Protein 2QGY (pdb70)

CATH classification: 3.30.390.10 (+1 more: 3.20.20.120)

Foldseek 3Di:
DQQQFQFAWDKKKWFWFDFDQFAPSQATAHTWIKMWIAAPVGQIFIFTFDDDPPCNVVLVVLLVVLSVVRRNPGRDGLVVSVVVCCVVCVPPAFQSNLLSLARVSLRRLLSSLVVVFWESLVVQDDPFAQKAFAEAEQDHPDDDDLVSSLVVLLVRLVLQAQAYEYAQDDDALVSSQVSLVSSCVSNDLPHAYAYEPPADPDLVRLVVNLVSNVVSPHQAYECSHALQPLVVLQVVVVPHPHFYEEACRHADQPSLVVCLVSVRGQEYAHASSGRNHLVSVLVSQVVCVVSNHAYAYDHSHACASSVLSNGSSSRNGPRYDHYYDHVRRVVVSVQFWPHQWDDRNRIIGGHTGGYSPTDTNVVSSNVSGPDMDMDD/DQDFLFAWDKKKWFWFDWDQFPVRQATAHTWIKMWIARPVGQIFIFTFDDDPPCNVVLVVLLVVLCVVRRGPGRDALVVSVVVCCVVCVPPDFQSNLLSLARVSLRRLLSSLVVVFWESLCVQAVDFAQKAFAEEEQDHPDDDDLVSSLVVLLVRLVQQAQAYEYEQDDDALVSSQVSLVSSCVRNPLPRAYAYEPPADPDLVRLVSNLVRNVVSPHQAYECSHALQPQVVLLVVVVPHVGFYEEACRDADDVSLVVNLVSVRGQEYAHASSGRNHVVSVLVSQVVCVVRNHAYAYDHSHACASSVLSRRSSSRNGPRYDHYYDHVSRPVVSVQFWPHQWDDRNRIIRGHRGTYSNTDTNVVRSNVRGDDMDMDD

Structure (mmCIF, N/CA/C/O backbone):
data_2QGY
#
_entry.id   2QGY
#
_cell.length_a   88.636
_cell.length_b   139.168
_cell.length_c   121.153
_cell.angle_alpha   90.000
_cell.angle_beta   90.000
_cell.angle_gamma   90.000
#
_symmetry.space_group_name_H-M   'C 2 2 21'
#
loop_
_entity.id
_entity.type
_entity.pdbx_description
1 polymer 'Enolase from the environmental genome shotgun sequencing of the Sargasso Sea'
2 non-polymer 'MAGNESIUM ION'
3 water water
#
loop_
_atom_site.group_PDB
_atom_site.id
_atom_site.type_symbol
_atom_site.label_atom_id
_atom_site.label_alt_id
_atom_site.label_comp_id
_atom_site.label_asym_id
_atom_site.label_entity_id
_atom_site.label_seq_id
_atom_site.pdbx_PDB_ins_code
_atom_site.Cartn_x
_atom_site.Cartn_y
_atom_site.Cartn_z
_atom_site.occupancy
_atom_site.B_iso_or_equiv
_atom_site.auth_seq_id
_atom_site.auth_comp_id
_atom_site.auth_asym_id
_atom_site.auth_atom_id
_atom_site.pdbx_PDB_model_num
ATOM 1 N N . ASN A 1 5 ? 6.210 50.292 29.382 1.00 33.21 3 ASN A N 1
ATOM 2 C CA . ASN A 1 5 ? 5.640 50.393 27.998 1.00 32.74 3 ASN A CA 1
ATOM 3 C C . ASN A 1 5 ? 5.802 49.090 27.213 1.00 32.23 3 ASN A C 1
ATOM 4 O O . ASN A 1 5 ? 5.181 48.899 26.180 1.00 31.94 3 ASN A O 1
ATOM 9 N N . GLN A 1 6 ? 6.616 48.175 27.719 1.00 31.89 4 GLN A N 1
ATOM 10 C CA . GLN A 1 6 ? 6.721 46.876 27.070 1.00 32.74 4 GLN A CA 1
ATOM 11 C C . GLN A 1 6 ? 5.494 46.000 27.379 1.00 32.07 4 GLN A C 1
ATOM 12 O O . GLN A 1 6 ? 5.296 44.945 26.774 1.00 31.62 4 GLN A O 1
ATOM 18 N N . ASP A 1 7 ? 4.653 46.477 28.301 1.00 32.02 5 ASP A N 1
ATOM 19 C CA . ASP A 1 7 ? 3.400 45.820 28.658 1.00 31.68 5 ASP A CA 1
ATOM 20 C C . ASP A 1 7 ? 2.200 46.274 27.853 1.00 31.50 5 ASP A C 1
ATOM 21 O O . ASP A 1 7 ? 1.078 45.804 28.104 1.00 31.41 5 ASP A O 1
ATOM 26 N N . ILE A 1 8 ? 2.409 47.216 26.933 1.00 30.45 6 ILE A N 1
ATOM 27 C CA . ILE A 1 8 ? 1.316 47.723 26.095 1.00 29.64 6 ILE A CA 1
ATOM 28 C C . ILE A 1 8 ? 0.636 46.546 25.384 1.00 29.58 6 ILE A C 1
ATOM 29 O O . ILE A 1 8 ? 1.303 45.748 24.737 1.00 28.32 6 ILE A O 1
ATOM 34 N N . SER A 1 9 ? -0.685 46.422 25.521 1.00 29.72 7 SER A N 1
ATOM 35 C CA . SER A 1 9 ? -1.384 45.316 24.906 1.00 30.49 7 SER A CA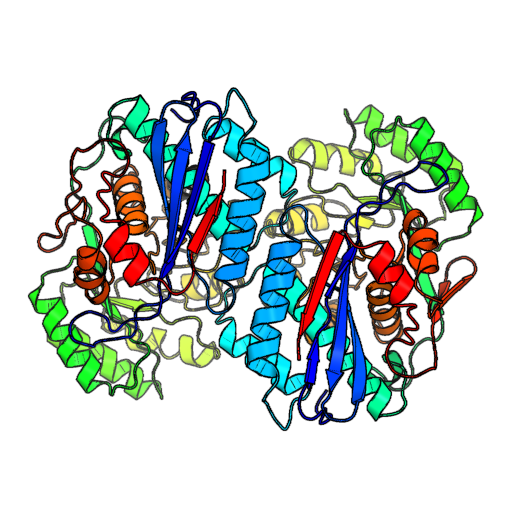 1
ATOM 36 C C . SER A 1 9 ? -1.546 45.556 23.406 1.00 30.49 7 SER A C 1
ATOM 37 O O . SER A 1 9 ? -2.082 46.586 22.988 1.00 30.35 7 SER A O 1
ATOM 40 N N . ILE A 1 10 ? -1.061 44.598 22.623 1.00 30.16 8 ILE A N 1
ATOM 41 C CA . ILE A 1 10 ? -1.091 44.662 21.170 1.00 30.51 8 ILE A CA 1
ATOM 42 C C . ILE A 1 10 ? -2.241 43.807 20.632 1.00 31.32 8 ILE A C 1
ATOM 43 O O . ILE A 1 10 ? -2.867 44.169 19.636 1.00 31.86 8 ILE A O 1
ATOM 48 N N . GLY A 1 11 ? -2.498 42.667 21.280 1.00 31.97 9 GLY A N 1
ATOM 49 C CA . GLY A 1 11 ? -3.554 41.755 20.847 1.00 32.36 9 GLY A CA 1
ATOM 50 C C . GLY A 1 11 ? -3.064 40.714 19.865 1.00 32.79 9 GLY A C 1
ATOM 51 O O . GLY A 1 11 ? -1.858 40.487 19.764 1.00 33.83 9 GLY A O 1
ATOM 52 N N . LYS A 1 12 ? -3.991 40.068 19.151 1.00 32.31 10 LYS A N 1
ATOM 53 C CA . LYS A 1 12 ? -3.646 39.061 18.151 1.00 31.64 10 LYS A CA 1
ATOM 54 C C . LYS A 1 12 ? -3.097 39.723 16.880 1.00 30.60 10 LYS A C 1
ATOM 55 O O . LYS A 1 12 ? -3.454 40.844 16.558 1.00 29.23 10 LYS A O 1
ATOM 61 N N . LEU A 1 13 ? -2.216 39.020 16.172 1.00 29.83 11 LEU A N 1
ATOM 62 C CA . LEU A 1 13 ? -1.678 39.520 14.915 1.00 28.71 11 LEU A CA 1
ATOM 63 C C . LEU A 1 13 ? -2.449 38.903 13.794 1.00 29.08 11 LEU A C 1
ATOM 64 O O . LEU A 1 13 ? -2.830 37.736 13.877 1.00 30.48 11 LEU A O 1
ATOM 69 N N . SER A 1 14 ? -2.695 39.664 12.737 1.00 28.10 12 SER A N 1
ATOM 70 C CA . SER A 1 14 ? -3.466 39.115 11.626 1.00 27.54 12 SER A CA 1
ATOM 71 C C . SER A 1 14 ? -2.674 38.874 10.347 1.00 26.48 12 SER A C 1
ATOM 72 O O . SER A 1 14 ? -2.968 37.922 9.608 1.00 26.26 12 SER A O 1
ATOM 75 N N . ARG A 1 15 ? -1.657 39.703 10.093 1.00 24.81 13 ARG A N 1
ATOM 76 C CA . ARG A 1 15 ? -0.998 39.639 8.806 1.00 23.95 13 ARG A CA 1
ATOM 77 C C . ARG A 1 15 ? 0.499 39.888 8.904 1.00 22.30 13 ARG A C 1
ATOM 78 O O . ARG A 1 15 ? 0.934 40.663 9.738 1.00 21.41 13 ARG A O 1
ATOM 86 N N . LEU A 1 16 ? 1.249 39.180 8.055 1.00 20.26 14 LEU A N 1
ATOM 87 C CA . LEU A 1 16 ? 2.686 39.419 7.883 1.00 19.53 14 LEU A CA 1
ATOM 88 C C . LEU A 1 16 ? 2.985 39.628 6.417 1.00 19.46 14 LEU A C 1
ATOM 89 O O . LEU A 1 16 ? 2.543 38.853 5.574 1.00 19.14 14 LEU A O 1
ATOM 94 N N . LYS A 1 17 ? 3.780 40.658 6.134 1.00 19.74 15 LYS A N 1
ATOM 95 C CA . LYS A 1 17 ? 4.425 40.802 4.841 1.00 19.45 15 LYS A CA 1
ATOM 96 C C . LYS A 1 17 ? 5.937 40.946 5.041 1.00 18.23 15 LYS A C 1
ATOM 97 O O . LYS A 1 17 ? 6.393 41.649 5.954 1.00 17.37 15 LYS A O 1
ATOM 103 N N . ILE A 1 18 ? 6.679 40.297 4.162 1.00 16.58 16 ILE A N 1
ATOM 104 C CA . ILE A 1 18 ? 8.147 40.390 4.159 1.00 16.38 16 ILE A CA 1
ATOM 105 C C . ILE A 1 18 ? 8.581 40.704 2.734 1.00 16.74 16 ILE A C 1
ATOM 106 O O . ILE A 1 18 ? 8.079 40.079 1.782 1.00 16.64 16 ILE A O 1
ATOM 111 N N . TRP A 1 19 ? 9.510 41.654 2.586 1.00 16.30 17 TRP A N 1
ATOM 112 C CA . TRP A 1 19 ? 10.182 41.882 1.308 1.00 16.63 17 TRP A CA 1
ATOM 113 C C . TRP A 1 19 ? 11.649 41.626 1.525 1.00 16.98 17 TRP A C 1
ATOM 114 O O . TRP A 1 19 ? 12.192 42.034 2.556 1.00 16.05 17 TRP A O 1
ATOM 125 N N . ILE A 1 20 ? 12.286 40.952 0.563 1.00 15.90 18 ILE A N 1
ATOM 126 C CA . ILE A 1 20 ? 13.748 40.945 0.501 1.00 16.78 18 ILE A CA 1
ATOM 127 C C . ILE A 1 20 ? 14.159 41.700 -0.754 1.00 16.68 18 ILE A C 1
ATOM 128 O O . ILE A 1 20 ? 13.831 41.281 -1.879 1.00 15.30 18 ILE A O 1
ATOM 133 N N . THR A 1 21 ? 14.834 42.833 -0.582 1.00 17.59 19 THR A N 1
ATOM 134 C CA . THR A 1 21 ? 15.183 43.643 -1.740 1.00 18.40 19 THR A CA 1
ATOM 135 C C . THR A 1 21 ? 16.294 42.965 -2.569 1.00 19.21 19 THR A C 1
ATOM 136 O O . THR A 1 21 ? 17.137 42.246 -2.034 1.00 19.34 19 THR A O 1
ATOM 140 N N . ASP A 1 22 ? 16.283 43.185 -3.881 1.00 19.44 20 ASP A N 1
ATOM 141 C CA . ASP A 1 22 ? 17.394 42.725 -4.708 1.00 20.52 20 ASP A CA 1
ATOM 142 C C . ASP A 1 22 ? 18.575 43.642 -4.448 1.00 19.87 20 ASP A C 1
ATOM 143 O O . ASP A 1 22 ? 18.419 44.721 -3.889 1.00 19.99 20 ASP A O 1
ATOM 148 N N . ASN A 1 23 ? 19.769 43.227 -4.862 1.00 19.84 21 ASN A N 1
ATOM 149 C CA . ASN A 1 23 ? 20.874 44.148 -4.892 1.00 20.19 21 ASN A CA 1
ATOM 150 C C . ASN A 1 23 ? 20.592 45.184 -5.968 1.00 20.27 21 ASN A C 1
ATOM 151 O O . ASN A 1 23 ? 20.077 44.856 -7.033 1.00 21.15 21 ASN A O 1
ATOM 156 N N . HIS A 1 24 ? 20.930 46.419 -5.671 1.00 20.23 22 HIS A N 1
ATOM 157 C CA . HIS A 1 24 ? 20.761 47.536 -6.593 1.00 22.05 22 HIS A CA 1
ATOM 158 C C . HIS A 1 24 ? 22.039 48.372 -6.554 1.00 21.66 22 HIS A C 1
ATOM 159 O O . HIS A 1 24 ? 22.883 48.150 -5.686 1.00 22.37 22 HIS A O 1
ATOM 166 N N . LEU A 1 25 ? 22.224 49.296 -7.485 1.00 20.20 23 LEU A N 1
ATOM 167 C CA . LEU A 1 25 ? 23.384 50.185 -7.388 1.00 20.58 23 LEU A CA 1
ATOM 168 C C . LEU A 1 25 ? 23.037 51.2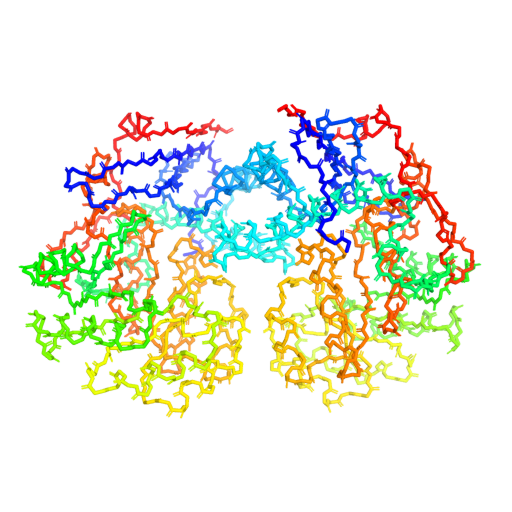46 -6.356 1.00 20.48 23 LEU A C 1
ATOM 169 O O . LEU A 1 25 ? 21.918 51.749 -6.338 1.00 19.95 23 LEU A O 1
ATOM 174 N N . SER A 1 26 ? 23.994 51.554 -5.477 1.00 19.93 24 SER A N 1
ATOM 175 C CA . SER A 1 26 ? 23.756 52.556 -4.445 1.00 19.60 24 SER A CA 1
ATOM 176 C C . SER A 1 26 ? 23.931 53.944 -5.051 1.00 19.84 24 SER A C 1
ATOM 177 O O . SER A 1 26 ? 24.176 54.081 -6.249 1.00 19.35 24 SER A O 1
ATOM 180 N N . ASP A 1 27 ? 23.776 54.989 -4.239 1.00 21.47 25 ASP A N 1
ATOM 181 C CA . ASP A 1 27 ? 23.873 56.372 -4.762 1.00 21.93 25 ASP A CA 1
ATOM 182 C C . ASP A 1 27 ? 25.214 56.615 -5.503 1.00 22.15 25 ASP A C 1
ATOM 183 O O . ASP A 1 27 ? 26.298 56.214 -5.027 1.00 22.77 25 ASP A O 1
ATOM 188 N N . ASP A 1 28 ? 25.155 57.281 -6.665 1.00 21.60 26 ASP A N 1
ATOM 189 C CA . ASP A 1 28 ? 26.371 57.566 -7.468 1.00 22.69 26 ASP A CA 1
ATOM 190 C C . ASP A 1 28 ? 27.122 56.296 -7.882 1.00 21.92 26 ASP A C 1
ATOM 191 O O . ASP A 1 28 ? 28.327 56.338 -8.198 1.00 22.37 26 ASP A O 1
ATOM 196 N N . GLN A 1 29 ? 26.403 55.164 -7.905 1.00 20.98 27 GLN A N 1
ATOM 197 C CA . GLN A 1 29 ? 26.971 53.887 -8.333 1.00 21.17 27 GLN A CA 1
ATOM 198 C C . GLN A 1 29 ? 28.215 53.541 -7.492 1.00 20.67 27 GLN A C 1
ATOM 199 O O . GLN A 1 29 ? 29.170 52.920 -7.970 1.00 21.61 27 GLN A O 1
ATOM 205 N N . TRP A 1 30 ? 28.189 53.957 -6.224 1.00 20.82 28 TRP A N 1
ATOM 206 C CA . TRP A 1 30 ? 29.354 53.790 -5.340 1.00 21.14 28 TRP A CA 1
ATOM 207 C C . TRP A 1 30 ? 29.574 52.313 -4.959 1.00 21.20 28 TRP A C 1
ATOM 208 O O . TRP A 1 30 ? 30.721 51.836 -4.909 1.00 21.53 28 TRP A O 1
ATOM 219 N N . SER A 1 31 ? 28.469 51.610 -4.724 1.00 21.18 29 SER A N 1
ATOM 220 C CA . SER A 1 31 ? 28.468 50.199 -4.303 1.00 21.19 29 SER A CA 1
ATOM 221 C C . SER A 1 31 ? 27.211 49.465 -4.802 1.00 21.40 29 SER A C 1
ATOM 222 O O . SER A 1 31 ? 26.324 50.075 -5.386 1.00 22.03 29 SER A O 1
ATOM 225 N N . ASN A 1 32 ? 27.135 48.151 -4.593 1.00 21.05 30 ASN A N 1
ATOM 226 C CA . ASN A 1 32 ? 25.839 47.463 -4.666 1.00 21.23 30 ASN A CA 1
ATOM 227 C C . ASN A 1 32 ? 25.261 47.574 -3.266 1.00 21.05 30 ASN A C 1
ATOM 228 O O . ASN A 1 32 ? 25.998 47.477 -2.270 1.00 21.86 30 ASN A O 1
ATOM 233 N N . THR A 1 33 ? 23.973 47.854 -3.173 1.00 19.42 31 THR A N 1
ATOM 234 C CA . THR A 1 33 ? 23.279 47.729 -1.898 1.00 19.32 31 THR A CA 1
ATOM 235 C C . THR A 1 33 ? 23.175 46.252 -1.559 1.00 19.20 31 THR A C 1
ATOM 236 O O . THR A 1 33 ? 23.072 45.410 -2.446 1.00 18.72 31 THR A O 1
ATOM 240 N N . LYS A 1 34 ? 23.237 45.921 -0.267 1.00 18.76 32 LYS A N 1
ATOM 241 C CA . LYS A 1 34 ? 23.004 44.531 0.130 1.00 18.56 32 LYS A CA 1
ATOM 242 C C . LYS A 1 34 ? 21.505 44.285 -0.011 1.00 18.06 32 LYS A C 1
ATOM 243 O O . LYS A 1 34 ? 20.733 45.242 -0.130 1.00 18.68 32 LYS A O 1
ATOM 249 N N . LYS A 1 35 ? 21.089 43.023 0.008 1.00 17.54 33 LYS A N 1
ATOM 250 C CA . LYS A 1 35 ? 19.663 42.693 0.080 1.00 16.82 33 LYS A CA 1
ATOM 251 C C . LYS A 1 35 ? 19.157 43.066 1.492 1.00 18.02 33 LYS A C 1
ATOM 252 O O . LYS A 1 35 ? 19.810 42.737 2.508 1.00 18.20 33 LYS A O 1
ATOM 258 N N . PHE A 1 36 ? 18.038 43.791 1.574 1.00 16.44 34 PHE A N 1
ATOM 259 C CA . PHE A 1 36 ? 17.446 44.129 2.877 1.00 16.45 34 PHE A CA 1
ATOM 260 C C . PHE A 1 36 ? 16.225 43.229 3.115 1.00 16.84 34 PHE A C 1
ATOM 261 O O . PHE A 1 36 ? 15.617 42.765 2.161 1.00 16.86 34 PHE A O 1
ATOM 269 N N . ILE A 1 37 ? 15.887 43.016 4.384 1.00 15.94 35 ILE A N 1
ATOM 270 C CA . ILE A 1 37 ? 14.739 42.224 4.790 1.00 15.63 35 ILE A CA 1
ATOM 271 C C . ILE A 1 37 ? 13.889 43.158 5.630 1.00 15.21 35 ILE A C 1
ATOM 272 O O . ILE A 1 37 ? 14.236 43.474 6.753 1.00 14.02 35 ILE A O 1
ATOM 277 N N . ILE A 1 38 ? 12.772 43.581 5.065 1.00 15.07 36 ILE A N 1
ATOM 278 C CA . ILE A 1 38 ? 11.886 44.535 5.725 1.00 15.63 36 ILE A CA 1
ATOM 279 C C . ILE A 1 38 ? 10.538 43.848 5.910 1.00 15.51 36 ILE A C 1
ATOM 280 O O . ILE A 1 38 ? 10.083 43.176 5.003 1.00 17.01 36 ILE A O 1
ATOM 285 N N . ILE A 1 39 ? 9.938 43.978 7.090 1.00 15.93 37 ILE A N 1
ATOM 286 C CA . ILE A 1 39 ? 8.648 43.326 7.357 1.00 15.81 37 ILE A CA 1
ATOM 287 C C . ILE A 1 39 ? 7.579 44.327 7.774 1.00 16.33 37 ILE A C 1
ATOM 288 O O . ILE A 1 39 ? 7.873 45.395 8.301 1.00 16.24 37 ILE A O 1
ATOM 293 N N . LYS A 1 40 ? 6.318 43.958 7.538 1.00 17.68 38 LYS A N 1
ATOM 294 C CA . LYS A 1 40 ? 5.210 44.725 8.069 1.00 18.39 38 LYS A CA 1
ATOM 295 C C . LYS A 1 40 ? 4.248 43.722 8.695 1.00 18.00 38 LYS A C 1
ATOM 296 O O . LYS A 1 40 ? 3.854 42.758 8.052 1.00 17.88 38 LYS A O 1
ATOM 302 N N . ILE A 1 41 ? 3.898 43.967 9.948 1.00 18.18 39 ILE A N 1
ATOM 303 C CA . ILE A 1 41 ? 2.961 43.140 10.715 1.00 18.94 39 ILE A CA 1
ATOM 304 C C . ILE A 1 41 ? 1.722 44.008 10.906 1.00 20.04 39 ILE A C 1
ATOM 305 O O . ILE A 1 41 ? 1.847 45.192 11.211 1.00 19.19 39 ILE A O 1
ATOM 310 N N . THR A 1 42 ? 0.540 43.420 10.697 1.00 21.15 40 THR A N 1
ATOM 311 C CA . THR A 1 42 ? -0.741 44.094 10.969 1.00 22.18 40 THR A CA 1
ATOM 312 C C . THR A 1 42 ? -1.445 43.351 12.107 1.00 21.77 40 THR A C 1
ATOM 313 O O . THR A 1 42 ? -1.556 42.117 12.079 1.00 21.29 40 THR A O 1
ATOM 317 N N . THR A 1 43 ? -1.872 44.088 13.124 1.00 22.58 41 THR A N 1
ATOM 318 C CA . THR A 1 43 ? -2.593 43.443 14.208 1.00 23.79 41 THR A CA 1
ATOM 319 C C . THR A 1 43 ? -4.055 43.250 13.811 1.00 25.70 41 THR A C 1
ATOM 320 O O . THR A 1 43 ? -4.523 43.815 12.821 1.00 25.01 41 THR A O 1
ATOM 324 N N . GLU A 1 44 ? -4.774 42.500 14.638 1.00 27.09 42 GLU A N 1
ATOM 325 C CA . GLU A 1 44 ? -6.211 42.269 14.464 1.00 28.66 42 GLU A CA 1
ATOM 326 C C . GLU A 1 44 ? -7.010 43.586 14.499 1.00 28.91 42 GLU A C 1
ATOM 327 O O . GLU A 1 44 ? -8.049 43.719 13.835 1.00 29.59 42 GLU A O 1
ATOM 333 N N . ASP A 1 45 ? -6.525 44.558 15.258 1.00 28.78 43 ASP A N 1
ATOM 334 C CA . ASP A 1 45 ? -7.164 45.874 15.325 1.00 29.27 43 ASP A CA 1
ATOM 335 C C . ASP A 1 45 ? -6.744 46.838 14.210 1.00 28.30 43 ASP A C 1
ATOM 336 O O . ASP A 1 45 ? -7.191 47.984 14.159 1.00 27.95 43 ASP A O 1
ATOM 341 N N . GLY A 1 46 ? -5.886 46.367 13.308 1.00 27.17 44 GLY A N 1
ATOM 342 C CA . GLY A 1 46 ? -5.548 47.119 12.103 1.00 25.59 44 GLY A CA 1
ATOM 343 C C . GLY A 1 46 ? -4.346 48.034 12.226 1.00 25.37 44 GLY A C 1
ATOM 344 O O . GLY A 1 46 ? -4.119 48.889 11.368 1.00 25.31 44 GLY A O 1
ATOM 345 N N . ILE A 1 47 ? -3.586 47.878 13.306 1.00 23.80 45 ILE A N 1
ATOM 346 C CA . ILE A 1 47 ? -2.387 48.682 13.512 1.00 23.75 45 ILE A CA 1
ATOM 347 C C . ILE A 1 47 ? -1.230 48.004 12.771 1.00 22.98 45 ILE A C 1
ATOM 348 O O . ILE A 1 47 ? -1.049 46.784 12.860 1.00 23.13 45 ILE A O 1
ATOM 353 N N . GLU A 1 48 ? -0.466 48.811 12.046 1.00 22.80 46 GLU A N 1
ATOM 354 C CA . GLU A 1 48 ? 0.645 48.340 11.230 1.00 23.24 46 GLU A CA 1
ATOM 355 C C . GLU A 1 48 ? 1.957 48.645 11.925 1.00 21.14 46 GLU A C 1
ATOM 356 O O . GLU A 1 48 ? 2.158 49.757 12.438 1.00 21.05 46 GLU A O 1
ATOM 362 N N . GLY A 1 49 ? 2.844 47.658 11.952 1.00 19.26 47 GLY A N 1
ATOM 363 C CA . GLY A 1 49 ? 4.192 47.898 12.485 1.00 18.25 47 GLY A CA 1
ATOM 364 C C . GLY A 1 49 ? 5.251 47.431 11.510 1.00 17.05 47 GLY A C 1
ATOM 365 O O . GLY A 1 49 ? 5.144 46.344 10.948 1.00 16.57 47 GLY A O 1
ATOM 366 N N . TRP A 1 50 ? 6.313 48.220 11.398 1.00 17.58 48 TRP A N 1
ATOM 367 C CA . TRP A 1 50 ? 7.416 47.931 10.492 1.00 16.86 48 TRP A CA 1
ATOM 368 C C . TRP A 1 50 ? 8.665 47.494 11.256 1.00 16.41 48 TRP A C 1
ATOM 369 O O . TRP A 1 50 ? 9.001 48.085 12.294 1.00 15.98 48 TRP A O 1
ATOM 380 N N . GLY A 1 51 ? 9.333 46.476 10.708 1.00 16.12 49 GLY A N 1
ATOM 381 C CA . GLY A 1 51 ? 10.571 45.914 11.269 1.00 15.57 49 GLY A CA 1
ATOM 382 C C . GLY A 1 51 ? 11.553 45.691 10.134 1.00 16.30 49 GLY A C 1
ATOM 383 O O . GLY A 1 51 ? 11.201 45.723 8.946 1.00 16.53 49 GLY A O 1
ATOM 384 N N . GLU A 1 52 ? 12.802 45.457 10.508 1.00 15.79 50 GLU A N 1
ATOM 385 C CA . GLU A 1 52 ? 13.848 45.166 9.548 1.00 15.38 50 GLU A CA 1
ATOM 386 C C . GLU A 1 52 ? 14.826 44.231 10.244 1.00 15.02 50 GLU A C 1
ATOM 387 O O . GLU A 1 52 ? 15.112 44.431 11.416 1.00 14.87 50 GLU A O 1
ATOM 393 N N . ALA A 1 53 ? 15.247 43.170 9.553 1.00 14.22 51 ALA A N 1
ATOM 394 C CA . ALA A 1 53 ? 16.215 42.194 10.073 1.00 13.33 51 ALA A CA 1
ATOM 395 C C . ALA A 1 53 ? 17.568 42.483 9.463 1.00 14.39 51 ALA A C 1
ATOM 396 O O . ALA A 1 53 ? 17.649 42.865 8.282 1.00 15.58 51 ALA A O 1
ATOM 398 N N . PHE A 1 54 ? 18.619 42.280 10.256 1.00 13.23 52 PHE A N 1
ATOM 399 C CA . PHE A 1 54 ? 19.956 42.398 9.707 1.00 14.70 52 PHE A CA 1
ATOM 400 C C . PHE A 1 54 ? 20.187 41.233 8.736 1.00 14.97 52 PHE A C 1
ATOM 401 O O . PHE A 1 54 ? 20.179 40.081 9.131 1.00 14.64 52 PHE A O 1
ATOM 409 N N . SER A 1 55 ? 20.378 41.534 7.462 1.00 16.06 53 SER A N 1
ATOM 410 C CA . SER A 1 55 ? 20.435 40.459 6.453 1.00 17.37 53 SER A CA 1
ATOM 411 C C . SER A 1 55 ? 21.851 39.973 6.217 1.00 17.64 53 SER A C 1
ATOM 412 O O . SER A 1 55 ? 22.805 40.735 6.350 1.00 18.29 53 SER A O 1
ATOM 415 N N . ILE A 1 56 ? 21.983 38.692 5.867 1.00 17.08 54 ILE A N 1
ATOM 416 C CA . ILE A 1 56 ? 23.296 38.035 5.787 1.00 17.92 54 ILE A CA 1
ATOM 417 C C . ILE A 1 56 ? 23.282 37.255 4.493 1.00 17.58 54 ILE A C 1
ATOM 418 O O . ILE A 1 56 ? 22.292 36.592 4.189 1.00 16.44 54 ILE A O 1
ATOM 423 N N . ASN A 1 57 ? 24.351 37.405 3.713 1.00 18.01 55 ASN A N 1
ATOM 424 C CA . ASN A 1 57 ? 24.430 36.814 2.366 1.00 19.26 55 ASN A CA 1
ATOM 425 C C . ASN A 1 57 ? 24.135 35.314 2.411 1.00 19.21 55 ASN A C 1
ATOM 426 O O . ASN A 1 57 ? 24.665 34.604 3.263 1.00 18.74 55 ASN A O 1
ATOM 431 N N . PHE A 1 58 ? 23.279 34.841 1.500 1.00 19.42 56 PHE A N 1
ATOM 432 C CA . PHE A 1 58 ? 22.837 33.405 1.406 1.00 19.73 56 PHE A CA 1
ATOM 433 C C . PHE A 1 58 ? 21.864 32.923 2.493 1.00 19.87 56 PHE A C 1
ATOM 434 O O . PHE A 1 58 ? 21.444 31.747 2.491 1.00 20.44 56 PHE A O 1
ATOM 442 N N . ARG A 1 59 ? 21.523 33.814 3.420 1.00 18.63 57 ARG A N 1
ATOM 443 C CA . ARG A 1 59 ? 20.674 33.461 4.555 1.00 17.82 57 ARG A CA 1
ATOM 444 C C . ARG A 1 59 ? 19.402 34.297 4.578 1.00 16.78 57 ARG A C 1
ATOM 445 O O . ARG A 1 59 ? 18.540 34.120 5.465 1.00 16.53 57 ARG A O 1
ATOM 453 N N . GLU A 1 60 ? 19.270 35.206 3.617 1.00 17.03 58 GLU A N 1
ATOM 454 C CA . GLU A 1 60 ? 18.119 36.105 3.607 1.00 16.34 58 GLU A CA 1
ATOM 455 C C . GLU A 1 60 ? 16.777 35.375 3.603 1.00 16.55 58 GLU A C 1
ATOM 456 O O . GLU A 1 60 ? 15.896 35.707 4.379 1.00 15.31 58 GLU A O 1
ATOM 462 N N . LYS A 1 61 ? 16.618 34.379 2.727 1.00 16.55 59 LYS A N 1
ATOM 463 C CA . LYS A 1 61 ? 15.359 33.632 2.673 1.00 17.95 59 LYS A CA 1
ATOM 464 C C . LYS A 1 61 ? 15.177 32.802 3.956 1.00 17.73 59 LYS A C 1
ATOM 465 O O . LYS A 1 61 ? 14.060 32.680 4.469 1.00 17.98 59 LYS A O 1
ATOM 471 N N . GLY A 1 62 ? 16.280 32.266 4.471 1.00 17.61 60 GLY A N 1
ATOM 472 C CA . GLY A 1 62 ? 16.259 31.502 5.721 1.00 16.06 60 GLY A CA 1
ATOM 473 C C . GLY A 1 62 ? 15.764 32.357 6.876 1.00 16.40 60 GLY A C 1
ATOM 474 O O . GLY A 1 62 ? 14.909 31.932 7.652 1.00 16.10 60 GLY A O 1
ATOM 475 N N . ILE A 1 63 ? 16.266 33.585 6.957 1.00 15.38 61 ILE A N 1
ATOM 476 C CA . ILE A 1 63 ? 15.834 34.513 7.996 1.00 15.60 61 ILE A CA 1
ATOM 477 C C . ILE A 1 63 ? 14.325 34.801 7.846 1.00 15.64 61 ILE A C 1
ATOM 478 O O . ILE A 1 63 ? 13.554 34.756 8.834 1.00 14.88 61 ILE A O 1
ATOM 483 N N . ALA A 1 64 ? 13.903 35.084 6.617 1.00 15.57 62 ALA A N 1
ATOM 484 C CA . ALA A 1 64 ? 12.479 35.376 6.355 1.00 16.30 62 ALA A CA 1
ATOM 485 C C . ALA A 1 64 ? 11.546 34.223 6.753 1.00 16.99 62 ALA A C 1
ATOM 486 O O . ALA A 1 64 ? 10.442 34.445 7.282 1.00 17.70 62 ALA A O 1
ATOM 488 N N . ILE A 1 65 ? 11.963 32.999 6.443 1.00 17.81 63 ILE A N 1
ATOM 489 C CA . ILE A 1 65 ? 11.202 31.821 6.814 1.00 19.27 63 ILE A CA 1
ATOM 490 C C . ILE A 1 65 ? 11.077 31.647 8.329 1.00 18.64 63 ILE A C 1
ATOM 491 O O . ILE A 1 65 ? 10.000 31.309 8.841 1.00 18.42 63 ILE A O 1
ATOM 496 N N . ILE A 1 66 ? 12.157 31.937 9.046 1.00 17.41 64 ILE A N 1
ATOM 497 C CA . ILE A 1 66 ? 12.133 31.965 10.503 1.00 16.60 64 ILE A CA 1
ATOM 498 C C . ILE A 1 66 ? 11.191 33.043 11.041 1.00 16.29 64 ILE A C 1
ATOM 499 O O . ILE A 1 66 ? 10.372 32.757 11.916 1.00 16.66 64 ILE A O 1
ATOM 504 N N . ILE A 1 67 ? 11.279 34.266 10.515 1.00 15.08 65 ILE A N 1
ATOM 505 C CA . ILE A 1 67 ? 10.307 35.282 10.884 1.00 16.03 65 ILE A CA 1
ATOM 506 C C . ILE A 1 67 ? 8.883 34.773 10.653 1.00 17.07 65 ILE A C 1
ATOM 507 O O . ILE A 1 67 ? 8.013 34.956 11.510 1.00 17.49 65 ILE A O 1
ATOM 512 N N . LYS A 1 68 ? 8.644 34.163 9.497 1.00 18.39 66 LYS A N 1
ATOM 513 C CA . LYS A 1 68 ? 7.322 33.640 9.182 1.00 21.01 66 LYS A CA 1
ATOM 514 C C . LYS A 1 68 ? 6.876 32.579 10.201 1.00 21.41 66 LYS A C 1
ATOM 515 O O . LYS A 1 68 ? 5.719 32.595 10.662 1.00 20.88 66 LYS A O 1
ATOM 521 N N . GLU A 1 69 ? 7.785 31.681 10.579 1.00 21.35 67 GLU A N 1
ATOM 522 C CA . GLU A 1 69 ? 7.404 30.638 11.542 1.00 22.66 67 GLU A CA 1
ATOM 523 C C . GLU A 1 69 ? 7.144 31.169 12.938 1.00 21.97 67 GLU A C 1
ATOM 524 O O . GLU A 1 69 ? 6.215 30.708 13.658 1.00 21.74 67 GLU A O 1
ATOM 530 N N . LEU A 1 70 ? 7.954 32.150 13.331 1.00 20.98 68 LEU A N 1
ATOM 531 C CA . LEU A 1 70 ? 7.755 32.817 14.609 1.00 20.47 68 LEU A CA 1
ATOM 532 C C . LEU A 1 70 ? 6.425 33.564 14.600 1.00 21.62 68 LEU A C 1
ATOM 533 O O . LEU A 1 70 ? 5.669 33.520 15.563 1.00 20.36 68 LEU A O 1
ATOM 538 N N . PHE A 1 71 ? 6.126 34.215 13.485 1.00 21.21 69 PHE A N 1
ATOM 539 C CA . PHE A 1 71 ? 4.899 34.951 13.377 1.00 23.06 69 PHE A CA 1
ATOM 540 C C . PHE A 1 71 ? 3.693 34.045 13.592 1.00 23.91 69 PHE A C 1
ATOM 541 O O . PHE A 1 71 ? 2.796 34.396 14.351 1.00 24.61 69 PHE A O 1
ATOM 549 N N . ARG A 1 72 ? 3.681 32.895 12.930 1.00 25.46 70 ARG A N 1
ATOM 550 C CA . ARG A 1 72 ? 2.578 31.938 13.036 1.00 27.67 70 ARG A CA 1
ATOM 551 C C . ARG A 1 72 ? 2.393 31.521 14.485 1.00 28.50 70 ARG A C 1
ATOM 552 O O . ARG A 1 72 ? 1.259 31.462 14.993 1.00 30.10 70 ARG A O 1
ATOM 560 N N . GLU A 1 73 ? 3.501 31.249 15.161 1.00 28.05 71 GLU A N 1
ATOM 561 C CA . GLU A 1 73 ? 3.440 30.815 16.553 1.00 28.79 71 GLU A CA 1
ATOM 562 C C . GLU A 1 73 ? 2.881 31.891 17.481 1.00 28.70 71 GLU A C 1
ATOM 563 O O . GLU A 1 73 ? 2.117 31.603 18.391 1.00 29.03 71 GLU A O 1
ATOM 569 N N . ILE A 1 74 ? 3.246 33.138 17.246 1.00 28.26 72 ILE A N 1
ATOM 570 C CA . ILE A 1 74 ? 2.824 34.208 18.138 1.00 28.79 72 ILE A CA 1
ATOM 571 C C . ILE A 1 74 ? 1.501 34.881 17.758 1.00 29.87 72 ILE A C 1
ATOM 572 O O . ILE A 1 74 ? 0.959 35.634 18.563 1.00 29.62 72 ILE A O 1
ATOM 577 N N . SER A 1 75 ? 0.991 34.610 16.554 1.00 30.90 73 SER A N 1
ATOM 578 C CA . SER A 1 75 ? -0.154 35.373 16.004 1.00 32.57 73 SER A CA 1
ATOM 579 C C . SER A 1 75 ? -1.497 35.123 16.706 1.00 34.21 73 SER A C 1
ATOM 580 O O . SER A 1 75 ? -2.432 35.928 16.569 1.00 34.99 73 SER A O 1
ATOM 583 N N . ASN A 1 76 ? -1.586 34.016 17.440 1.00 35.90 74 ASN A N 1
ATOM 584 C CA . ASN A 1 76 ? -2.828 33.617 18.117 1.00 37.73 74 ASN A CA 1
ATOM 585 C C . ASN A 1 76 ? -2.828 33.950 19.612 1.00 37.83 74 ASN A C 1
ATOM 586 O O . ASN A 1 76 ? -3.794 33.649 20.321 1.00 37.79 74 ASN A O 1
ATOM 591 N N . ILE A 1 77 ? -1.735 34.560 20.080 1.00 37.45 75 ILE A N 1
ATOM 592 C CA . ILE A 1 77 ? -1.605 34.962 21.475 1.00 37.09 75 ILE A CA 1
ATOM 593 C C . ILE A 1 77 ? -2.489 36.190 21.687 1.00 37.12 75 ILE A C 1
ATOM 594 O O . ILE A 1 77 ? -2.182 37.273 21.194 1.00 36.54 75 ILE A O 1
ATOM 599 N N . PRO A 1 78 ? -3.604 36.025 22.422 1.00 37.61 76 PRO A N 1
ATOM 600 C CA . PRO A 1 78 ? -4.614 37.098 22.495 1.00 37.32 76 PRO A CA 1
ATOM 601 C C . PRO A 1 78 ? -4.120 38.366 23.188 1.00 37.22 76 PRO A C 1
ATOM 602 O O . PRO A 1 78 ? -4.525 39.477 22.831 1.00 37.95 76 PRO A O 1
ATOM 606 N N . ASN A 1 79 ? -3.273 38.201 24.192 1.00 36.58 77 ASN A N 1
ATOM 607 C CA . ASN A 1 79 ? -2.820 39.324 25.001 1.00 36.07 77 ASN A CA 1
ATOM 608 C C . ASN A 1 79 ? -1.347 39.655 24.746 1.00 34.25 77 ASN A C 1
ATOM 609 O O . ASN A 1 79 ? -0.607 39.971 25.665 1.00 34.52 77 ASN A O 1
ATOM 614 N N . LEU A 1 80 ? -0.939 39.579 23.485 1.00 32.31 78 LEU A N 1
ATOM 615 C CA . LEU A 1 80 ? 0.460 39.819 23.089 1.00 29.85 78 LEU A CA 1
ATOM 616 C C . LEU A 1 80 ? 0.960 41.230 23.429 1.00 29.05 78 LEU A C 1
ATOM 617 O O . LEU A 1 80 ? 0.246 42.222 23.260 1.00 28.49 78 LEU A O 1
ATOM 622 N N . SER A 1 81 ? 2.197 41.296 23.914 1.00 27.43 79 SER A N 1
ATOM 623 C CA . SER A 1 81 ? 2.904 42.544 24.130 1.00 26.50 79 SER A CA 1
ATOM 624 C C . SER A 1 81 ? 4.376 42.337 23.768 1.00 25.59 79 SER A C 1
ATOM 625 O O . SER A 1 81 ? 4.795 41.209 23.510 1.00 24.76 79 SER A O 1
ATOM 628 N N . ILE A 1 82 ? 5.139 43.427 23.738 1.00 24.65 80 ILE A N 1
ATOM 629 C CA . ILE A 1 82 ? 6.597 43.350 23.520 1.00 23.42 80 ILE A CA 1
ATOM 630 C C . ILE A 1 82 ? 7.189 42.399 24.552 1.00 23.49 80 ILE A C 1
ATOM 631 O O . ILE A 1 82 ? 7.931 41.477 24.203 1.00 23.04 80 ILE A O 1
ATOM 636 N N . LYS A 1 83 ? 6.811 42.599 25.814 1.00 23.43 81 LYS A N 1
ATOM 637 C CA . LYS A 1 83 ? 7.273 41.743 26.918 1.00 24.00 81 LYS A CA 1
ATOM 638 C C . LYS A 1 83 ? 6.877 40.283 26.762 1.00 23.52 81 LYS A C 1
ATOM 639 O O . LYS A 1 83 ? 7.725 39.408 26.927 1.00 23.13 81 LYS A O 1
ATOM 645 N N . SER A 1 84 ? 5.609 39.989 26.457 1.00 23.12 82 SER A N 1
ATOM 646 C CA . SER A 1 84 ? 5.235 38.584 26.353 1.00 22.59 82 SER A CA 1
ATOM 647 C C . SER A 1 84 ? 5.876 37.957 25.107 1.00 21.96 82 SER A C 1
ATOM 648 O O . SER A 1 84 ? 6.208 36.766 25.104 1.00 21.32 82 SER A O 1
ATOM 651 N N . PHE A 1 85 ? 6.053 38.758 24.059 1.00 21.77 83 PHE A N 1
ATOM 652 C CA . PHE A 1 85 ? 6.809 38.303 22.885 1.00 20.52 83 PHE A CA 1
ATOM 653 C C . PHE A 1 85 ? 8.236 37.904 23.317 1.00 20.30 83 PHE A C 1
ATOM 654 O O . PHE A 1 85 ? 8.699 36.803 23.028 1.00 20.52 83 PHE A O 1
ATOM 662 N N . TYR A 1 86 ? 8.892 38.800 24.030 1.00 19.59 84 TYR A N 1
ATOM 663 C CA . TYR A 1 86 ? 10.301 38.592 24.448 1.00 19.91 84 TYR A CA 1
ATOM 664 C C . TYR A 1 86 ? 10.413 37.322 25.273 1.00 20.03 84 TYR A C 1
ATOM 665 O O . TYR A 1 86 ? 11.278 36.457 25.024 1.00 19.42 84 TYR A O 1
ATOM 674 N N . ASN A 1 87 ? 9.495 37.181 26.232 1.00 20.08 85 ASN A N 1
ATOM 675 C CA . ASN A 1 87 ? 9.434 35.983 27.073 1.00 21.40 85 ASN A CA 1
ATOM 676 C C . ASN A 1 87 ? 9.182 34.695 26.305 1.00 20.97 85 ASN A C 1
ATOM 677 O O . ASN A 1 87 ? 9.777 33.641 26.608 1.00 22.02 85 ASN A O 1
ATOM 682 N N . LYS A 1 88 ? 8.313 34.764 25.301 1.00 21.22 86 LYS A N 1
ATOM 683 C CA . LYS A 1 88 ? 8.015 33.606 24.477 1.00 21.63 86 LYS A CA 1
ATOM 684 C C . LYS A 1 88 ? 9.243 33.198 23.657 1.00 20.95 86 LYS A C 1
ATOM 685 O O . LYS A 1 88 ? 9.546 32.017 23.539 1.00 20.42 86 LYS A O 1
ATOM 691 N N . ILE A 1 89 ? 9.905 34.184 23.058 1.00 20.21 87 ILE A N 1
ATOM 692 C CA . ILE A 1 89 ? 11.170 33.931 22.351 1.00 20.05 87 ILE A CA 1
ATOM 693 C C . ILE A 1 89 ? 12.186 33.230 23.265 1.00 21.65 87 ILE A C 1
ATOM 694 O O . ILE A 1 89 ? 12.796 32.235 22.865 1.00 21.11 87 ILE A O 1
ATOM 699 N N . SER A 1 90 ? 12.374 33.764 24.469 1.00 22.27 88 SER A N 1
ATOM 700 C CA . SER A 1 90 ? 13.288 33.176 25.426 1.00 24.25 88 SER A CA 1
ATOM 701 C C . SER A 1 90 ? 12.934 31.706 25.669 1.00 24.39 88 SER A C 1
ATOM 702 O O . SER A 1 90 ? 13.822 30.853 25.655 1.00 24.59 88 SER A O 1
ATOM 705 N N . LEU A 1 91 ? 11.645 31.413 25.854 1.00 24.23 89 LEU A N 1
ATOM 706 C CA . LEU A 1 91 ? 11.181 30.037 26.111 1.00 25.43 89 LEU A CA 1
ATOM 707 C C . LEU A 1 91 ? 11.449 29.087 24.932 1.00 24.96 89 LEU A C 1
ATOM 708 O O . LEU A 1 91 ? 12.061 28.036 25.098 1.00 24.83 89 LEU A O 1
ATOM 713 N N . LEU A 1 92 ? 11.022 29.480 23.734 1.00 24.78 90 LEU A N 1
ATOM 714 C CA . LEU A 1 92 ? 11.150 28.608 22.584 1.00 25.02 90 LEU A CA 1
ATOM 715 C C . LEU A 1 92 ? 12.585 28.440 22.071 1.00 25.02 90 LEU A C 1
ATOM 716 O O . LEU A 1 92 ? 12.950 27.354 21.582 1.00 25.86 90 LEU A O 1
ATOM 721 N N . SER A 1 93 ? 13.414 29.472 22.222 1.00 24.22 91 SER A N 1
ATOM 722 C CA . SER A 1 93 ? 14.804 29.375 21.733 1.00 23.77 91 SER A CA 1
ATOM 723 C C . SER A 1 93 ? 15.693 28.513 22.619 1.00 23.46 91 SER A C 1
ATOM 724 O O . SER A 1 93 ? 16.668 27.940 22.141 1.00 21.82 91 SER A O 1
ATOM 727 N N . ASP A 1 94 ? 15.384 28.488 23.919 1.00 23.84 92 ASP A N 1
ATOM 728 C CA . ASP A 1 94 ? 16.085 27.631 24.896 1.00 24.78 92 ASP A CA 1
ATOM 729 C C . ASP A 1 94 ? 17.593 27.743 24.753 1.00 23.93 92 ASP A C 1
ATOM 730 O O . ASP A 1 94 ? 18.282 26.740 24.616 1.00 24.96 92 ASP A O 1
ATOM 735 N N . GLY A 1 95 ? 18.087 28.967 24.748 1.00 23.48 93 GLY A N 1
ATOM 736 C CA . GLY A 1 95 ? 19.526 29.220 24.652 1.00 23.05 93 GLY A CA 1
ATOM 737 C C . GLY A 1 95 ? 20.201 28.952 23.316 1.00 22.20 93 GLY A C 1
ATOM 738 O O . GLY A 1 95 ? 21.416 29.056 23.215 1.00 21.49 93 GLY A O 1
ATOM 739 N N . HIS A 1 96 ? 19.431 28.617 22.283 1.00 21.10 94 HIS A N 1
ATOM 740 C CA . HIS A 1 96 ? 19.994 28.454 20.943 1.00 19.57 94 HIS A CA 1
ATOM 741 C C . HIS A 1 96 ? 19.899 29.792 20.218 1.00 20.39 94 HIS A C 1
ATOM 742 O O . HIS A 1 96 ? 18.806 30.242 19.897 1.00 18.11 94 HIS A O 1
ATOM 749 N N . ARG A 1 97 ? 21.025 30.438 19.989 1.00 19.16 95 ARG A N 1
ATOM 750 C CA . ARG A 1 97 ? 20.984 31.815 19.483 1.00 21.46 95 ARG A CA 1
ATOM 751 C C . ARG A 1 97 ? 21.491 31.908 18.049 1.00 20.77 95 ARG A C 1
ATOM 752 O O . ARG A 1 97 ? 21.070 31.126 17.187 1.00 21.33 95 ARG A O 1
ATOM 760 N N . GLY A 1 98 ? 22.375 32.859 17.784 1.00 20.29 96 GLY A N 1
ATOM 761 C CA . GLY A 1 98 ? 23.039 32.952 16.483 1.00 18.38 96 GLY A CA 1
ATOM 762 C C . GLY A 1 98 ? 22.480 34.145 15.756 1.00 18.06 96 GLY A C 1
ATOM 763 O O . GLY A 1 98 ? 21.357 34.572 16.040 1.00 16.91 96 GLY A O 1
ATOM 764 N N . LEU A 1 99 ? 23.243 34.675 14.806 1.00 17.98 97 LEU A N 1
ATOM 765 C CA . LEU A 1 99 ? 22.894 35.939 14.154 1.00 16.91 97 LEU A CA 1
ATOM 766 C C . LEU A 1 99 ? 21.606 35.864 13.361 1.00 17.83 97 LEU A C 1
ATOM 767 O O . LEU A 1 99 ? 20.796 36.787 13.434 1.00 17.12 97 LEU A O 1
ATOM 772 N N . ASP A 1 100 ? 21.421 34.775 12.596 1.00 16.67 98 ASP A N 1
ATOM 773 C CA . ASP A 1 100 ? 20.231 34.600 11.771 1.00 16.66 98 ASP A CA 1
ATOM 774 C C . ASP A 1 100 ? 18.969 34.649 12.643 1.00 16.05 98 ASP A C 1
ATOM 775 O O . ASP A 1 100 ? 18.026 35.388 12.339 1.00 15.35 98 ASP A O 1
ATOM 780 N N . PHE A 1 101 ? 18.960 33.911 13.758 1.00 15.21 99 PHE A N 1
ATOM 781 C CA . PHE A 1 101 ? 17.770 33.889 14.594 1.00 15.60 99 PHE A CA 1
ATOM 782 C C . PHE A 1 101 ? 17.543 35.269 15.234 1.00 15.32 99 PHE A C 1
ATOM 783 O O . PHE A 1 101 ? 16.409 35.764 15.281 1.00 14.86 99 PHE A O 1
ATOM 791 N N . SER A 1 102 ? 18.621 35.864 15.728 1.00 15.37 100 SER A N 1
ATOM 792 C CA . SER A 1 102 ? 18.587 37.166 16.392 1.00 14.79 100 SER A CA 1
ATOM 793 C C . SER A 1 102 ? 18.137 38.239 15.404 1.00 15.33 100 SER A C 1
ATOM 794 O O . SER A 1 102 ? 17.460 39.201 15.813 1.00 15.48 100 SER A O 1
ATOM 797 N N . SER A 1 103 ? 18.515 38.096 14.124 1.00 14.28 101 SER A N 1
ATOM 798 C CA . SER A 1 103 ? 18.004 39.031 13.087 1.00 15.76 101 SER A CA 1
ATOM 799 C C . SER A 1 103 ? 16.486 38.876 12.908 1.00 15.11 101 SER A C 1
ATOM 800 O O . SER A 1 103 ? 15.758 39.872 12.778 1.00 14.46 101 SER A O 1
ATOM 803 N N . ALA A 1 104 ? 16.034 37.621 12.876 1.00 14.38 102 ALA A N 1
ATOM 804 C CA . ALA A 1 104 ? 14.585 37.343 12.773 1.00 15.25 102 ALA A CA 1
ATOM 805 C C . ALA A 1 104 ? 13.792 37.970 13.928 1.00 14.75 102 ALA A C 1
ATOM 806 O O . ALA A 1 104 ? 12.792 38.641 13.690 1.00 15.60 102 ALA A O 1
ATOM 808 N N . THR A 1 105 ? 14.240 37.755 15.165 1.00 14.22 103 THR A N 1
ATOM 809 C CA . THR A 1 105 ? 13.492 38.232 16.336 1.00 13.65 103 THR A CA 1
ATOM 810 C C . THR A 1 105 ? 13.620 39.737 16.411 1.00 13.89 103 THR A C 1
ATOM 811 O O . THR A 1 105 ? 12.701 40.383 16.835 1.00 12.78 103 THR A O 1
ATOM 815 N N . SER A 1 106 ? 14.762 40.291 16.006 1.00 13.68 104 SER A N 1
ATOM 816 C CA . SER A 1 106 ? 14.875 41.786 15.931 1.00 13.57 104 SER A CA 1
ATOM 817 C C . SER A 1 106 ? 13.769 42.393 15.073 1.00 14.66 104 SER A C 1
ATOM 818 O O . SER A 1 106 ? 13.156 43.412 15.452 1.00 14.27 104 SER A O 1
ATOM 821 N N . ALA A 1 107 ? 13.569 41.834 13.888 1.00 14.10 105 ALA A N 1
ATOM 822 C CA . ALA A 1 107 ? 12.641 42.431 12.946 1.00 14.07 105 ALA A CA 1
ATOM 823 C C . ALA A 1 107 ? 11.238 42.441 13.593 1.00 14.48 105 ALA A C 1
ATOM 824 O O . ALA A 1 107 ? 10.545 43.443 13.517 1.00 14.59 105 ALA A O 1
ATOM 826 N N . ILE A 1 108 ? 10.857 41.338 14.224 1.00 13.79 106 ILE A N 1
ATOM 827 C CA . ILE A 1 108 ? 9.509 41.221 14.792 1.00 14.64 106 ILE A CA 1
ATOM 828 C C . ILE A 1 108 ? 9.428 42.170 15.994 1.00 15.10 106 ILE A C 1
ATOM 829 O O . ILE A 1 108 ? 8.481 42.955 16.097 1.00 16.35 106 ILE A O 1
ATOM 834 N N . GLU A 1 109 ? 10.445 42.161 16.868 1.00 14.84 107 GLU A N 1
ATOM 835 C CA . GLU A 1 109 ? 10.335 43.021 18.051 1.00 15.13 107 GLU A CA 1
ATOM 836 C C . GLU A 1 109 ? 10.264 44.485 17.670 1.00 15.46 107 GLU A C 1
ATOM 837 O O . GLU A 1 109 ? 9.508 45.258 18.281 1.00 15.81 107 GLU A O 1
ATOM 843 N N . ILE A 1 110 ? 11.033 44.883 16.671 1.00 14.17 108 ILE A N 1
ATOM 844 C CA . ILE A 1 110 ? 11.045 46.274 16.222 1.00 14.74 108 ILE A CA 1
ATOM 845 C C . ILE A 1 110 ? 9.649 46.639 15.711 1.00 14.84 108 ILE A C 1
ATOM 846 O O . ILE A 1 110 ? 9.146 47.732 15.993 1.00 15.78 108 ILE A O 1
ATOM 851 N N . ALA A 1 111 ? 9.021 45.738 14.965 1.00 15.07 109 ALA A N 1
ATOM 852 C CA . ALA A 1 111 ? 7.631 46.007 14.491 1.00 15.74 109 ALA A CA 1
ATOM 853 C C . ALA A 1 111 ? 6.616 46.157 15.637 1.00 17.42 109 ALA A C 1
ATOM 854 O O . ALA A 1 111 ? 5.675 46.968 15.542 1.00 17.60 109 ALA A O 1
ATOM 856 N N . LEU A 1 112 ? 6.784 45.351 16.687 1.00 17.24 110 LEU A N 1
ATOM 857 C CA . LEU A 1 112 ? 5.902 45.444 17.858 1.00 17.85 110 LEU A CA 1
ATOM 858 C C . LEU A 1 112 ? 6.104 46.779 18.600 1.00 18.60 110 LEU A C 1
ATOM 859 O O . LEU A 1 112 ? 5.145 47.367 19.134 1.00 18.94 110 LEU A O 1
ATOM 864 N N . TRP A 1 113 ? 7.340 47.278 18.614 1.00 18.38 111 TRP A N 1
ATOM 865 C CA . TRP A 1 113 ? 7.622 48.600 19.172 1.00 18.85 111 TRP A CA 1
ATOM 866 C C . TRP A 1 113 ? 6.947 49.704 18.365 1.00 18.89 111 TRP A C 1
ATOM 867 O O . TRP A 1 113 ? 6.447 50.676 18.956 1.00 19.43 111 TRP A O 1
ATOM 878 N N . ASP A 1 114 ? 6.960 49.572 17.042 1.00 17.72 112 ASP A N 1
ATOM 879 C CA . ASP A 1 114 ? 6.335 50.555 16.151 1.00 18.61 112 ASP A CA 1
ATOM 880 C C . ASP A 1 114 ? 4.834 50.578 16.487 1.00 18.92 112 ASP A C 1
ATOM 881 O O . ASP A 1 114 ? 4.219 51.653 16.686 1.00 21.18 112 ASP A O 1
ATOM 886 N N . ILE A 1 115 ? 4.258 49.387 16.539 1.00 19.08 113 ILE A N 1
ATOM 887 C CA . ILE A 1 115 ? 2.816 49.203 16.873 1.00 19.32 113 ILE A CA 1
ATOM 888 C C . ILE A 1 115 ? 2.530 49.841 18.235 1.00 20.53 113 ILE A C 1
ATOM 889 O O . ILE A 1 115 ? 1.606 50.658 18.369 1.00 20.64 113 ILE A O 1
ATOM 894 N N . SER A 1 116 ? 3.338 49.495 19.226 1.00 19.99 114 SER A N 1
ATOM 895 C CA . SER A 1 116 ? 3.191 50.052 20.587 1.00 20.95 114 SER A CA 1
ATOM 896 C C . SER A 1 116 ? 3.241 51.574 20.611 1.00 22.04 114 SER A C 1
ATOM 897 O O . SER A 1 116 ? 2.443 52.226 21.318 1.00 22.35 114 SER A O 1
ATOM 900 N N . GLY A 1 117 ? 4.152 52.138 19.837 1.00 21.81 115 GLY A N 1
ATOM 901 C CA . GLY A 1 117 ? 4.227 53.592 19.658 1.00 23.51 115 GLY A CA 1
ATOM 902 C C . GLY A 1 117 ? 2.944 54.163 19.063 1.00 24.16 115 GLY A C 1
ATOM 903 O O . GLY A 1 117 ? 2.459 55.233 19.491 1.00 24.43 115 GLY A O 1
ATOM 904 N N . LYS A 1 118 ? 2.409 53.468 18.064 1.00 24.71 116 LYS A N 1
ATOM 905 C CA . LYS A 1 118 ? 1.168 53.889 17.416 1.00 25.54 116 LYS A CA 1
ATOM 906 C C . LYS A 1 118 ? -0.036 53.788 18.337 1.00 26.57 116 LYS A C 1
ATOM 907 O O . LYS A 1 118 ? -0.932 54.627 18.265 1.00 26.70 116 LYS A O 1
ATOM 913 N N . LEU A 1 119 ? -0.075 52.754 19.169 1.00 26.07 117 LEU A N 1
ATOM 914 C CA . LEU A 1 119 ? -1.155 52.610 20.153 1.00 26.68 117 LEU A CA 1
ATOM 915 C C . LEU A 1 119 ? -1.164 53.717 21.227 1.00 27.94 117 LEU A C 1
ATOM 916 O O . LEU A 1 119 ? -2.231 54.119 21.724 1.00 27.90 117 LEU A O 1
ATOM 921 N N . LYS A 1 120 ? 0.019 54.201 21.582 1.00 28.32 118 LYS A N 1
ATOM 922 C CA . LYS A 1 120 ? 0.172 55.313 22.527 1.00 29.89 118 LYS A CA 1
ATOM 923 C C . LYS A 1 120 ? 0.198 56.681 21.838 1.00 29.34 118 LYS A C 1
ATOM 924 O O . LYS A 1 120 ? 0.234 57.718 22.500 1.00 30.73 118 LYS A O 1
ATOM 930 N N . ASN A 1 121 ? 0.185 56.688 20.514 1.00 28.66 119 ASN A N 1
ATOM 931 C CA . ASN A 1 121 ? 0.386 57.910 19.718 1.00 28.56 119 ASN A CA 1
ATOM 932 C C . ASN A 1 121 ? 1.637 58.688 20.115 1.00 27.86 119 ASN A C 1
ATOM 933 O O . ASN A 1 121 ? 1.621 59.920 20.279 1.00 27.70 119 ASN A O 1
ATOM 938 N N . LEU A 1 122 ? 2.735 57.963 20.269 1.00 26.33 120 LEU A N 1
ATOM 939 C CA . LEU A 1 122 ? 3.986 58.573 20.658 1.00 24.89 120 LEU A CA 1
ATOM 940 C C . LEU A 1 122 ? 5.142 58.063 19.799 1.00 23.92 120 LEU A C 1
ATOM 941 O O . LEU A 1 122 ? 5.173 56.888 19.454 1.00 23.23 120 LEU A O 1
ATOM 946 N N . PRO A 1 123 ? 6.111 58.939 19.492 1.00 23.66 121 PRO A N 1
ATOM 947 C CA . PRO A 1 123 ? 7.315 58.405 18.843 1.00 23.48 121 PRO A CA 1
ATOM 948 C C . PRO A 1 123 ? 8.019 57.402 19.750 1.00 22.66 121 PRO A C 1
ATOM 949 O O . PRO A 1 123 ? 7.903 57.477 20.973 1.00 21.89 121 PRO A O 1
ATOM 953 N N . LEU A 1 124 ? 8.746 56.465 19.144 1.00 21.84 122 LEU A N 1
ATOM 954 C CA . LEU A 1 124 ? 9.350 55.377 19.914 1.00 22.56 122 LEU A CA 1
ATOM 955 C C . LEU A 1 124 ? 10.257 55.896 21.045 1.00 22.13 122 LEU A C 1
ATOM 956 O O . LEU A 1 124 ? 10.242 55.365 22.177 1.00 21.99 122 LEU A O 1
ATOM 961 N N . ASN A 1 125 ? 11.029 56.938 20.771 1.00 22.99 123 ASN A N 1
ATOM 962 C CA . ASN A 1 125 ? 11.964 57.416 21.792 1.00 24.21 123 ASN A CA 1
ATOM 963 C C . ASN A 1 125 ? 11.227 57.863 23.063 1.00 24.96 123 ASN A C 1
ATOM 964 O O . ASN A 1 125 ? 11.727 57.667 24.170 1.00 25.46 123 ASN A O 1
ATOM 969 N N . SER A 1 126 ? 10.024 58.397 22.893 1.00 25.84 124 SER A N 1
ATOM 970 C CA . SER A 1 126 ? 9.163 58.798 24.019 1.00 26.44 124 SER A CA 1
ATOM 971 C C . SER A 1 126 ? 8.622 57.624 24.831 1.00 27.09 124 SER A C 1
ATOM 972 O O . SER A 1 126 ? 8.279 57.785 26.019 1.00 27.37 124 SER A O 1
ATOM 975 N N . LEU A 1 127 ? 8.545 56.440 24.210 1.00 26.11 125 LEU A N 1
ATOM 976 C CA . LEU A 1 127 ? 8.264 55.203 24.922 1.00 26.64 125 LEU A CA 1
ATOM 977 C C . LEU A 1 127 ? 9.476 54.695 25.680 1.00 27.08 125 LEU A C 1
ATOM 978 O O . LEU A 1 127 ? 9.352 53.932 26.636 1.00 27.49 125 LEU A O 1
ATOM 983 N N . LEU A 1 128 ? 10.653 55.092 25.229 1.00 27.67 126 LEU A N 1
ATOM 984 C CA . LEU A 1 128 ? 11.881 54.549 25.779 1.00 29.41 126 LEU A CA 1
ATOM 985 C C . LEU A 1 128 ? 12.401 55.351 26.963 1.00 30.37 126 LEU A C 1
ATOM 986 O O . LEU A 1 128 ? 12.931 54.780 27.918 1.00 31.41 126 LEU A O 1
ATOM 991 N N . THR A 1 129 ? 12.259 56.668 26.904 1.00 31.48 127 THR A N 1
ATOM 992 C CA . THR A 1 129 ? 12.697 57.519 28.004 1.00 33.70 127 THR A CA 1
ATOM 993 C C . THR A 1 129 ? 11.801 58.731 28.114 1.00 34.04 127 THR A C 1
ATOM 994 O O . THR A 1 129 ? 11.142 59.110 27.134 1.00 34.08 127 THR A O 1
ATOM 998 N N A LYS A 1 130 ? 11.745 59.448 29.239 0.50 34.48 128 LYS A N 1
ATOM 999 N N B LYS A 1 130 ? 11.769 59.198 29.363 0.50 34.70 128 LYS A N 1
ATOM 1000 C CA A LYS A 1 130 ? 10.769 60.585 29.322 0.50 34.34 128 LYS A CA 1
ATOM 1001 C CA B LYS A 1 130 ? 11.461 60.553 29.690 0.50 35.00 128 LYS A CA 1
ATOM 1002 C C A LYS A 1 130 ? 11.003 61.775 28.357 0.50 34.35 128 LYS A C 1
ATOM 1003 C C B LYS A 1 130 ? 12.629 61.380 29.193 0.50 34.92 128 LYS A C 1
ATOM 1004 O O A LYS A 1 130 ? 10.061 62.358 27.822 0.50 34.33 128 LYS A O 1
ATOM 1005 O O B LYS A 1 130 ? 13.775 61.305 29.664 0.50 35.20 128 LYS A O 1
ATOM 1016 N N . SER A 1 131 ? 12.279 62.067 28.131 1.00 34.57 129 SER A N 1
ATOM 1017 C CA . SER A 1 131 ? 12.862 63.269 27.557 1.00 34.86 129 SER A CA 1
ATOM 1018 C C . SER A 1 131 ? 14.004 62.870 26.625 1.00 34.89 129 SER A C 1
ATOM 1019 O O . SER A 1 131 ? 15.179 63.062 26.948 1.00 34.59 129 SER A O 1
ATOM 1022 N N . PRO A 1 132 ? 13.653 62.306 25.449 1.00 34.54 130 PRO A N 1
ATOM 1023 C CA . PRO A 1 132 ? 14.681 61.893 24.472 1.00 34.02 130 PRO A CA 1
ATOM 1024 C C . PRO A 1 132 ? 15.384 63.079 23.849 1.00 33.71 130 PRO A C 1
ATOM 1025 O O . PRO A 1 132 ? 14.802 64.161 23.789 1.00 33.96 130 PRO A O 1
ATOM 1029 N N . LYS A 1 133 ? 16.619 62.896 23.384 1.00 33.25 131 LYS A N 1
ATOM 1030 C CA . LYS A 1 133 ? 17.277 63.938 22.605 1.00 34.30 131 LYS A CA 1
ATOM 1031 C C . LYS A 1 133 ? 16.624 63.966 21.210 1.00 33.92 131 LYS A C 1
ATOM 1032 O O . LYS A 1 133 ? 16.384 62.918 20.615 1.00 35.55 131 LYS A O 1
ATOM 1038 N N . PRO A 1 134 ? 16.262 65.152 20.714 1.00 33.17 132 PRO A N 1
ATOM 1039 C CA . PRO A 1 134 ? 15.646 65.225 19.380 1.00 32.53 132 PRO A CA 1
ATOM 1040 C C . PRO A 1 134 ? 16.632 64.955 18.229 1.00 31.72 132 PRO A C 1
ATOM 1041 O O . PRO A 1 134 ? 16.220 64.508 17.150 1.00 32.58 132 PRO A O 1
ATOM 1045 N N . ASN A 1 135 ? 17.913 65.212 18.483 1.00 30.34 133 ASN A N 1
ATOM 1046 C CA A ASN A 1 135 ? 19.002 65.128 17.509 0.50 29.72 133 ASN A CA 1
ATOM 1047 C CA B ASN A 1 135 ? 18.918 65.012 17.450 0.50 29.93 133 ASN A CA 1
ATOM 1048 C C . ASN A 1 135 ? 19.926 63.946 17.839 1.00 29.48 133 ASN A C 1
ATOM 1049 O O . ASN A 1 135 ? 20.103 63.630 19.019 1.00 30.55 133 ASN A O 1
ATOM 1058 N N . VAL A 1 136 ? 20.531 63.321 16.833 1.00 26.14 134 VAL A N 1
ATOM 1059 C CA . VAL A 1 136 ? 21.432 62.210 17.125 1.00 24.37 134 VAL A CA 1
ATOM 1060 C C . VAL A 1 136 ? 22.719 62.362 16.348 1.00 22.04 134 VAL A C 1
ATOM 1061 O O . VAL A 1 136 ? 22.681 62.355 15.129 1.00 22.79 134 VAL A O 1
ATOM 1065 N N . PRO A 1 137 ? 23.867 62.522 17.038 1.00 20.86 135 PRO A N 1
ATOM 1066 C CA . PRO A 1 137 ? 25.090 62.624 16.249 1.00 20.23 135 PRO A CA 1
ATOM 1067 C C . PRO A 1 137 ? 25.317 61.375 15.388 1.00 19.64 135 PRO A C 1
ATOM 1068 O O . PRO A 1 137 ? 25.059 60.248 15.850 1.00 19.02 135 PRO A O 1
ATOM 1072 N N . ILE A 1 138 ? 25.791 61.576 14.168 1.00 18.99 136 ILE A N 1
ATOM 1073 C CA . ILE A 1 138 ? 26.062 60.464 13.250 1.00 18.79 136 ILE A CA 1
ATOM 1074 C C . ILE A 1 138 ? 27.469 60.504 12.679 1.00 18.94 136 ILE A C 1
ATOM 1075 O O . ILE A 1 138 ? 28.135 61.531 12.720 1.00 19.59 136 ILE A O 1
ATOM 1080 N N . TYR A 1 139 ? 27.925 59.382 12.124 1.00 17.76 137 TYR A N 1
ATOM 1081 C CA . TYR A 1 139 ? 29.138 59.364 11.344 1.00 17.06 137 TYR A CA 1
ATOM 1082 C C . TYR A 1 139 ? 28.834 58.527 10.095 1.00 17.32 137 TYR A C 1
ATOM 1083 O O . TYR A 1 139 ? 27.873 57.747 10.080 1.00 19.20 137 TYR A O 1
ATOM 1092 N N . ALA A 1 140 ? 29.646 58.707 9.065 1.00 17.19 138 ALA A N 1
ATOM 1093 C CA . ALA A 1 140 ? 29.445 58.053 7.788 1.00 17.91 138 ALA A CA 1
ATOM 1094 C C . ALA A 1 140 ? 30.484 57.002 7.530 1.00 18.09 138 ALA A C 1
ATOM 1095 O O . ALA A 1 140 ? 31.704 57.236 7.689 1.00 18.30 138 ALA A O 1
ATOM 1097 N N . THR A 1 141 ? 30.013 55.838 7.092 1.00 18.42 139 THR A N 1
ATOM 1098 C CA . THR A 1 141 ? 30.900 54.742 6.749 1.00 17.69 139 THR A CA 1
ATOM 1099 C C . THR A 1 141 ? 31.178 54.739 5.260 1.00 18.67 139 THR A C 1
ATOM 1100 O O . THR A 1 141 ? 30.263 54.836 4.453 1.00 17.43 139 THR A O 1
ATOM 1104 N N . CYS A 1 142 ? 32.466 54.673 4.918 1.00 19.23 140 CYS A N 1
ATOM 1105 C CA . CYS A 1 142 ? 32.920 54.648 3.519 1.00 20.05 140 CYS A CA 1
ATOM 1106 C C . CYS A 1 142 ? 33.366 53.237 3.156 1.00 19.50 140 CYS A C 1
ATOM 1107 O O . CYS A 1 142 ? 34.480 52.816 3.486 1.00 19.04 140 CYS A O 1
ATOM 1110 N N . TRP A 1 143 ? 32.489 52.492 2.501 1.00 19.60 141 TRP A N 1
ATOM 1111 C CA . TRP A 1 143 ? 32.784 51.132 2.149 1.00 19.93 141 TRP A CA 1
ATOM 1112 C C . TRP A 1 143 ? 32.099 50.767 0.843 1.00 21.03 141 TRP A C 1
ATOM 1113 O O . TRP A 1 143 ? 30.954 51.158 0.613 1.00 19.45 141 TRP A O 1
ATOM 1124 N N . SER A 1 144 ? 32.791 50.009 -0.002 1.00 21.11 142 SER A N 1
ATOM 1125 C CA . SER A 1 144 ? 32.163 49.480 -1.224 1.00 22.32 142 SER A CA 1
ATOM 1126 C C . SER A 1 144 ? 32.551 48.025 -1.540 1.00 24.11 142 SER A C 1
ATOM 1127 O O . SER A 1 144 ? 33.675 47.592 -1.265 1.00 23.93 142 SER A O 1
ATOM 1130 N N . ASP A 1 145 ? 31.618 47.287 -2.131 1.00 25.48 143 ASP A N 1
ATOM 1131 C CA . ASP A 1 145 ? 31.898 45.921 -2.596 1.00 27.72 143 ASP A CA 1
ATOM 1132 C C . ASP A 1 145 ? 32.399 45.874 -4.035 1.00 29.31 143 ASP A C 1
ATOM 1133 O O . ASP A 1 145 ? 32.725 44.793 -4.537 1.00 29.98 143 ASP A O 1
ATOM 1138 N N . LEU A 1 146 ? 32.441 47.037 -4.686 1.00 30.81 144 LEU A N 1
ATOM 1139 C CA . LEU A 1 146 ? 32.935 47.161 -6.060 1.00 32.80 144 LEU A CA 1
ATOM 1140 C C . LEU A 1 146 ? 34.439 47.393 -6.116 1.00 35.03 144 LEU A C 1
ATOM 1141 O O . LEU A 1 146 ? 35.045 47.904 -5.173 1.00 35.20 144 LEU A O 1
ATOM 1146 N N . LYS A 1 147 ? 35.046 47.032 -7.238 1.00 37.88 145 LYS A N 1
ATOM 1147 C CA . LYS A 1 147 ? 36.490 47.177 -7.378 1.00 41.10 145 LYS A CA 1
ATOM 1148 C C . LYS A 1 147 ? 36.863 48.633 -7.592 1.00 41.47 145 LYS A C 1
ATOM 1149 O O . LYS A 1 147 ? 36.387 49.289 -8.527 1.00 41.42 145 LYS A O 1
ATOM 1155 N N . LYS A 1 148 ? 37.701 49.135 -6.691 1.00 43.18 146 LYS A N 1
ATOM 1156 C CA . LYS A 1 148 ? 38.209 50.504 -6.764 1.00 44.32 146 LYS A CA 1
ATOM 1157 C C . LYS A 1 148 ? 39.657 50.556 -6.306 1.00 45.32 146 LYS A C 1
ATOM 1158 O O . LYS A 1 148 ? 40.152 49.637 -5.632 1.00 45.61 146 LYS A O 1
ATOM 1164 N N . ASP A 1 149 ? 40.341 51.622 -6.697 1.00 46.12 147 ASP A N 1
ATOM 1165 C CA . ASP A 1 149 ? 41.654 51.905 -6.153 1.00 47.26 147 ASP A CA 1
ATOM 1166 C C . ASP A 1 149 ? 41.485 52.866 -4.974 1.00 46.87 147 ASP A C 1
ATOM 1167 O O . ASP A 1 149 ? 40.407 53.440 -4.768 1.00 46.59 147 ASP A O 1
ATOM 1172 N N . THR A 1 150 ? 42.561 53.026 -4.208 1.00 46.61 148 THR A N 1
ATOM 1173 C CA . THR A 1 150 ? 42.644 54.012 -3.135 1.00 46.34 148 THR A CA 1
ATOM 1174 C C . THR A 1 150 ? 42.149 55.413 -3.558 1.00 45.58 148 THR A C 1
ATOM 1175 O O . THR A 1 150 ? 41.514 56.116 -2.756 1.00 45.13 148 THR A O 1
ATOM 1179 N N . ASN A 1 151 ? 42.434 55.802 -4.809 1.00 44.92 149 ASN A N 1
ATOM 1180 C CA . ASN A 1 151 ? 41.989 57.092 -5.360 1.00 43.90 149 ASN A CA 1
ATOM 1181 C C . ASN A 1 151 ? 40.490 57.262 -5.393 1.00 42.92 149 ASN A C 1
ATOM 1182 O O . ASN A 1 151 ? 39.988 58.346 -5.104 1.00 42.98 149 ASN A O 1
ATOM 1187 N N . ASP A 1 152 ? 39.774 56.201 -5.775 1.00 41.59 150 ASP A N 1
ATOM 1188 C CA . ASP A 1 152 ? 38.307 56.244 -5.794 1.00 39.93 150 ASP A CA 1
ATOM 1189 C C . ASP A 1 152 ? 37.775 56.465 -4.383 1.00 38.29 150 ASP A C 1
ATOM 1190 O O . ASP A 1 152 ? 36.846 57.235 -4.187 1.00 37.74 150 ASP A O 1
ATOM 1195 N N . TYR A 1 153 ? 38.391 55.814 -3.398 1.00 37.18 151 TYR A N 1
ATOM 1196 C CA . TYR A 1 153 ? 37.996 56.032 -2.010 1.00 35.93 151 TYR A CA 1
ATOM 1197 C C . TYR A 1 153 ? 38.241 57.471 -1.577 1.00 35.29 151 TYR A C 1
ATOM 1198 O O . TYR A 1 153 ? 37.366 58.097 -0.984 1.00 35.05 151 TYR A O 1
ATOM 1207 N N . LEU A 1 154 ? 39.409 58.007 -1.926 1.00 35.14 152 LEU A N 1
ATOM 1208 C CA . LEU A 1 154 ? 39.752 59.399 -1.589 1.00 34.47 152 LEU A CA 1
ATOM 1209 C C . LEU A 1 154 ? 38.759 60.439 -2.092 1.00 34.00 152 LEU A C 1
ATOM 1210 O O . LEU A 1 154 ? 38.394 61.344 -1.344 1.00 33.87 152 LEU A O 1
ATOM 1215 N N . ARG A 1 155 ? 38.307 60.305 -3.339 1.00 34.05 153 ARG A N 1
ATOM 1216 C CA . ARG A 1 155 ? 37.325 61.230 -3.908 1.00 34.08 153 ARG A CA 1
ATOM 1217 C C . ARG A 1 155 ? 35.970 61.066 -3.210 1.00 32.49 153 ARG A C 1
ATOM 1218 O O . ARG A 1 155 ? 35.248 62.041 -2.994 1.00 31.57 153 ARG A O 1
ATOM 1226 N N . GLN A 1 156 ? 35.647 59.831 -2.823 1.00 31.59 154 GLN A N 1
ATOM 1227 C CA . GLN A 1 156 ? 34.435 59.585 -2.033 1.00 30.22 154 GLN A CA 1
ATOM 1228 C C . GLN A 1 156 ? 34.575 60.176 -0.638 1.00 29.32 154 GLN A C 1
ATOM 1229 O O . GLN A 1 156 ? 33.606 60.668 -0.070 1.00 29.33 154 GLN A O 1
ATOM 1235 N N . ILE A 1 157 ? 35.780 60.109 -0.081 1.00 29.05 155 ILE A N 1
ATOM 1236 C CA . ILE A 1 157 ? 36.033 60.692 1.244 1.00 28.82 155 ILE A CA 1
ATOM 1237 C C . ILE A 1 157 ? 35.976 62.234 1.191 1.00 28.91 155 ILE A C 1
ATOM 1238 O O . ILE A 1 157 ? 35.504 62.850 2.125 1.00 28.09 155 ILE A O 1
ATOM 1243 N N . GLU A 1 158 ? 36.425 62.850 0.092 1.00 29.58 156 GLU A N 1
ATOM 1244 C CA . GLU A 1 158 ? 36.210 64.297 -0.124 1.00 30.42 156 GLU A CA 1
ATOM 1245 C C . GLU A 1 158 ? 34.727 64.685 -0.117 1.00 29.68 156 GLU A C 1
ATOM 1246 O O . GLU A 1 158 ? 34.346 65.726 0.436 1.00 29.14 156 GLU A O 1
ATOM 1252 N N . LYS A 1 159 ? 33.914 63.854 -0.765 1.00 29.19 157 LYS A N 1
ATOM 1253 C CA . LYS A 1 159 ? 32.475 64.060 -0.865 1.00 29.47 157 LYS A CA 1
ATOM 1254 C C . LYS A 1 159 ? 31.866 64.056 0.535 1.00 28.30 157 LYS A C 1
ATOM 1255 O O . LYS A 1 159 ? 31.200 64.998 0.924 1.00 27.46 157 LYS A O 1
ATOM 1261 N N . PHE A 1 160 ? 32.102 62.979 1.285 1.00 27.45 158 PHE A N 1
ATOM 1262 C CA . PHE A 1 160 ? 31.677 62.887 2.680 1.00 26.92 158 PHE A CA 1
ATOM 1263 C C . PHE A 1 160 ? 32.157 64.089 3.534 1.00 26.77 158 PHE A C 1
ATOM 1264 O O . PHE A 1 160 ? 31.404 64.648 4.325 1.00 26.22 158 PHE A O 1
ATOM 1272 N N . TYR A 1 161 ? 33.422 64.455 3.397 1.00 27.42 159 TYR A N 1
ATOM 1273 C CA . TYR A 1 161 ? 33.971 65.618 4.120 1.00 28.87 159 TYR A CA 1
ATOM 1274 C C . TYR A 1 161 ? 33.081 66.848 3.881 1.00 28.11 159 TYR A C 1
ATOM 1275 O O . TYR A 1 161 ? 32.601 67.476 4.830 1.00 28.12 159 TYR A O 1
ATOM 1284 N N . GLY A 1 162 ? 32.823 67.141 2.609 1.00 28.42 160 GLY A N 1
ATOM 1285 C CA . GLY A 1 162 ? 31.916 68.225 2.214 1.00 28.02 160 GLY A CA 1
ATOM 1286 C C . GLY A 1 162 ? 30.578 68.229 2.923 1.00 28.82 160 GLY A C 1
ATOM 1287 O O . GLY A 1 162 ? 29.961 69.284 3.097 1.00 27.87 160 GLY A O 1
ATOM 1288 N N . LYS A 1 163 ? 30.142 67.048 3.374 1.00 28.55 161 LYS A N 1
ATOM 1289 C CA . LYS A 1 163 ? 28.806 66.896 3.928 1.00 28.93 161 LYS A CA 1
ATOM 1290 C C . LYS A 1 163 ? 28.745 67.189 5.421 1.00 28.67 161 LYS A C 1
ATOM 1291 O O . LYS A 1 163 ? 27.671 67.274 5.987 1.00 28.40 161 LYS A O 1
ATOM 1297 N N . LYS A 1 164 ? 29.903 67.350 6.049 1.00 29.26 162 LYS A N 1
ATOM 1298 C CA . LYS A 1 164 ? 29.975 67.760 7.455 1.00 30.26 162 LYS A CA 1
ATOM 1299 C C . LYS A 1 164 ? 29.318 66.772 8.432 1.00 29.28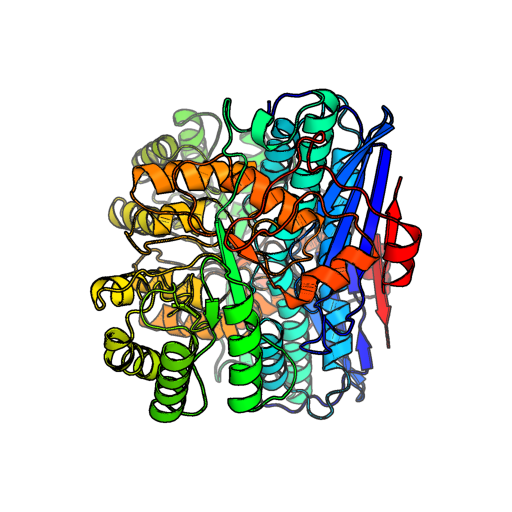 162 LYS A C 1
ATOM 1300 O O . LYS A 1 164 ? 28.685 67.191 9.409 1.00 29.38 162 LYS A O 1
ATOM 1306 N N . TYR A 1 165 ? 29.479 65.469 8.160 1.00 29.20 163 TYR A N 1
ATOM 1307 C CA . TYR A 1 165 ? 29.081 64.413 9.113 1.00 28.65 163 TYR A CA 1
ATOM 1308 C C . TYR A 1 165 ? 29.858 64.512 10.424 1.00 28.86 163 TYR A C 1
ATOM 1309 O O . TYR A 1 165 ? 30.856 65.221 10.506 1.00 29.25 163 TYR A O 1
ATOM 1318 N N . GLY A 1 166 ? 29.413 63.781 11.442 1.00 27.79 164 GLY A N 1
ATOM 1319 C CA . GLY A 1 166 ? 30.087 63.803 12.740 1.00 27.66 164 GLY A CA 1
ATOM 1320 C C . GLY A 1 166 ? 31.399 63.053 12.752 1.00 26.71 164 GLY A C 1
ATOM 1321 O O . GLY A 1 166 ? 32.123 63.089 13.750 1.00 27.58 164 GLY A O 1
ATOM 1322 N N . GLY A 1 167 ? 31.707 62.368 11.647 1.00 25.48 165 GLY A N 1
ATOM 1323 C CA . GLY A 1 167 ? 32.865 61.484 11.568 1.00 23.13 165 GLY A CA 1
ATOM 1324 C C . GLY A 1 167 ? 32.849 60.692 10.279 1.00 21.49 165 GLY A C 1
ATOM 1325 O O . GLY A 1 167 ? 31.833 60.640 9.602 1.00 21.81 165 GLY A O 1
ATOM 1326 N N . ILE A 1 168 ? 33.982 60.106 9.919 1.00 20.83 166 ILE A N 1
ATOM 1327 C CA . ILE A 1 168 ? 34.039 59.202 8.762 1.00 20.13 166 ILE A CA 1
ATOM 1328 C C . ILE A 1 168 ? 34.741 57.921 9.197 1.00 19.81 166 ILE A C 1
ATOM 1329 O O . ILE A 1 168 ? 35.804 57.973 9.850 1.00 18.07 166 ILE A O 1
ATOM 1334 N N . LYS A 1 169 ? 34.133 56.775 8.880 1.00 18.28 167 LYS A N 1
ATOM 1335 C CA . LYS A 1 169 ? 34.777 55.486 9.136 1.00 17.73 167 LYS A CA 1
ATOM 1336 C C . LYS A 1 169 ? 35.338 54.874 7.852 1.00 17.30 167 LYS A C 1
ATOM 1337 O O . LYS A 1 169 ? 34.636 54.757 6.863 1.00 17.71 167 LYS A O 1
ATOM 1343 N N . ILE A 1 170 ? 36.630 54.533 7.855 1.00 16.08 168 ILE A N 1
ATOM 1344 C CA . ILE A 1 170 ? 37.266 53.880 6.715 1.00 18.25 168 ILE A CA 1
ATOM 1345 C C . ILE A 1 170 ? 37.784 52.479 7.044 1.00 17.84 168 ILE A C 1
ATOM 1346 O O . ILE A 1 170 ? 37.847 52.082 8.227 1.00 18.25 168 ILE A O 1
ATOM 1351 N N . TYR A 1 171 ? 38.135 51.729 6.005 1.00 18.11 169 TYR A N 1
ATOM 1352 C CA . TYR A 1 171 ? 38.646 50.377 6.139 1.00 19.13 169 TYR A CA 1
ATOM 1353 C C . TYR A 1 171 ? 40.073 50.358 5.586 1.00 21.09 169 TYR A C 1
ATOM 1354 O O . TYR A 1 171 ? 40.276 50.132 4.389 1.00 20.98 169 TYR A O 1
ATOM 1363 N N . PRO A 1 172 ? 41.065 50.628 6.458 1.00 21.95 170 PRO A N 1
ATOM 1364 C CA . PRO A 1 172 ? 42.430 50.951 6.028 1.00 23.07 170 PRO A CA 1
ATOM 1365 C C . PRO A 1 172 ? 43.352 49.745 5.853 1.00 24.27 170 PRO A C 1
ATOM 1366 O O . PRO A 1 172 ? 44.501 49.929 5.452 1.00 25.73 170 PRO A O 1
ATOM 1370 N N . MET A 1 173 ? 42.889 48.522 6.116 1.00 24.80 171 MET A N 1
ATOM 1371 C CA . MET A 1 173 ? 43.804 47.371 5.944 1.00 26.22 171 MET A CA 1
ATOM 1372 C C . MET A 1 173 ? 43.895 46.969 4.479 1.00 27.61 171 MET A C 1
ATOM 1373 O O . MET A 1 173 ? 43.033 46.251 3.958 1.00 26.72 171 MET A O 1
ATOM 1378 N N . LEU A 1 174 ? 44.961 47.435 3.835 1.00 29.12 172 LEU A N 1
ATOM 1379 C CA . LEU A 1 174 ? 45.155 47.228 2.396 1.00 31.04 172 LEU A CA 1
ATOM 1380 C C . LEU A 1 174 ? 46.312 46.261 2.148 1.00 32.99 172 LEU A C 1
ATOM 1381 O O . LEU A 1 174 ? 46.712 45.518 3.059 1.00 32.80 172 LEU A O 1
ATOM 1386 N N . ASP A 1 175 ? 46.864 46.282 0.933 1.00 34.82 173 ASP A N 1
ATOM 1387 C CA . ASP A 1 175 ? 47.824 45.246 0.526 1.00 37.07 173 ASP A CA 1
ATOM 1388 C C . ASP A 1 175 ? 49.004 45.049 1.464 1.00 37.00 173 ASP A C 1
ATOM 1389 O O . ASP A 1 175 ? 49.451 43.919 1.665 1.00 37.85 173 ASP A O 1
ATOM 1394 N N . SER A 1 176 ? 49.506 46.145 2.025 1.00 37.30 174 SER A N 1
ATOM 1395 C CA . SER A 1 176 ? 50.653 46.102 2.909 1.00 37.34 174 SER A CA 1
ATOM 1396 C C . SER A 1 176 ? 50.548 47.205 3.957 1.00 36.93 174 SER A C 1
ATOM 1397 O O . SER A 1 176 ? 49.735 48.123 3.818 1.00 37.00 174 SER A O 1
ATOM 1400 N N . LEU A 1 177 ? 51.382 47.116 4.993 1.00 36.73 175 LEU A N 1
ATOM 1401 C CA . LEU A 1 177 ? 51.397 48.103 6.071 1.00 36.30 175 LEU A CA 1
ATOM 1402 C C . LEU A 1 177 ? 51.561 49.512 5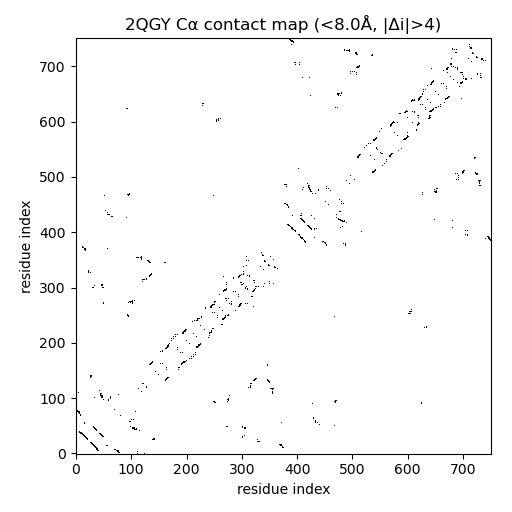.525 1.00 35.63 175 LEU A C 1
ATOM 1403 O O . LEU A 1 177 ? 50.792 50.406 5.868 1.00 35.37 175 LEU A O 1
ATOM 1408 N N . SER A 1 178 ? 52.550 49.718 4.657 1.00 35.00 176 SER A N 1
ATOM 1409 C CA . SER A 1 178 ? 52.847 51.084 4.235 1.00 34.22 176 SER A CA 1
ATOM 1410 C C . SER A 1 178 ? 51.790 51.658 3.281 1.00 32.74 176 SER A C 1
ATOM 1411 O O . SER A 1 178 ? 51.559 52.862 3.261 1.00 33.14 176 SER A O 1
ATOM 1414 N N . ILE A 1 179 ? 51.131 50.793 2.513 1.00 31.68 177 ILE A N 1
ATOM 1415 C CA . ILE A 1 179 ? 50.012 51.213 1.671 1.00 29.92 177 ILE A CA 1
ATOM 1416 C C . ILE A 1 179 ? 48.801 51.588 2.579 1.00 28.88 177 ILE A C 1
ATOM 1417 O O . ILE A 1 179 ? 48.133 52.603 2.360 1.00 29.34 177 ILE A O 1
ATOM 1422 N N . SER A 1 180 ? 48.577 50.794 3.619 1.00 28.17 178 SER A N 1
ATOM 1423 C CA . SER A 1 180 ? 47.524 51.049 4.627 1.00 28.05 178 SER A CA 1
ATOM 1424 C C . SER A 1 180 ? 47.717 52.391 5.327 1.00 28.45 178 SER A C 1
ATOM 1425 O O . SER A 1 180 ? 46.783 53.186 5.456 1.00 28.39 178 SER A O 1
ATOM 1428 N N . ILE A 1 181 ? 48.951 52.658 5.756 1.00 28.71 179 ILE A N 1
ATOM 1429 C CA . ILE A 1 181 ? 49.285 53.910 6.442 1.00 29.54 179 ILE A CA 1
ATOM 1430 C C . ILE A 1 181 ? 49.176 55.136 5.520 1.00 30.12 179 ILE A C 1
ATOM 1431 O O . ILE A 1 181 ? 48.609 56.164 5.919 1.00 30.13 179 ILE A O 1
ATOM 1436 N N . GLN A 1 182 ? 49.710 55.018 4.296 1.00 30.93 180 GLN A N 1
ATOM 1437 C CA . GLN A 1 182 ? 49.566 56.046 3.259 1.00 32.00 180 GLN A CA 1
ATOM 1438 C C . GLN A 1 182 ? 48.121 56.449 3.069 1.00 31.47 180 GLN A C 1
ATOM 1439 O O . GLN A 1 182 ? 47.794 57.637 2.971 1.00 31.70 180 GLN A O 1
ATOM 1445 N N . PHE A 1 183 ? 47.260 55.440 3.026 1.00 30.94 181 PHE A N 1
ATOM 1446 C CA . PHE A 1 183 ? 45.834 55.659 2.933 1.00 30.15 181 PHE A CA 1
ATOM 1447 C C . PHE A 1 183 ? 45.301 56.477 4.111 1.00 30.09 181 PHE A C 1
ATOM 1448 O O . PHE A 1 183 ? 44.580 57.447 3.895 1.00 29.19 181 PHE A O 1
ATOM 1456 N N . VAL A 1 184 ? 45.670 56.115 5.341 1.00 29.93 182 VAL A N 1
ATOM 1457 C CA . VAL A 1 184 ? 45.204 56.872 6.515 1.00 30.10 182 VAL A CA 1
ATOM 1458 C C . VAL A 1 184 ? 45.731 58.309 6.463 1.00 30.33 182 VAL A C 1
ATOM 1459 O O . VAL A 1 184 ? 45.005 59.259 6.766 1.00 30.34 182 VAL A O 1
ATOM 1463 N N . GLU A 1 185 ? 46.989 58.463 6.058 1.00 31.16 183 GLU A N 1
ATOM 1464 C CA . GLU A 1 185 ? 47.619 59.784 5.986 1.00 32.43 183 GLU A CA 1
ATOM 1465 C C . GLU A 1 185 ? 46.901 60.717 5.020 1.00 31.84 183 GLU A C 1
ATOM 1466 O O . GLU A 1 185 ? 46.540 61.844 5.389 1.00 31.99 183 GLU A O 1
ATOM 1472 N N . LYS A 1 186 ? 46.684 60.240 3.794 1.00 32.14 184 LYS A N 1
ATOM 1473 C CA . LYS A 1 186 ? 45.927 60.980 2.777 1.00 32.02 184 LYS A CA 1
ATOM 1474 C C . LYS A 1 186 ? 44.514 61.333 3.240 1.00 31.64 184 LYS A C 1
ATOM 1475 O O . LYS A 1 186 ? 44.033 62.442 3.001 1.00 31.28 184 LYS A O 1
ATOM 1481 N N . VAL A 1 187 ? 43.850 60.407 3.937 1.00 30.99 185 VAL A N 1
ATOM 1482 C CA . VAL A 1 187 ? 42.518 60.700 4.450 1.00 30.81 185 VAL A CA 1
ATOM 1483 C C . VAL A 1 187 ? 42.550 61.855 5.456 1.00 31.28 185 VAL A C 1
ATOM 1484 O O . VAL A 1 187 ? 41.749 62.784 5.380 1.00 31.49 185 VAL A O 1
ATOM 1488 N N . ARG A 1 188 ? 43.477 61.783 6.399 1.00 32.35 186 ARG A N 1
ATOM 1489 C CA . ARG A 1 188 ? 43.643 62.820 7.420 1.00 33.25 186 ARG A CA 1
ATOM 1490 C C . ARG A 1 188 ? 43.932 64.199 6.780 1.00 34.17 186 ARG A C 1
ATOM 1491 O O . ARG A 1 188 ? 43.496 65.237 7.285 1.00 34.98 186 ARG A O 1
ATOM 1499 N N . GLU A 1 189 ? 44.593 64.196 5.629 1.00 34.69 187 GLU A N 1
ATOM 1500 C CA . GLU A 1 189 ? 44.877 65.432 4.897 1.00 35.88 187 GLU A CA 1
ATOM 1501 C C . GLU A 1 189 ? 43.634 66.050 4.272 1.00 35.16 187 GLU A C 1
ATOM 1502 O O . GLU A 1 189 ? 43.505 67.270 4.197 1.00 35.37 187 GLU A O 1
ATOM 1508 N N . ILE A 1 190 ? 42.730 65.195 3.812 1.00 34.10 188 ILE A N 1
ATOM 1509 C CA . ILE A 1 190 ? 41.470 65.621 3.232 1.00 33.35 188 ILE A CA 1
ATOM 1510 C C . ILE A 1 190 ? 40.524 66.183 4.286 1.00 32.70 188 ILE A C 1
ATOM 1511 O O . ILE A 1 190 ? 39.882 67.213 4.063 1.00 31.82 188 ILE A O 1
ATOM 1516 N N . VAL A 1 191 ? 40.455 65.510 5.438 1.00 31.76 189 VAL A N 1
ATOM 1517 C CA . VAL A 1 191 ? 39.428 65.793 6.438 1.00 31.89 189 VAL A CA 1
ATOM 1518 C C . VAL A 1 191 ? 39.923 66.740 7.537 1.00 31.77 189 VAL A C 1
ATOM 1519 O O . VAL A 1 191 ? 39.124 67.356 8.239 1.00 31.28 189 VAL A O 1
ATOM 1523 N N . GLY A 1 192 ? 41.240 66.863 7.669 1.00 32.10 190 GLY A N 1
ATOM 1524 C CA . GLY A 1 192 ? 41.805 67.752 8.667 1.00 33.07 190 GLY A CA 1
ATOM 1525 C C . GLY A 1 192 ? 41.978 67.038 9.987 1.00 33.78 190 GLY A C 1
ATOM 1526 O O . GLY A 1 192 ? 41.591 65.877 10.125 1.00 33.53 190 GLY A O 1
ATOM 1527 N N . ASP A 1 193 ? 42.542 67.732 10.970 1.00 34.24 191 ASP A N 1
ATOM 1528 C CA . ASP A 1 193 ? 42.900 67.086 12.232 1.00 34.87 191 ASP A CA 1
ATOM 1529 C C . ASP A 1 193 ? 41.759 66.984 13.244 1.00 34.25 191 ASP A C 1
ATOM 1530 O O . ASP A 1 193 ? 41.872 66.241 14.220 1.00 34.49 191 ASP A O 1
ATOM 1535 N N . GLU A 1 194 ? 40.674 67.720 13.020 1.00 33.27 192 GLU A N 1
ATOM 1536 C CA . GLU A 1 194 ? 39.611 67.791 14.015 1.00 32.75 192 GLU A CA 1
ATOM 1537 C C . GLU A 1 194 ? 38.553 66.703 13.860 1.00 31.25 192 GLU A C 1
ATOM 1538 O O . GLU A 1 194 ? 37.935 66.302 14.853 1.00 31.36 192 GLU A O 1
ATOM 1544 N N . LEU A 1 195 ? 38.369 66.209 12.637 1.00 28.74 193 LEU A N 1
ATOM 1545 C CA . LEU A 1 195 ? 37.251 65.298 12.357 1.00 26.71 193 LEU A CA 1
ATOM 1546 C C . LEU A 1 195 ? 37.486 63.904 12.926 1.00 24.84 193 LEU A C 1
ATOM 1547 O O . LEU A 1 195 ? 38.541 63.305 12.718 1.00 23.73 193 LEU A O 1
ATOM 1552 N N . PRO A 1 196 ? 36.498 63.392 13.666 1.00 23.82 194 PRO A N 1
ATOM 1553 C CA . PRO A 1 196 ? 36.606 61.984 14.058 1.00 23.04 194 PRO A CA 1
ATOM 1554 C C . PRO A 1 196 ? 36.849 61.089 12.854 1.00 22.22 194 PRO A C 1
ATOM 1555 O O . PRO A 1 196 ? 36.078 61.124 11.890 1.00 22.66 194 PRO A O 1
ATOM 1559 N N . LEU A 1 197 ? 37.959 60.353 12.885 1.00 21.41 195 LEU A N 1
ATOM 1560 C CA . LEU A 1 197 ? 38.264 59.395 11.849 1.00 20.57 195 LEU A CA 1
ATOM 1561 C C . LEU A 1 197 ? 38.280 58.017 12.505 1.00 20.39 195 LEU A C 1
ATOM 1562 O O . LEU A 1 197 ? 39.184 57.685 13.273 1.00 20.30 195 LEU A O 1
ATOM 1567 N N . MET A 1 198 ? 37.268 57.215 12.210 1.00 19.43 196 MET A N 1
ATOM 1568 C CA . MET A 1 198 ? 37.265 55.837 12.721 1.00 18.26 196 MET A CA 1
ATOM 1569 C C . MET A 1 198 ? 37.802 54.804 11.745 1.00 18.38 196 MET A C 1
ATOM 1570 O O . MET A 1 198 ? 37.682 54.949 10.524 1.00 18.25 196 MET A O 1
ATOM 1575 N N . LEU A 1 199 ? 38.427 53.760 12.290 1.00 18.10 197 LEU A N 1
ATOM 1576 C CA . LEU A 1 199 ? 39.118 52.787 11.482 1.00 17.86 197 LEU A CA 1
ATOM 1577 C C . LEU A 1 199 ? 38.507 51.427 11.761 1.00 18.49 197 LEU A C 1
ATOM 1578 O O . LEU A 1 199 ? 38.515 50.956 12.893 1.00 18.54 197 LEU A O 1
ATOM 1583 N N . ASP A 1 200 ? 37.974 50.812 10.718 1.00 17.36 198 ASP A N 1
ATOM 1584 C CA . ASP A 1 200 ? 37.422 49.489 10.842 1.00 17.71 198 ASP A CA 1
ATOM 1585 C C . ASP A 1 200 ? 38.413 48.509 10.275 1.00 17.65 198 ASP A C 1
ATOM 1586 O O . ASP A 1 200 ? 38.618 48.439 9.074 1.00 17.67 198 ASP A O 1
ATOM 1591 N N . LEU A 1 201 ? 39.076 47.767 11.160 1.00 17.99 199 LEU A N 1
ATOM 1592 C CA . LEU A 1 201 ? 40.058 46.762 10.718 1.00 18.32 199 LEU A CA 1
ATOM 1593 C C . LEU A 1 201 ? 39.458 45.462 10.187 1.00 18.65 199 LEU A C 1
ATOM 1594 O O . LEU A 1 201 ? 40.158 44.693 9.527 1.00 19.80 199 LEU A O 1
ATOM 1599 N N . ALA A 1 202 ? 38.183 45.215 10.477 1.00 18.47 200 ALA A N 1
ATOM 1600 C CA . ALA A 1 202 ? 37.447 44.112 9.852 1.00 19.14 200 ALA A CA 1
ATOM 1601 C C . ALA A 1 202 ? 38.074 42.719 10.129 1.00 19.37 200 ALA A C 1
ATOM 1602 O O . ALA A 1 202 ? 38.093 41.849 9.259 1.00 19.55 200 ALA A O 1
ATOM 1604 N N . VAL A 1 203 ? 38.612 42.553 11.342 1.00 18.94 201 VAL A N 1
ATOM 1605 C CA . VAL A 1 203 ? 39.158 41.285 11.838 1.00 19.78 201 VAL A CA 1
ATOM 1606 C C . VAL A 1 203 ? 40.270 40.755 10.908 1.00 20.78 201 VAL A C 1
ATOM 1607 O O . VAL A 1 203 ? 40.068 39.767 10.204 1.00 19.83 201 VAL A O 1
ATOM 1611 N N . PRO A 1 204 ? 41.441 41.433 10.908 1.00 22.69 202 PRO A N 1
ATOM 1612 C CA . PRO A 1 204 ? 42.573 40.991 10.110 1.00 23.90 202 PRO A CA 1
ATOM 1613 C C . PRO A 1 204 ? 43.019 39.597 10.546 1.00 25.56 202 PRO A C 1
ATOM 1614 O O . PRO A 1 204 ? 43.067 39.286 11.730 1.00 25.20 202 PRO A O 1
ATOM 1618 N N . GLU A 1 205 ? 43.352 38.774 9.564 1.00 27.97 203 GLU A N 1
ATOM 1619 C CA . GLU A 1 205 ? 43.711 37.384 9.801 1.00 31.20 203 GLU A CA 1
ATOM 1620 C C . GLU A 1 205 ? 45.006 37.288 10.619 1.00 31.72 203 GLU A C 1
ATOM 1621 O O . GLU A 1 205 ? 45.161 36.402 11.479 1.00 31.97 203 GLU A O 1
ATOM 1627 N N . ASP A 1 206 ? 45.913 38.232 10.384 1.00 32.69 204 ASP A N 1
ATOM 1628 C CA . ASP A 1 206 ? 47.248 38.203 10.994 1.00 33.58 204 ASP A CA 1
ATOM 1629 C C . ASP A 1 206 ? 47.438 39.248 12.088 1.00 33.07 204 ASP A C 1
ATOM 1630 O O . ASP A 1 206 ? 47.596 40.450 11.798 1.00 33.13 204 ASP A O 1
ATOM 1635 N N . LEU A 1 207 ? 47.454 38.768 13.332 1.00 32.39 205 LEU A N 1
ATOM 1636 C CA . LEU A 1 207 ? 47.588 39.601 14.528 1.00 32.74 205 LEU A CA 1
ATOM 1637 C C . LEU A 1 207 ? 48.854 40.481 14.503 1.00 33.12 205 LEU A C 1
ATOM 1638 O O . LEU A 1 207 ? 48.852 41.631 14.972 1.00 32.03 205 LEU A O 1
ATOM 1643 N N . ASP A 1 208 ? 49.931 39.928 13.957 1.00 33.77 206 ASP A N 1
ATOM 1644 C CA . ASP A 1 208 ? 51.159 40.706 13.778 1.00 34.85 206 ASP A CA 1
ATOM 1645 C C . ASP A 1 208 ? 50.994 41.921 12.858 1.00 33.65 206 ASP A C 1
ATOM 1646 O O . ASP A 1 208 ? 51.420 43.012 13.234 1.00 34.61 206 ASP A O 1
ATOM 1651 N N . GLN A 1 209 ? 50.335 41.761 11.709 1.00 33.17 207 GLN A N 1
ATOM 1652 C CA . GLN A 1 209 ? 49.986 42.919 10.847 1.00 32.81 207 GLN A CA 1
ATOM 1653 C C . GLN A 1 209 ? 49.185 43.961 11.618 1.00 30.98 207 GLN A C 1
ATOM 1654 O O . GLN A 1 209 ? 49.489 45.156 11.570 1.00 30.42 207 GLN A O 1
ATOM 1660 N N . THR A 1 210 ? 48.181 43.492 12.363 1.00 28.92 208 THR A N 1
ATOM 1661 C CA . THR A 1 210 ? 47.338 44.365 13.173 1.00 27.04 208 THR A CA 1
ATOM 1662 C C . THR A 1 210 ? 48.127 45.185 14.168 1.00 26.50 208 THR A C 1
ATOM 1663 O O . THR A 1 210 ? 47.964 46.399 14.244 1.00 25.59 208 THR A O 1
ATOM 1667 N N . LYS A 1 211 ? 48.987 44.515 14.928 1.00 26.48 209 LYS A N 1
ATOM 1668 C CA . LYS A 1 211 ? 49.834 45.193 15.893 1.00 26.93 209 LYS A CA 1
ATOM 1669 C C . LYS A 1 211 ? 50.764 46.212 15.234 1.00 26.93 209 LYS A C 1
ATOM 1670 O O . LYS A 1 211 ? 50.864 47.336 15.719 1.00 26.28 209 LYS A O 1
ATOM 1676 N N . SER A 1 212 ? 51.403 45.836 14.119 1.00 27.07 210 SER A N 1
ATOM 1677 C CA A SER A 1 212 ? 52.294 46.751 13.417 0.50 27.19 210 SER A CA 1
ATOM 1678 C CA B SER A 1 212 ? 52.296 46.761 13.415 0.50 27.30 210 SER A CA 1
ATOM 1679 C C . SER A 1 212 ? 51.520 47.966 12.895 1.00 26.90 210 SER A C 1
ATOM 1680 O O . SER A 1 212 ? 51.971 49.106 13.045 1.00 27.28 210 SER A O 1
ATOM 1685 N N . PHE A 1 213 ? 50.336 47.722 12.325 1.00 25.38 211 PHE A N 1
ATOM 1686 C CA . PHE A 1 213 ? 49.482 48.815 11.857 1.00 24.52 211 PHE A CA 1
ATOM 1687 C C . PHE A 1 213 ? 49.128 49.769 12.997 1.00 23.47 211 PHE A C 1
ATOM 1688 O O . PHE A 1 213 ? 49.301 50.981 12.888 1.00 23.70 211 PHE A O 1
ATOM 1696 N N . LEU A 1 214 ? 48.634 49.215 14.100 1.00 23.97 212 LEU A N 1
ATOM 1697 C CA . LEU A 1 214 ? 48.195 50.041 15.221 1.00 24.32 212 LEU A CA 1
ATOM 1698 C C . LEU A 1 214 ? 49.341 50.865 15.826 1.00 25.58 212 LEU A C 1
ATOM 1699 O O . LEU A 1 214 ? 49.124 51.971 16.321 1.00 25.25 212 LEU A O 1
ATOM 1704 N N . LYS A 1 215 ? 50.553 50.321 15.755 1.00 26.52 213 LYS A N 1
ATOM 1705 C CA . LYS A 1 215 ? 51.739 51.033 16.241 1.00 28.45 213 LYS A CA 1
ATOM 1706 C C . LYS A 1 215 ? 52.051 52.244 15.345 1.00 28.60 213 LYS A C 1
ATOM 1707 O O . LYS A 1 215 ? 52.419 53.319 15.831 1.00 29.53 213 LYS A O 1
ATOM 1713 N N . GLU A 1 216 ? 51.860 52.088 14.043 1.00 28.56 214 GLU A N 1
ATOM 1714 C CA . GLU A 1 216 ? 52.148 53.168 13.099 1.00 29.55 214 GLU A CA 1
ATOM 1715 C C . GLU A 1 216 ? 50.992 54.158 12.927 1.00 29.22 214 GLU A C 1
ATOM 1716 O O . GLU A 1 216 ? 51.199 55.292 12.485 1.00 28.74 214 GLU A O 1
ATOM 1722 N N . VAL A 1 217 ? 49.771 53.739 13.249 1.00 29.25 215 VAL A N 1
ATOM 1723 C CA . VAL A 1 217 ? 48.609 54.582 12.941 1.00 28.80 215 VAL A CA 1
ATOM 1724 C C . VAL A 1 217 ? 48.270 55.558 14.057 1.00 28.62 215 VAL A C 1
ATOM 1725 O O . VAL A 1 217 ? 47.526 56.517 13.831 1.00 28.16 215 VAL A O 1
ATOM 1729 N N . SER A 1 218 ? 48.846 55.348 15.248 1.00 29.68 216 SER A N 1
ATOM 1730 C CA . SER A 1 218 ? 48.437 56.126 16.423 1.00 30.41 216 SER A CA 1
ATOM 1731 C C . SER A 1 218 ? 48.644 57.639 16.242 1.00 30.32 216 SER A C 1
ATOM 1732 O O . SER A 1 218 ? 47.899 58.441 16.817 1.00 29.91 216 SER A O 1
ATOM 1735 N N . SER A 1 219 ? 49.635 58.032 15.441 1.00 30.58 217 SER A N 1
ATOM 1736 C CA . SER A 1 219 ? 49.920 59.466 15.248 1.00 31.27 217 SER A CA 1
ATOM 1737 C C . SER A 1 219 ? 48.854 60.209 14.442 1.00 30.64 217 SER A C 1
ATOM 1738 O O . SER A 1 219 ? 48.788 61.444 14.492 1.00 30.84 217 SER A O 1
ATOM 1741 N N . PHE A 1 220 ? 48.012 59.460 13.723 1.00 29.12 218 PHE A N 1
ATOM 1742 C CA . PHE A 1 220 ? 46.914 60.051 12.979 1.00 28.24 218 PHE A CA 1
ATOM 1743 C C . PHE A 1 220 ? 45.653 60.216 13.845 1.00 27.32 218 PHE A C 1
ATOM 1744 O O . PHE A 1 220 ? 44.598 60.597 13.342 1.00 27.14 218 PHE A O 1
ATOM 1752 N N . ASN A 1 221 ? 45.782 59.928 15.138 1.00 26.49 219 ASN A N 1
ATOM 1753 C CA . ASN A 1 221 ? 44.707 60.164 16.121 1.00 25.47 219 ASN A CA 1
ATOM 1754 C C . ASN A 1 221 ? 43.363 59.538 15.731 1.00 24.41 219 ASN A C 1
ATOM 1755 O O . ASN A 1 221 ? 42.344 60.238 15.697 1.00 23.14 219 ASN A O 1
ATOM 1760 N N . PRO A 1 222 ? 43.345 58.212 15.484 1.00 23.12 220 PRO A N 1
ATOM 1761 C CA . PRO A 1 222 ? 42.036 57.629 15.158 1.00 22.55 220 PRO A CA 1
ATOM 1762 C C . PRO A 1 222 ? 41.030 57.752 16.308 1.00 21.29 220 PRO A C 1
ATOM 1763 O O . PRO A 1 222 ? 41.376 57.627 17.487 1.00 20.80 220 PRO A O 1
ATOM 1767 N N . TYR A 1 223 ? 39.790 58.013 15.959 1.00 20.31 221 TYR A N 1
ATOM 1768 C CA . TYR A 1 223 ? 38.756 58.167 16.955 1.00 20.26 221 TYR A CA 1
ATOM 1769 C C . TYR A 1 223 ? 38.456 56.834 17.641 1.00 19.31 221 TYR A C 1
ATOM 1770 O O . TYR A 1 223 ? 38.171 56.802 18.857 1.00 19.96 221 TYR A O 1
ATOM 1779 N N . TRP A 1 224 ? 38.454 55.762 16.848 1.00 18.70 222 TRP A N 1
ATOM 1780 C CA . TRP A 1 224 ? 38.324 54.403 17.406 1.00 18.25 222 TRP A CA 1
ATOM 1781 C C . TRP A 1 224 ? 38.855 53.380 16.456 1.00 18.46 222 TRP A C 1
ATOM 1782 O O . TRP A 1 224 ? 39.086 53.683 15.292 1.00 18.69 222 TRP A O 1
ATOM 1793 N N . ILE A 1 225 ? 39.076 52.173 16.971 1.00 17.83 223 ILE A N 1
ATOM 1794 C CA . ILE A 1 225 ? 39.615 51.071 16.208 1.00 18.42 223 ILE A CA 1
ATOM 1795 C C . ILE A 1 225 ? 38.580 49.966 16.352 1.00 18.24 223 ILE A C 1
ATOM 1796 O O . ILE A 1 225 ? 38.334 49.478 17.464 1.00 18.21 223 ILE A O 1
ATOM 1801 N N . GLU A 1 226 ? 37.998 49.569 15.232 1.00 16.93 224 GLU A N 1
ATOM 1802 C CA . GLU A 1 226 ? 36.869 48.666 15.253 1.00 16.98 224 GLU A CA 1
ATOM 1803 C C . GLU A 1 226 ? 37.288 47.270 14.787 1.00 16.25 224 GLU A C 1
ATOM 1804 O O . GLU A 1 226 ? 38.026 47.120 13.803 1.00 16.58 224 GLU A O 1
ATOM 1810 N N . GLU A 1 227 ? 36.857 46.254 15.554 1.00 16.12 225 GLU A N 1
ATOM 1811 C CA . GLU A 1 227 ? 37.136 44.857 15.253 1.00 15.99 225 GLU A CA 1
ATOM 1812 C C . GLU A 1 227 ? 38.617 44.572 14.901 1.00 15.39 225 GLU A C 1
ATOM 1813 O O . GLU A 1 227 ? 38.903 43.959 13.887 1.00 15.95 225 GLU A O 1
ATOM 1819 N N . PRO A 1 228 ? 39.553 44.944 15.797 1.00 15.89 226 PRO A N 1
ATOM 1820 C CA . PRO A 1 228 ? 40.976 44.655 15.520 1.00 16.98 226 PRO A CA 1
ATOM 1821 C C . PRO A 1 228 ? 41.215 43.144 15.603 1.00 17.37 226 PRO A C 1
ATOM 1822 O O . PRO A 1 228 ? 42.165 42.629 14.994 1.00 18.03 226 PRO A O 1
ATOM 1826 N N . VAL A 1 229 ? 40.352 42.458 16.354 1.00 16.92 227 VAL A N 1
ATOM 1827 C CA . VAL A 1 229 ? 40.400 40.999 16.469 1.00 17.39 227 VAL A CA 1
ATOM 1828 C C . VAL A 1 229 ? 38.977 40.437 16.513 1.00 17.74 227 VAL A C 1
ATOM 1829 O O . VAL A 1 229 ? 38.030 41.176 16.712 1.00 17.28 227 VAL A O 1
ATOM 1833 N N . ASP A 1 230 ? 38.852 39.122 16.387 1.00 17.42 228 ASP A N 1
ATOM 1834 C CA . ASP A 1 230 ? 37.529 38.501 16.383 1.00 17.82 228 ASP A CA 1
ATOM 1835 C C . ASP A 1 230 ? 36.795 38.801 17.695 1.00 17.26 228 ASP A C 1
ATOM 1836 O O . ASP A 1 230 ? 37.369 38.687 18.767 1.00 17.83 228 ASP A O 1
ATOM 1841 N N . GLY A 1 231 ? 35.511 39.159 17.602 1.00 15.62 229 GLY A N 1
ATOM 1842 C CA . GLY A 1 231 ? 34.748 39.572 18.788 1.00 16.32 229 GLY A CA 1
ATOM 1843 C C . GLY A 1 231 ? 34.575 38.458 19.807 1.00 16.11 229 GLY A C 1
ATOM 1844 O O . GLY A 1 231 ? 34.297 38.715 20.968 1.00 17.14 229 GLY A O 1
ATOM 1845 N N . GLU A 1 232 ? 34.716 37.219 19.363 1.00 15.68 230 GLU A N 1
ATOM 1846 C CA . GLU A 1 232 ? 34.628 36.085 20.278 1.00 17.44 230 GLU A CA 1
ATOM 1847 C C . GLU A 1 232 ? 35.949 35.762 20.967 1.00 16.61 230 GLU A C 1
ATOM 1848 O O . GLU A 1 232 ? 35.969 35.010 21.943 1.00 16.76 230 GLU A O 1
ATOM 1854 N N . ASN A 1 233 ? 37.041 36.317 20.449 1.00 15.80 231 ASN A N 1
ATOM 1855 C CA . ASN A 1 233 ? 38.354 36.101 21.068 1.00 16.78 231 ASN A CA 1
ATOM 1856 C C . ASN A 1 233 ? 38.573 37.184 22.115 1.00 16.93 231 ASN A C 1
ATOM 1857 O O . ASN A 1 233 ? 39.289 38.160 21.878 1.00 17.39 231 ASN A O 1
ATOM 1862 N N . ILE A 1 234 ? 37.916 37.024 23.255 1.00 17.56 232 ILE A N 1
ATOM 1863 C CA . ILE A 1 234 ? 37.904 38.067 24.269 1.00 18.21 232 ILE A CA 1
ATOM 1864 C C . ILE A 1 234 ? 39.329 38.261 24.813 1.00 18.24 232 ILE A C 1
ATOM 1865 O O . ILE A 1 234 ? 39.746 39.402 25.101 1.00 17.42 232 ILE A O 1
ATOM 1870 N N . SER A 1 235 ? 40.062 37.158 24.927 1.00 18.30 233 SER A N 1
ATOM 1871 C CA . SER A 1 235 ? 41.458 37.219 25.379 1.00 19.92 233 SER A CA 1
ATOM 1872 C C . SER A 1 235 ? 42.257 38.205 24.541 1.00 20.77 233 SER A C 1
ATOM 1873 O O . SER A 1 235 ? 42.986 39.047 25.095 1.00 21.45 233 SER A O 1
ATOM 1876 N N . LEU A 1 236 ? 42.140 38.102 23.218 1.00 20.69 234 LEU A N 1
ATOM 1877 C CA A LEU A 1 236 ? 42.867 38.989 22.296 0.50 21.57 234 LEU A CA 1
ATOM 1878 C CA B LEU A 1 236 ? 42.893 38.992 22.336 0.50 21.32 234 LEU A CA 1
ATOM 1879 C C . LEU A 1 236 ? 42.346 40.410 22.338 1.00 21.48 234 LEU A C 1
ATOM 1880 O O . LEU A 1 236 ? 43.120 41.367 22.235 1.00 21.87 234 LEU A O 1
ATOM 1889 N N . LEU A 1 237 ? 41.032 40.563 22.500 1.00 21.97 235 LEU A N 1
ATOM 1890 C CA . LEU A 1 237 ? 40.470 41.920 22.597 1.00 22.19 235 LEU A CA 1
ATOM 1891 C C . LEU A 1 237 ? 41.079 42.649 23.788 1.00 22.91 235 LEU A C 1
ATOM 1892 O O . LEU A 1 237 ? 41.479 43.830 23.700 1.00 23.02 235 LEU A O 1
ATOM 1897 N N . THR A 1 238 ? 41.119 41.965 24.923 1.00 22.68 236 THR A N 1
ATOM 1898 C CA . THR A 1 238 ? 41.683 42.577 26.117 1.00 23.61 236 THR A CA 1
ATOM 1899 C C . THR A 1 238 ? 43.153 42.907 25.863 1.00 23.62 236 THR A C 1
ATOM 1900 O O . THR A 1 238 ? 43.606 43.986 26.195 1.00 24.09 236 THR A O 1
ATOM 1904 N N . GLU A 1 239 ? 43.877 41.990 25.245 1.00 24.97 237 GLU A N 1
ATOM 1905 C CA . GLU A 1 239 ? 45.294 42.216 24.957 1.00 26.81 237 GLU A CA 1
ATOM 1906 C C . GLU A 1 239 ? 45.504 43.493 24.102 1.00 26.61 237 GLU A C 1
ATOM 1907 O O . GLU A 1 239 ? 46.358 44.331 24.413 1.00 26.49 237 GLU A O 1
ATOM 1913 N N . ILE A 1 240 ? 44.712 43.642 23.048 1.00 25.28 238 ILE A N 1
ATOM 1914 C CA . ILE A 1 240 ? 44.762 44.846 22.201 1.00 25.30 238 ILE A CA 1
ATOM 1915 C C . ILE A 1 240 ? 44.415 46.104 22.953 1.00 25.44 238 ILE A C 1
ATOM 1916 O O . ILE A 1 240 ? 45.139 47.111 22.863 1.00 25.64 238 ILE A O 1
ATOM 1921 N N . LYS A 1 241 ? 43.304 46.074 23.681 1.00 24.77 239 LYS A N 1
ATOM 1922 C CA . LYS A 1 241 ? 42.858 47.264 24.410 1.00 26.20 239 LYS A CA 1
ATOM 1923 C C . LYS A 1 241 ? 43.924 47.694 25.411 1.00 27.04 239 LYS A C 1
ATOM 1924 O O . LYS A 1 241 ? 44.126 48.896 25.621 1.00 28.66 239 LYS A O 1
ATOM 1930 N N . ASN A 1 242 ? 44.617 46.717 25.988 1.00 27.25 240 ASN A N 1
ATOM 1931 C CA . ASN A 1 242 ? 45.627 46.966 27.029 1.00 27.94 240 ASN A CA 1
ATOM 1932 C C . ASN A 1 242 ? 46.958 47.464 26.470 1.00 27.86 240 ASN A C 1
ATOM 1933 O O . ASN A 1 242 ? 47.747 48.087 27.198 1.00 28.49 240 ASN A O 1
ATOM 1938 N N . THR A 1 243 ? 47.198 47.190 25.198 1.00 26.87 241 THR A N 1
ATOM 1939 C CA . THR A 1 243 ? 48.465 47.480 24.537 1.00 27.09 241 THR A CA 1
ATOM 1940 C C . THR A 1 243 ? 48.467 48.865 23.934 1.00 27.66 241 THR A C 1
ATOM 1941 O O . THR A 1 243 ? 49.500 49.545 23.941 1.00 27.63 241 THR A O 1
ATOM 1945 N N . PHE A 1 244 ? 47.304 49.307 23.452 1.00 26.97 242 PHE A N 1
ATOM 1946 C CA . PHE A 1 244 ? 47.223 50.574 22.724 1.00 28.04 242 PHE A CA 1
ATOM 1947 C C . PHE A 1 244 ? 46.326 51.592 23.424 1.00 28.40 242 PHE A C 1
ATOM 1948 O O . PHE A 1 244 ? 45.417 51.224 24.164 1.00 30.20 242 PHE A O 1
ATOM 1956 N N . ASN A 1 245 ? 46.577 52.871 23.194 1.00 28.38 243 ASN A N 1
ATOM 1957 C CA . ASN A 1 245 ? 45.814 53.933 23.842 1.00 28.83 243 ASN A CA 1
ATOM 1958 C C . ASN A 1 245 ? 44.771 54.481 22.862 1.00 27.44 243 ASN A C 1
ATOM 1959 O O . ASN A 1 245 ? 44.688 55.694 22.611 1.00 28.09 243 ASN A O 1
ATOM 1964 N N . MET A 1 246 ? 44.016 53.565 22.270 1.00 25.28 244 MET A N 1
ATOM 1965 C CA . MET A 1 246 ? 42.990 53.908 21.306 1.00 23.00 244 MET A CA 1
ATOM 1966 C C . MET A 1 246 ? 41.687 53.171 21.685 1.00 22.62 244 MET A C 1
ATOM 1967 O O . MET A 1 246 ? 41.722 52.042 22.173 1.00 21.52 244 MET A O 1
ATOM 1972 N N . LYS A 1 247 ? 40.541 53.799 21.475 1.00 21.26 245 LYS A N 1
ATOM 1973 C CA . LYS A 1 247 ? 39.280 53.146 21.828 1.00 20.97 245 LYS A CA 1
ATOM 1974 C C . LYS A 1 247 ? 39.003 51.910 20.975 1.00 20.45 245 LYS A C 1
ATOM 1975 O O . LYS A 1 247 ? 39.097 51.979 19.744 1.00 20.33 245 LYS A O 1
ATOM 1981 N N . VAL A 1 248 ? 38.646 50.798 21.626 1.00 18.72 246 VAL A N 1
ATOM 1982 C CA . VAL A 1 248 ? 38.376 49.540 20.927 1.00 17.67 246 VAL A CA 1
ATOM 1983 C C . VAL A 1 248 ? 36.834 49.319 20.821 1.00 17.34 246 VAL A C 1
ATOM 1984 O O . VAL A 1 248 ? 36.099 49.475 21.796 1.00 17.17 246 VAL A O 1
ATOM 1988 N N . VAL A 1 249 ? 36.382 48.959 19.624 1.00 15.60 247 VAL A N 1
ATOM 1989 C CA . VAL A 1 249 ? 34.964 48.753 19.343 1.00 14.97 247 VAL A CA 1
ATOM 1990 C C . VAL A 1 249 ? 34.743 47.290 18.919 1.00 14.26 247 VAL A C 1
ATOM 1991 O O . VAL A 1 249 ? 35.472 46.788 18.091 1.00 15.37 247 VAL A O 1
ATOM 1995 N N . THR A 1 250 ? 33.730 46.622 19.465 1.00 13.76 248 THR A N 1
ATOM 1996 C CA . THR A 1 250 ? 33.429 45.246 19.036 1.00 14.06 248 THR A CA 1
ATOM 1997 C C . THR A 1 250 ? 31.940 45.034 19.237 1.00 13.60 248 THR A C 1
ATOM 1998 O O . THR A 1 250 ? 31.336 45.787 19.985 1.00 13.24 248 THR A O 1
ATOM 2002 N N . GLY A 1 251 ? 31.366 44.025 18.576 1.00 14.01 249 GLY A N 1
ATOM 2003 C CA . GLY A 1 251 ? 29.998 43.642 18.918 1.00 15.10 249 GLY A CA 1
ATOM 2004 C C . GLY A 1 251 ? 29.127 43.413 17.696 1.00 16.26 249 GLY A C 1
ATOM 2005 O O . GLY A 1 251 ? 28.183 42.651 17.770 1.00 15.61 249 GLY A O 1
ATOM 2006 N N . GLU A 1 252 ? 29.457 44.056 16.583 1.00 16.38 250 GLU A N 1
ATOM 2007 C CA . GLU A 1 252 ? 28.630 43.961 15.368 1.00 17.41 250 GLU A CA 1
ATOM 2008 C C . GLU A 1 252 ? 28.316 42.544 14.890 1.00 17.50 250 GLU A C 1
ATOM 2009 O O . GLU A 1 252 ? 27.257 42.312 14.313 1.00 19.14 250 GLU A O 1
ATOM 2015 N N . LYS A 1 253 ? 29.215 41.591 15.109 1.00 17.03 251 LYS A N 1
ATOM 2016 C CA . LYS A 1 253 ? 28.970 40.228 14.602 1.00 17.52 251 LYS A CA 1
ATOM 2017 C C . LYS A 1 253 ? 28.462 39.279 15.700 1.00 16.66 251 LYS A C 1
ATOM 2018 O O . LYS A 1 253 ? 28.382 38.068 15.476 1.00 17.52 251 LYS A O 1
ATOM 2024 N N . GLN A 1 254 ? 28.133 39.827 16.864 1.00 15.87 252 GLN A N 1
ATOM 2025 C CA . GLN A 1 254 ? 27.667 39.011 17.983 1.00 17.88 252 GLN A CA 1
ATOM 2026 C C . GLN A 1 254 ? 26.279 39.471 18.432 1.00 18.48 252 GLN A C 1
ATOM 2027 O O . GLN A 1 254 ? 25.826 40.578 18.078 1.00 18.03 252 GLN A O 1
ATOM 2033 N N . SER A 1 255 ? 25.571 38.605 19.153 1.00 19.55 253 SER A N 1
ATOM 2034 C CA . SER A 1 255 ? 24.240 38.951 19.647 1.00 20.17 253 SER A CA 1
ATOM 2035 C C . SER A 1 255 ? 24.030 38.291 20.985 1.00 20.84 253 SER A C 1
ATOM 2036 O O . SER A 1 255 ? 24.790 37.395 21.377 1.00 21.13 253 SER A O 1
ATOM 2039 N N . GLY A 1 256 ? 23.005 38.734 21.695 1.00 21.45 254 GLY A N 1
ATOM 2040 C CA . GLY A 1 256 ? 22.663 38.136 22.964 1.00 21.13 254 GLY A CA 1
ATOM 2041 C C . GLY A 1 256 ? 23.287 38.882 24.128 1.00 21.09 254 GLY A C 1
ATOM 2042 O O . GLY A 1 256 ? 24.398 39.424 24.035 1.00 22.49 254 GLY A O 1
ATOM 2043 N N . LEU A 1 257 ? 22.603 38.870 25.258 1.00 19.62 255 LEU A N 1
ATOM 2044 C CA . LEU A 1 257 ? 23.110 39.603 26.421 1.00 19.04 255 LEU A CA 1
ATOM 2045 C C . LEU A 1 257 ? 24.375 38.992 27.012 1.00 19.21 255 LEU A C 1
ATOM 2046 O O . LEU A 1 257 ? 25.241 39.706 27.477 1.00 19.92 255 LEU A O 1
ATOM 2051 N N . VAL A 1 258 ? 24.470 37.659 26.998 1.00 18.39 256 VAL A N 1
ATOM 2052 C CA . VAL A 1 258 ? 25.539 36.971 27.729 1.00 17.57 256 VAL A CA 1
ATOM 2053 C C . VAL A 1 258 ? 26.923 37.344 27.208 1.00 17.14 256 VAL A C 1
ATOM 2054 O O . VAL A 1 258 ? 27.804 37.649 28.016 1.00 16.02 256 VAL A O 1
ATOM 2058 N N . HIS A 1 259 ? 27.111 37.344 25.882 1.00 15.64 257 HIS A N 1
ATOM 2059 C CA . HIS A 1 259 ? 28.432 37.700 25.331 1.00 16.04 257 HIS A CA 1
ATOM 2060 C C . HIS A 1 259 ? 28.796 39.131 25.763 1.00 15.78 257 HIS A C 1
ATOM 2061 O O . HIS A 1 259 ? 29.934 39.391 26.182 1.00 15.19 257 HIS A O 1
ATOM 2068 N N . PHE A 1 260 ? 27.847 40.056 25.655 1.00 15.08 258 PHE A N 1
ATOM 2069 C CA . PHE A 1 260 ? 28.159 41.454 26.029 1.00 15.45 258 PHE A CA 1
ATOM 2070 C C . PHE A 1 260 ? 28.423 41.629 27.516 1.00 15.60 258 PHE A C 1
ATOM 2071 O O . PHE A 1 260 ? 29.304 42.425 27.892 1.00 15.82 258 PHE A O 1
ATOM 2079 N N . ARG A 1 261 ? 27.735 40.851 28.350 1.00 15.46 259 ARG A N 1
ATOM 2080 C CA . ARG A 1 261 ? 28.040 40.850 29.781 1.00 15.88 259 ARG A CA 1
ATOM 2081 C C . ARG A 1 261 ? 29.456 40.348 30.033 1.00 16.87 259 ARG A C 1
ATOM 2082 O O . ARG A 1 261 ? 30.130 40.882 30.882 1.00 17.00 259 ARG A O 1
ATOM 2090 N N . GLU A 1 262 ? 29.880 39.310 29.315 1.00 16.90 260 GLU A N 1
ATOM 2091 C CA . GLU A 1 262 ? 31.268 38.834 29.425 1.00 16.47 260 GLU A CA 1
ATOM 2092 C C . GLU A 1 262 ? 32.248 39.929 28.999 1.00 16.54 260 GLU A C 1
ATOM 2093 O O . GLU A 1 262 ? 33.272 40.106 29.663 1.00 17.53 260 GLU A O 1
ATOM 2099 N N . LEU A 1 263 ? 31.977 40.640 27.900 1.00 15.98 261 LEU A N 1
ATOM 2100 C CA . LEU A 1 263 ? 32.890 41.727 27.469 1.00 15.60 261 LEU A CA 1
ATOM 2101 C C . LEU A 1 263 ? 32.981 42.785 28.564 1.00 16.37 261 LEU A C 1
ATOM 2102 O O . LEU A 1 263 ? 34.057 43.280 28.861 1.00 18.14 261 LEU A O 1
ATOM 2107 N N . ILE A 1 264 ? 31.848 43.113 29.181 1.00 17.06 262 ILE A N 1
ATOM 2108 C CA . ILE A 1 264 ? 31.881 44.088 30.288 1.00 17.25 262 ILE A CA 1
ATOM 2109 C C . ILE A 1 264 ? 32.755 43.590 31.451 1.00 18.72 262 ILE A C 1
ATOM 2110 O O . ILE A 1 264 ? 33.574 44.357 31.992 1.00 19.21 262 ILE A O 1
ATOM 2115 N N . SER A 1 265 ? 32.566 42.317 31.809 1.00 19.89 263 SER A N 1
ATOM 2116 C CA A SER A 1 265 ? 33.256 41.650 32.937 0.50 20.64 263 SER A CA 1
ATOM 2117 C CA B SER A 1 265 ? 33.243 41.691 32.955 0.50 20.31 263 SER A CA 1
ATOM 2118 C C . SER A 1 265 ? 34.743 41.688 32.757 1.00 20.76 263 SER A C 1
ATOM 2119 O O . SER A 1 265 ? 35.504 41.821 33.720 1.00 20.77 263 SER A O 1
ATOM 2124 N N . ARG A 1 266 ? 35.149 41.528 31.501 1.00 19.75 264 ARG A N 1
ATOM 2125 C CA . ARG A 1 266 ? 36.540 41.388 31.141 1.00 19.63 264 ARG A CA 1
ATOM 2126 C C . ARG A 1 266 ? 37.224 42.709 30.751 1.00 19.02 264 ARG A C 1
ATOM 2127 O O . ARG A 1 266 ? 38.386 42.695 30.339 1.00 19.10 264 ARG A O 1
ATOM 2135 N N . ASN A 1 267 ? 36.505 43.815 30.851 1.00 20.30 265 ASN A N 1
ATOM 2136 C CA . ASN A 1 267 ? 36.985 45.126 30.379 1.00 22.04 265 ASN A CA 1
ATOM 2137 C C . ASN A 1 267 ? 37.580 45.003 28.982 1.00 21.44 265 ASN A C 1
ATOM 2138 O O . ASN A 1 267 ? 38.708 45.443 28.725 1.00 21.05 265 ASN A O 1
ATOM 2143 N N . ALA A 1 268 ? 36.816 44.399 28.066 1.00 18.97 266 ALA A N 1
ATOM 2144 C CA . ALA A 1 268 ? 37.396 44.004 26.795 1.00 18.48 266 ALA A CA 1
ATOM 2145 C C . ALA A 1 268 ? 37.232 45.030 25.666 1.00 17.93 266 ALA A C 1
ATOM 2146 O O . ALA A 1 268 ? 37.811 44.871 24.585 1.00 19.35 266 ALA A O 1
ATOM 2148 N N . ALA A 1 269 ? 36.491 46.089 25.920 1.00 16.78 267 ALA A N 1
ATOM 2149 C CA . ALA A 1 269 ? 36.208 47.083 24.892 1.00 16.45 267 ALA A CA 1
ATOM 2150 C C . ALA A 1 269 ? 35.762 48.393 25.493 1.00 16.36 267 ALA A C 1
ATOM 2151 O O . ALA A 1 269 ? 35.346 48.460 26.642 1.00 16.90 267 ALA A O 1
ATOM 2153 N N . ASP A 1 270 ? 35.850 49.438 24.685 1.00 15.13 268 ASP A N 1
ATOM 2154 C CA . ASP A 1 270 ? 35.472 50.784 25.099 1.00 16.04 268 ASP A CA 1
ATOM 2155 C C . ASP A 1 270 ? 34.068 51.146 24.589 1.00 15.88 268 ASP A C 1
ATOM 2156 O O . ASP A 1 270 ? 33.362 51.965 25.196 1.00 16.05 268 ASP A O 1
ATOM 2161 N N . ILE A 1 271 ? 33.687 50.540 23.464 1.00 14.65 269 ILE A N 1
ATOM 2162 C CA . ILE A 1 271 ? 32.411 50.846 22.790 1.00 15.18 269 ILE A CA 1
ATOM 2163 C C . ILE A 1 271 ? 31.881 49.532 22.227 1.00 14.68 269 ILE A C 1
ATOM 2164 O O . ILE A 1 271 ? 32.635 48.744 21.691 1.00 13.77 269 ILE A O 1
ATOM 2169 N N . PHE A 1 272 ? 30.581 49.290 22.331 1.00 14.75 270 PHE A N 1
ATOM 2170 C CA . PHE A 1 272 ? 30.005 48.125 21.677 1.00 14.38 270 PHE A CA 1
ATOM 2171 C C . PHE A 1 272 ? 29.212 48.582 20.444 1.00 15.17 270 PHE A C 1
ATOM 2172 O O . PHE A 1 272 ? 28.552 49.610 20.499 1.00 14.43 270 PHE A O 1
ATOM 2180 N N . ASN A 1 273 ? 29.253 47.817 19.352 1.00 14.38 271 ASN A N 1
ATOM 2181 C CA . ASN A 1 273 ? 28.494 48.178 18.161 1.00 14.59 271 ASN A CA 1
ATOM 2182 C C . ASN A 1 273 ? 27.622 46.995 17.662 1.00 15.09 271 ASN A C 1
ATOM 2183 O O . ASN A 1 273 ? 27.695 46.632 16.511 1.00 14.55 271 ASN A O 1
ATOM 2188 N N . PRO A 1 274 ? 26.751 46.446 18.525 1.00 16.03 272 PRO A N 1
ATOM 2189 C CA . PRO A 1 274 ? 25.828 45.416 18.020 1.00 16.04 272 PRO A CA 1
ATOM 2190 C C . PRO A 1 274 ? 24.985 46.079 16.904 1.00 15.73 272 PRO A C 1
ATOM 2191 O O . PRO A 1 274 ? 24.741 47.310 16.939 1.00 15.57 272 PRO A O 1
ATOM 2195 N N . ASP A 1 275 ? 24.498 45.284 15.958 1.00 13.72 273 ASP A N 1
ATOM 2196 C CA . ASP A 1 275 ? 23.668 45.880 14.893 1.00 13.71 273 ASP A CA 1
ATOM 2197 C C . ASP A 1 275 ? 22.259 46.087 15.451 1.00 13.38 273 ASP A C 1
ATOM 2198 O O . ASP A 1 275 ? 21.737 45.275 16.221 1.00 13.37 273 ASP A O 1
ATOM 2203 N N . ILE A 1 276 ? 21.686 47.232 15.115 1.00 13.08 274 ILE A N 1
ATOM 2204 C CA . ILE A 1 276 ? 20.350 47.585 15.586 1.00 12.42 274 ILE A CA 1
ATOM 2205 C C . ILE A 1 276 ? 19.287 46.514 15.266 1.00 12.99 274 ILE A C 1
ATOM 2206 O O . ILE A 1 276 ? 18.278 46.334 16.012 1.00 14.42 274 ILE A O 1
ATOM 2211 N N . SER A 1 277 ? 19.490 45.828 14.152 1.00 12.55 275 SER A N 1
ATOM 2212 C CA . SER A 1 277 ? 18.540 44.862 13.633 1.00 14.36 275 SER A CA 1
ATOM 2213 C C . SER A 1 277 ? 19.112 43.446 13.747 1.00 14.93 275 SER A C 1
ATOM 2214 O O . SER A 1 277 ? 18.600 42.498 13.150 1.00 15.55 275 SER A O 1
ATOM 2217 N N . GLY A 1 278 ? 20.181 43.300 14.533 1.00 14.81 276 GLY A N 1
ATOM 2218 C CA . GLY A 1 278 ? 20.798 41.989 14.676 1.00 14.72 276 GLY A CA 1
ATOM 2219 C C . GLY A 1 278 ? 20.981 41.518 16.101 1.00 14.96 276 GLY A C 1
ATOM 2220 O O . GLY A 1 278 ? 21.280 40.338 16.323 1.00 15.89 276 GLY A O 1
ATOM 2221 N N . MET A 1 279 ? 20.804 42.395 17.087 1.00 15.13 277 MET A N 1
ATOM 2222 C CA . MET A 1 279 ? 21.138 42.027 18.472 1.00 16.62 277 MET A CA 1
ATOM 2223 C C . MET A 1 279 ? 20.135 41.011 19.040 1.00 16.80 277 MET A C 1
ATOM 2224 O O . MET A 1 279 ? 20.488 40.190 19.889 1.00 17.55 277 MET A O 1
ATOM 2229 N N . GLY A 1 280 ? 18.902 41.065 18.535 1.00 16.50 278 GLY A N 1
ATOM 2230 C CA . GLY A 1 280 ? 17.799 40.214 19.021 1.00 16.40 278 GLY A CA 1
ATOM 2231 C C . GLY A 1 280 ? 16.531 41.030 19.189 1.00 17.38 278 GLY A C 1
ATOM 2232 O O . GLY A 1 280 ? 15.403 40.511 19.025 1.00 17.72 278 GLY A O 1
ATOM 2233 N N . GLY A 1 281 ? 16.712 42.319 19.503 1.00 17.56 279 GLY A N 1
ATOM 2234 C CA . GLY A 1 281 ? 15.578 43.243 19.664 1.00 18.28 279 GLY A CA 1
ATOM 2235 C C . GLY A 1 281 ? 16.013 44.494 20.400 1.00 18.82 279 GLY A C 1
ATOM 2236 O O . GLY A 1 281 ? 17.202 44.632 20.769 1.00 18.98 279 GLY A O 1
ATOM 2237 N N . LEU A 1 282 ? 15.054 45.393 20.656 1.00 18.09 280 LEU A N 1
ATOM 2238 C CA . LEU A 1 282 ? 15.358 46.661 21.321 1.00 18.37 280 LEU A CA 1
ATOM 2239 C C . LEU A 1 282 ? 15.517 46.542 22.836 1.00 18.85 280 LEU A C 1
ATOM 2240 O O . LEU A 1 282 ? 16.320 47.275 23.434 1.00 19.64 280 LEU A O 1
ATOM 2245 N N . ILE A 1 283 ? 14.769 45.618 23.431 1.00 18.42 281 ILE A N 1
ATOM 2246 C CA . ILE A 1 283 ? 14.840 45.372 24.870 1.00 18.47 281 ILE A CA 1
ATOM 2247 C C . ILE A 1 283 ? 16.306 45.043 25.170 1.00 18.53 281 ILE A C 1
ATOM 2248 O O . ILE A 1 283 ? 16.879 45.561 26.112 1.00 17.76 281 ILE A O 1
ATOM 2253 N N . ASP A 1 284 ? 16.905 44.165 24.358 1.00 18.51 282 ASP A N 1
ATOM 2254 C CA . ASP A 1 284 ? 18.268 43.727 24.634 1.00 18.90 282 ASP A CA 1
ATOM 2255 C C . ASP A 1 284 ? 19.329 44.781 24.379 1.00 18.60 282 ASP A C 1
ATOM 2256 O O . ASP A 1 284 ? 20.314 44.850 25.099 1.00 18.44 282 ASP A O 1
ATOM 2261 N N . ILE A 1 285 ? 19.136 45.601 23.355 1.00 18.46 283 ILE A N 1
ATOM 2262 C CA . ILE A 1 285 ? 20.051 46.701 23.102 1.00 18.36 283 ILE A CA 1
ATOM 2263 C C . ILE A 1 285 ? 20.007 47.712 24.253 1.00 18.64 283 ILE A C 1
ATOM 2264 O O . ILE A 1 285 ? 21.036 48.171 24.756 1.00 18.77 283 ILE A O 1
ATOM 2269 N N . ILE A 1 286 ? 18.801 48.056 24.675 1.00 17.71 284 ILE A N 1
ATOM 2270 C CA . ILE A 1 286 ? 18.632 48.977 25.808 1.00 18.26 284 ILE A CA 1
ATOM 2271 C C . ILE A 1 286 ? 19.189 48.419 27.123 1.00 17.98 284 ILE A C 1
ATOM 2272 O O . ILE A 1 286 ? 19.817 49.156 27.878 1.00 18.74 284 ILE A O 1
ATOM 2277 N N . GLU A 1 287 ? 18.961 47.135 27.392 1.00 18.38 285 GLU A N 1
ATOM 2278 C CA . GLU A 1 287 ? 19.486 46.492 28.596 1.00 19.37 285 GLU A CA 1
ATOM 2279 C C . GLU A 1 287 ? 21.014 46.532 28.617 1.00 19.15 285 GLU A C 1
ATOM 2280 O O . GLU A 1 287 ? 21.618 46.888 29.628 1.00 19.26 285 GLU A O 1
ATOM 2286 N N . ILE A 1 288 ? 21.631 46.175 27.498 1.00 18.41 286 ILE A N 1
ATOM 2287 C CA . ILE A 1 288 ? 23.087 46.225 27.427 1.00 19.18 286 ILE A CA 1
ATOM 2288 C C . ILE A 1 288 ? 23.631 47.663 27.440 1.00 18.55 286 ILE A C 1
ATOM 2289 O O . ILE A 1 288 ? 24.700 47.908 27.996 1.00 18.74 286 ILE A O 1
ATOM 2294 N N . SER A 1 289 ? 22.893 48.622 26.888 1.00 18.65 287 SER A N 1
ATOM 2295 C CA . SER A 1 289 ? 23.316 50.024 26.934 1.00 19.16 287 SER A CA 1
ATOM 2296 C C . SER A 1 289 ? 23.405 50.489 28.387 1.00 19.52 287 SER A C 1
ATOM 2297 O O . SER A 1 289 ? 24.365 51.136 28.807 1.00 19.92 287 SER A O 1
ATOM 2300 N N . ASN A 1 290 ? 22.425 50.087 29.178 1.00 20.51 288 ASN A N 1
ATOM 2301 C CA . ASN A 1 290 ? 22.353 50.512 30.588 1.00 21.92 288 ASN A CA 1
ATOM 2302 C C . ASN A 1 290 ? 23.499 49.896 31.401 1.00 21.90 288 ASN A C 1
ATOM 2303 O O . ASN A 1 290 ? 24.206 50.597 32.149 1.00 21.51 288 ASN A O 1
ATOM 2308 N N . GLU A 1 291 ? 23.716 48.593 31.234 1.00 22.42 289 GLU A N 1
ATOM 2309 C CA . GLU A 1 291 ? 24.844 47.944 31.902 1.00 22.55 289 GLU A CA 1
ATOM 2310 C C . GLU A 1 291 ? 26.178 48.528 31.454 1.00 22.03 289 GLU A C 1
ATOM 2311 O O . GLU A 1 291 ? 27.068 48.747 32.285 1.00 22.13 289 GLU A O 1
ATOM 2317 N N . ALA A 1 292 ? 26.344 48.746 30.144 1.00 20.96 290 ALA A N 1
ATOM 2318 C CA . ALA A 1 292 ? 27.578 49.326 29.610 1.00 21.15 290 ALA A CA 1
ATOM 2319 C C . ALA A 1 292 ? 27.828 50.700 30.260 1.00 21.42 290 ALA A C 1
ATOM 2320 O O . ALA A 1 292 ? 28.946 51.021 30.703 1.00 20.17 290 ALA A O 1
ATOM 2322 N N . SER A 1 293 ? 26.771 51.492 30.323 1.00 20.68 291 SER A N 1
ATOM 2323 C CA . SER A 1 293 ? 26.842 52.840 30.884 1.00 23.16 291 SER A CA 1
ATOM 2324 C C . SER A 1 293 ? 27.435 52.830 32.303 1.00 23.25 291 SER A C 1
ATOM 2325 O O . SER A 1 293 ? 28.322 53.641 32.620 1.00 24.03 291 SER A O 1
ATOM 2328 N N . ASN A 1 294 ? 26.955 51.900 33.126 1.00 24.28 292 ASN A N 1
ATOM 2329 C CA . ASN A 1 294 ? 27.399 51.746 34.519 1.00 25.14 292 ASN A CA 1
ATOM 2330 C C . ASN A 1 294 ? 28.857 51.352 34.612 1.00 25.77 292 ASN A C 1
ATOM 2331 O O . ASN A 1 294 ? 29.501 51.501 35.660 1.00 26.62 292 ASN A O 1
ATOM 2336 N N . ASN A 1 295 ? 29.381 50.881 33.487 1.00 24.79 293 ASN A N 1
ATOM 2337 C CA . ASN A 1 295 ? 30.757 50.447 33.393 1.00 23.85 293 ASN A CA 1
ATOM 2338 C C . ASN A 1 295 ? 31.636 51.302 32.500 1.00 23.60 293 ASN A C 1
ATOM 2339 O O . ASN A 1 295 ? 32.728 50.877 32.119 1.00 24.09 293 ASN A O 1
ATOM 2344 N N . GLY A 1 296 ? 31.170 52.511 32.179 1.00 21.53 294 GLY A N 1
ATOM 2345 C CA . GLY A 1 296 ? 31.952 53.459 31.402 1.00 21.18 294 GLY A CA 1
ATOM 2346 C C . GLY A 1 296 ? 32.116 53.139 29.925 1.00 20.29 294 GLY A C 1
ATOM 2347 O O . GLY A 1 296 ? 33.010 53.676 29.277 1.00 19.23 294 GLY A O 1
ATOM 2348 N N . ILE A 1 297 ? 31.226 52.292 29.401 1.00 19.82 295 ILE A N 1
ATOM 2349 C CA . ILE A 1 297 ? 31.291 51.830 28.005 1.00 18.88 295 ILE A CA 1
ATOM 2350 C C . ILE A 1 297 ? 30.148 52.489 27.218 1.00 19.83 295 ILE A C 1
ATOM 2351 O O . ILE A 1 297 ? 29.037 52.632 27.731 1.00 19.01 295 ILE A O 1
ATOM 2356 N N . PHE A 1 298 ? 30.436 52.934 26.001 1.00 19.35 296 PHE A N 1
ATOM 2357 C CA . PHE A 1 298 ? 29.431 53.572 25.154 1.00 20.17 296 PHE A CA 1
ATOM 2358 C C . PHE A 1 298 ? 28.895 52.587 24.125 1.00 19.02 296 PHE A C 1
ATOM 2359 O O . PHE A 1 298 ? 29.496 51.558 23.882 1.00 17.55 296 PHE A O 1
ATOM 2367 N N . ILE A 1 299 ? 27.762 52.939 23.537 1.00 18.09 297 ILE A N 1
ATOM 2368 C CA . ILE A 1 299 ? 27.103 52.120 22.519 1.00 17.65 297 ILE A CA 1
ATOM 2369 C C . ILE A 1 299 ? 26.993 52.896 21.207 1.00 17.81 297 ILE A C 1
ATOM 2370 O O . ILE A 1 299 ? 26.470 53.999 21.166 1.00 18.53 297 ILE A O 1
ATOM 2375 N N . SER A 1 300 ? 27.485 52.307 20.131 1.00 17.78 298 SER A N 1
ATOM 2376 C CA . SER A 1 300 ? 27.367 52.920 18.817 1.00 16.16 298 SER A CA 1
ATOM 2377 C C . SER A 1 300 ? 26.737 51.846 17.966 1.00 16.57 298 SER A C 1
ATOM 2378 O O . SER A 1 300 ? 27.421 50.992 17.467 1.00 15.81 298 SER A O 1
ATOM 2381 N N . PRO A 1 301 ? 25.409 51.848 17.823 1.00 16.15 299 PRO A N 1
ATOM 2382 C CA . PRO A 1 301 ? 24.848 50.749 17.039 1.00 15.88 299 PRO A CA 1
ATOM 2383 C C . PRO A 1 301 ? 25.383 50.654 15.609 1.00 16.23 299 PRO A C 1
ATOM 2384 O O . PRO A 1 301 ? 25.612 51.683 14.929 1.00 16.89 299 PRO A O 1
ATOM 2388 N N . HIS A 1 302 ? 25.583 49.420 15.158 1.00 15.42 300 HIS A N 1
ATOM 2389 C CA . HIS A 1 302 ? 26.046 49.164 13.822 1.00 14.84 300 HIS A CA 1
ATOM 2390 C C . HIS A 1 302 ? 24.754 49.208 13.006 1.00 14.50 300 HIS A C 1
ATOM 2391 O O . HIS A 1 302 ? 23.693 48.884 13.516 1.00 15.01 300 HIS A O 1
ATOM 2398 N N . CYS A 1 303 ? 24.830 49.666 11.770 1.00 14.48 301 CYS A N 1
ATOM 2399 C CA . CYS A 1 303 ? 23.612 49.760 10.956 1.00 14.91 301 CYS A CA 1
ATOM 2400 C C . CYS A 1 303 ? 23.914 49.531 9.479 1.00 15.23 301 CYS A C 1
ATOM 2401 O O . CYS A 1 303 ? 23.757 50.425 8.635 1.00 16.77 301 CYS A O 1
ATOM 2404 N N . TRP A 1 304 ? 24.384 48.332 9.151 1.00 15.40 302 TRP A N 1
ATOM 2405 C CA . TRP A 1 304 ? 24.558 47.984 7.757 1.00 14.69 302 TRP A CA 1
ATOM 2406 C C . TRP A 1 304 ? 23.238 47.340 7.311 1.00 15.58 302 TRP A C 1
ATOM 2407 O O . TRP A 1 304 ? 23.085 46.116 7.233 1.00 15.05 302 TRP A O 1
ATOM 2418 N N . ASN A 1 305 ? 22.279 48.212 7.038 1.00 14.39 303 ASN A N 1
ATOM 2419 C CA . ASN A 1 305 ? 20.863 47.851 6.815 1.00 15.31 303 ASN A CA 1
ATOM 2420 C C . ASN A 1 305 ? 20.327 48.951 5.907 1.00 15.64 303 ASN A C 1
ATOM 2421 O O . ASN A 1 305 ? 21.083 49.853 5.481 1.00 16.07 303 ASN A O 1
ATOM 2426 N N . SER A 1 306 ? 19.031 48.915 5.602 1.00 16.03 304 SER A N 1
ATOM 2427 C CA . SER A 1 306 ? 18.456 50.074 4.880 1.00 16.56 304 SER A CA 1
ATOM 2428 C C . SER A 1 306 ? 18.497 51.312 5.748 1.00 15.75 304 SER A C 1
ATOM 2429 O O . SER A 1 306 ? 18.567 51.223 6.962 1.00 15.43 304 SER A O 1
ATOM 2432 N N . MET A 1 307 ? 18.431 52.479 5.113 1.00 16.57 305 MET A N 1
ATOM 2433 C CA . MET A 1 307 ? 18.375 53.720 5.877 1.00 16.99 305 MET A CA 1
ATOM 2434 C C . MET A 1 307 ? 16.922 54.121 6.152 1.00 17.59 305 MET A C 1
ATOM 2435 O O . MET A 1 307 ? 16.634 55.298 6.435 1.00 17.87 305 MET A O 1
ATOM 2440 N N . SER A 1 308 ? 16.013 53.138 6.106 1.00 15.97 306 SER A N 1
ATOM 2441 C CA . SER A 1 308 ? 14.613 53.350 6.414 1.00 15.96 306 SER A CA 1
ATOM 2442 C C . SER A 1 308 ? 14.297 52.822 7.817 1.00 15.71 306 SER A C 1
ATOM 2443 O O . SER A 1 308 ? 14.562 53.521 8.806 1.00 17.20 306 SER A O 1
ATOM 2446 N N . VAL A 1 309 ? 13.789 51.600 7.916 1.00 15.95 307 VAL A N 1
ATOM 2447 C CA . VAL A 1 309 ? 13.260 51.059 9.200 1.00 16.11 307 VAL A CA 1
ATOM 2448 C C . VAL A 1 309 ? 14.378 50.877 10.252 1.00 16.45 307 VAL A C 1
ATOM 2449 O O . VAL A 1 309 ? 14.287 51.400 11.370 1.00 17.55 307 VAL A O 1
ATOM 2453 N N . SER A 1 310 ? 15.435 50.170 9.885 1.00 16.22 308 SER A N 1
ATOM 2454 C CA . SER A 1 310 ? 16.600 50.013 10.792 1.00 15.58 308 SER A CA 1
ATOM 2455 C C . SER A 1 310 ? 17.182 51.352 11.238 1.00 15.20 308 SER A C 1
ATOM 2456 O O . SER A 1 310 ? 17.443 51.547 12.439 1.00 15.22 308 SER A O 1
ATOM 2459 N N . ALA A 1 311 ? 17.396 52.272 10.302 1.00 15.14 309 ALA A N 1
ATOM 2460 C CA . ALA A 1 311 ? 17.960 53.578 10.699 1.00 16.41 309 ALA A CA 1
ATOM 2461 C C . ALA A 1 311 ? 17.044 54.298 11.690 1.00 16.06 309 ALA A C 1
ATOM 2462 O O . ALA A 1 311 ? 17.522 54.892 12.663 1.00 16.65 309 ALA A O 1
ATOM 2464 N N . SER A 1 312 ? 15.731 54.268 11.460 1.00 15.97 310 SER A N 1
ATOM 2465 C CA . SER A 1 312 ? 14.816 54.941 12.385 1.00 15.92 310 SER A CA 1
ATOM 2466 C C . SER A 1 312 ? 14.849 54.342 13.778 1.00 15.94 310 SER A C 1
ATOM 2467 O O . SER A 1 312 ? 14.879 55.072 14.767 1.00 15.52 310 SER A O 1
ATOM 2470 N N . ALA A 1 313 ? 14.842 53.010 13.868 1.00 15.36 311 ALA A N 1
ATOM 2471 C CA . ALA A 1 313 ? 14.960 52.337 15.173 1.00 15.12 311 ALA A CA 1
ATOM 2472 C C . ALA A 1 313 ? 16.265 52.752 15.862 1.00 14.58 311 ALA A C 1
ATOM 2473 O O . ALA A 1 313 ? 16.280 53.074 17.070 1.00 14.79 311 ALA A O 1
ATOM 2475 N N . MET A 1 314 ? 17.349 52.774 15.098 1.00 14.55 312 MET A N 1
ATOM 2476 C CA . MET A 1 314 ? 18.652 53.124 15.658 1.00 13.44 312 MET A CA 1
ATOM 2477 C C . MET A 1 314 ? 18.598 54.539 16.246 1.00 15.02 312 MET A C 1
ATOM 2478 O O . MET A 1 314 ? 19.040 54.779 17.372 1.00 16.52 312 MET A O 1
ATOM 2483 N N . LEU A 1 315 ? 18.099 55.483 15.465 1.00 14.93 313 LEU A N 1
ATOM 2484 C CA . LEU A 1 315 ? 18.041 56.873 15.922 1.00 16.49 313 LEU A CA 1
ATOM 2485 C C . LEU A 1 315 ? 17.184 57.016 17.167 1.00 18.26 313 LEU A C 1
ATOM 2486 O O . LEU A 1 315 ? 17.574 57.709 18.137 1.00 18.85 313 LEU A O 1
ATOM 2491 N N . HIS A 1 316 ? 16.029 56.353 17.179 1.00 17.46 314 HIS A N 1
ATOM 2492 C CA . HIS A 1 316 ? 15.173 56.402 18.378 1.00 18.52 314 HIS A CA 1
ATOM 2493 C C . HIS A 1 316 ? 15.900 55.813 19.608 1.00 19.23 314 HIS A C 1
ATOM 2494 O O . HIS A 1 316 ? 15.862 56.392 20.704 1.00 20.36 314 HIS A O 1
ATOM 2501 N N . VAL A 1 317 ? 16.600 54.693 19.436 1.00 18.19 315 VAL A N 1
ATOM 2502 C CA . VAL A 1 317 ? 17.334 54.111 20.553 1.00 18.25 315 VAL A CA 1
ATOM 2503 C C . VAL A 1 317 ? 18.429 55.068 21.014 1.00 18.10 315 VAL A C 1
ATOM 2504 O O . VAL A 1 317 ? 18.527 55.361 22.212 1.00 18.98 315 VAL A O 1
ATOM 2508 N N . CYS A 1 318 ? 19.224 55.570 20.066 1.00 18.63 316 CYS A N 1
ATOM 2509 C CA . CYS A 1 318 ? 20.351 56.452 20.401 1.00 19.97 316 CYS A CA 1
ATOM 2510 C C . CYS A 1 318 ? 19.914 57.717 21.129 1.00 21.02 316 CYS A C 1
ATOM 2511 O O . CYS A 1 318 ? 20.622 58.195 22.021 1.00 21.21 316 CYS A O 1
ATOM 2514 N N . SER A 1 319 ? 18.754 58.247 20.741 1.00 22.05 317 SER A N 1
ATOM 2515 C CA . SER A 1 319 ? 18.207 59.453 21.371 1.00 23.39 317 SER A CA 1
ATOM 2516 C C . SER A 1 319 ? 17.726 59.228 22.805 1.00 23.67 317 SER A C 1
ATOM 2517 O O . SER A 1 319 ? 17.553 60.202 23.559 1.00 24.14 317 SER A O 1
ATOM 2520 N N . SER A 1 320 ? 17.608 57.953 23.182 1.00 23.35 318 SER A N 1
ATOM 2521 C CA A SER A 1 320 ? 16.984 57.582 24.437 0.50 23.62 318 SER A CA 1
ATOM 2522 C CA B SER A 1 320 ? 16.970 57.522 24.418 0.50 23.39 318 SER A CA 1
ATOM 2523 C C . SER A 1 320 ? 17.979 57.059 25.472 1.00 23.84 318 SER A C 1
ATOM 2524 O O . SER A 1 320 ? 17.601 56.800 26.602 1.00 24.62 318 SER A O 1
ATOM 2529 N N . ILE A 1 321 ? 19.253 56.923 25.095 1.00 24.17 319 ILE A N 1
ATOM 2530 C CA . ILE A 1 321 ? 20.271 56.432 26.057 1.00 24.79 319 ILE A CA 1
ATOM 2531 C C . ILE A 1 321 ? 21.339 57.504 26.369 1.00 25.13 319 ILE A C 1
ATOM 2532 O O . ILE A 1 321 ? 21.703 58.277 25.490 1.00 24.80 319 ILE A O 1
ATOM 2537 N N . PRO A 1 322 ? 21.839 57.551 27.628 1.00 26.05 320 PRO A N 1
ATOM 2538 C CA . PRO A 1 322 ? 22.821 58.576 28.000 1.00 26.44 320 PRO A CA 1
ATOM 2539 C C . PRO A 1 322 ? 24.229 58.272 27.522 1.00 26.20 320 PRO A C 1
ATOM 2540 O O . PRO A 1 322 ? 25.066 59.191 27.491 1.00 27.44 320 PRO A O 1
ATOM 2544 N N . ASN A 1 323 ? 24.489 57.016 27.128 1.00 24.21 321 ASN A N 1
ATOM 2545 C CA . ASN A 1 323 ? 25.844 56.601 26.689 1.00 22.55 321 ASN A CA 1
ATOM 2546 C C . ASN A 1 323 ? 25.927 56.186 25.211 1.00 22.02 321 ASN A C 1
ATOM 2547 O O . ASN A 1 323 ? 26.629 55.242 24.857 1.00 21.01 321 ASN A O 1
ATOM 2552 N N . SER A 1 324 ? 25.180 56.875 24.354 1.00 20.93 322 SER A N 1
ATOM 2553 C CA A SER A 1 324 ? 25.284 56.656 22.926 0.50 21.06 322 SER A CA 1
ATOM 2554 C CA B SER A 1 324 ? 25.292 56.652 22.925 0.50 21.35 322 SER A CA 1
ATOM 2555 C C . SER A 1 324 ? 26.574 57.279 22.397 1.00 21.19 322 SER A C 1
ATOM 2556 O O . SER A 1 324 ? 26.974 58.376 22.837 1.00 21.61 322 SER A O 1
ATOM 2561 N N . GLU A 1 325 ? 27.226 56.585 21.471 1.00 20.15 323 GLU A N 1
ATOM 2562 C CA . GLU A 1 325 ? 28.270 57.205 20.682 1.00 21.20 323 GLU A CA 1
ATOM 2563 C C . GLU A 1 325 ? 27.608 57.593 19.367 1.00 20.58 323 GLU A C 1
ATOM 2564 O O . GLU A 1 325 ? 26.401 57.421 19.217 1.00 20.34 323 GLU A O 1
ATOM 2570 N N . LYS A 1 326 ? 28.395 58.085 18.423 1.00 20.31 324 LYS A N 1
ATOM 2571 C CA . LYS A 1 326 ? 27.869 58.460 17.118 1.00 20.24 324 LYS A CA 1
ATOM 2572 C C . LYS A 1 326 ? 27.267 57.244 16.401 1.00 19.21 324 LYS A C 1
ATOM 2573 O O . LYS A 1 326 ? 27.806 56.139 16.490 1.00 18.61 324 LYS A O 1
ATOM 2579 N N . ALA A 1 327 ? 26.116 57.471 15.760 1.00 18.06 325 ALA A N 1
ATOM 2580 C CA . ALA A 1 327 ? 25.326 56.436 15.104 1.00 16.79 325 ALA A CA 1
ATOM 2581 C C . ALA A 1 327 ? 25.710 56.277 13.649 1.00 16.97 325 ALA A C 1
ATOM 2582 O O . ALA A 1 327 ? 25.952 57.267 12.963 1.00 17.54 325 ALA A O 1
ATOM 2584 N N . GLU A 1 328 ? 25.752 55.028 13.165 1.00 15.72 326 GLU A N 1
ATOM 2585 C CA . GLU A 1 328 ? 26.315 54.739 11.858 1.00 15.17 326 GLU A CA 1
ATOM 2586 C C . GLU A 1 328 ? 25.327 54.992 10.700 1.00 15.85 326 GLU A C 1
ATOM 2587 O O . GLU A 1 328 ? 24.169 54.514 10.739 1.00 16.21 326 GLU A O 1
ATOM 2593 N N . ILE A 1 329 ? 25.761 55.740 9.700 1.00 15.98 327 ILE A N 1
ATOM 2594 C CA . ILE A 1 329 ? 24.984 55.892 8.450 1.00 16.91 327 ILE A CA 1
ATOM 2595 C C . ILE A 1 329 ? 25.825 55.499 7.238 1.00 16.62 327 ILE A C 1
ATOM 2596 O O . ILE A 1 329 ? 27.037 55.645 7.252 1.00 17.03 327 ILE A O 1
ATOM 2601 N N . PHE A 1 330 ? 25.167 54.960 6.216 1.00 17.42 328 PHE A N 1
ATOM 2602 C CA . PHE A 1 330 ? 25.778 54.692 4.924 1.00 16.84 328 PHE A CA 1
ATOM 2603 C C . PHE A 1 330 ? 25.186 55.731 3.993 1.00 17.17 328 PHE A C 1
ATOM 2604 O O . PHE A 1 330 ? 24.033 55.609 3.598 1.00 17.05 328 PHE A O 1
ATOM 2612 N N . PRO A 1 331 ? 25.941 56.807 3.730 1.00 18.29 329 PRO A N 1
ATOM 2613 C CA . PRO A 1 331 ? 25.358 57.881 2.940 1.00 18.25 329 PRO A CA 1
ATOM 2614 C C . PRO A 1 331 ? 24.851 57.387 1.583 1.00 18.12 329 PRO A C 1
ATOM 2615 O O . PRO A 1 331 ? 23.813 57.866 1.137 1.00 19.08 329 PRO A O 1
ATOM 2619 N N . ASP A 1 332 ? 25.528 56.407 0.982 1.00 18.54 330 ASP A N 1
ATOM 2620 C CA . ASP A 1 332 ? 25.147 55.918 -0.357 1.00 17.93 330 ASP A CA 1
ATOM 2621 C C . ASP A 1 332 ? 23.846 55.121 -0.368 1.00 18.25 330 ASP A C 1
ATOM 2622 O O . ASP A 1 332 ? 23.301 54.841 -1.427 1.00 17.95 330 ASP A O 1
ATOM 2627 N N . TYR A 1 333 ? 23.370 54.731 0.808 1.00 17.28 331 TYR A N 1
ATOM 2628 C CA . TYR A 1 333 ? 22.084 54.054 0.946 1.00 17.25 331 TYR A CA 1
ATOM 2629 C C . TYR A 1 333 ? 20.923 55.031 1.166 1.00 17.38 331 TYR A C 1
ATOM 2630 O O . TYR A 1 333 ? 19.732 54.626 1.211 1.00 16.86 331 TYR A O 1
ATOM 2639 N N . ILE A 1 334 ? 21.239 56.319 1.340 1.00 17.80 332 ILE A N 1
ATOM 2640 C CA . ILE A 1 334 ? 20.171 57.267 1.661 1.00 18.93 332 ILE A CA 1
ATOM 2641 C C . ILE A 1 334 ? 19.182 57.469 0.501 1.00 19.46 332 ILE A C 1
ATOM 2642 O O . ILE A 1 334 ? 17.982 57.307 0.686 1.00 19.29 332 ILE A O 1
ATOM 2647 N N . ASN A 1 335 ? 19.666 57.827 -0.682 1.00 20.39 333 ASN A N 1
ATOM 2648 C CA . ASN A 1 335 ? 18.705 58.079 -1.765 1.00 21.46 333 ASN A CA 1
ATOM 2649 C C . ASN A 1 335 ? 18.111 56.785 -2.298 1.00 20.96 333 ASN A C 1
ATOM 2650 O O . ASN A 1 335 ? 16.954 56.767 -2.738 1.00 20.55 333 ASN A O 1
ATOM 2655 N N . PHE A 1 336 ? 18.869 55.686 -2.225 1.00 19.66 334 PHE A N 1
ATOM 2656 C CA . PHE A 1 336 ? 18.262 54.405 -2.523 1.00 19.81 334 PHE A CA 1
ATOM 2657 C C . PHE A 1 336 ? 17.020 54.166 -1.643 1.00 18.98 334 PHE A C 1
ATOM 2658 O O . PHE A 1 336 ? 15.968 53.729 -2.122 1.00 19.13 334 PHE A O 1
ATOM 2666 N N . SER A 1 337 ? 17.177 54.384 -0.343 1.00 19.05 335 SER A N 1
ATOM 2667 C CA . SER A 1 337 ? 16.104 54.126 0.612 1.00 18.79 335 SER A CA 1
ATOM 2668 C C . SER A 1 337 ? 14.960 55.113 0.367 1.00 19.51 335 SER A C 1
ATOM 2669 O O . SER A 1 337 ? 13.778 54.785 0.552 1.00 17.96 335 SER A O 1
ATOM 2672 N N . LYS A 1 338 ? 15.322 56.332 -0.048 1.00 19.53 336 LYS A N 1
ATOM 2673 C CA . LYS A 1 338 ? 14.311 57.342 -0.372 1.00 20.80 336 LYS A CA 1
ATOM 2674 C C . LYS A 1 338 ? 13.396 56.938 -1.530 1.00 21.14 336 LYS A C 1
ATOM 2675 O O . LYS A 1 338 ? 12.288 57.473 -1.669 1.00 22.30 336 LYS A O 1
ATOM 2681 N N . LYS A 1 339 ? 13.851 56.011 -2.360 1.00 21.48 337 LYS A N 1
ATOM 2682 C CA . LYS A 1 339 ? 13.010 55.504 -3.462 1.00 21.68 337 LYS A CA 1
ATOM 2683 C C . LYS A 1 339 ? 11.691 54.932 -2.959 1.00 22.23 337 LYS A C 1
ATOM 2684 O O . LYS A 1 339 ? 10.652 55.064 -3.622 1.00 22.61 337 LYS A O 1
ATOM 2690 N N . PHE A 1 340 ? 11.716 54.277 -1.798 1.00 20.73 338 PHE A N 1
ATOM 2691 C CA . PHE A 1 340 ? 10.504 53.631 -1.302 1.00 20.23 338 PHE A CA 1
ATOM 2692 C C . PHE A 1 340 ? 10.042 54.158 0.065 1.00 20.18 338 PHE A C 1
ATOM 2693 O O . PHE A 1 340 ? 8.977 53.798 0.521 1.00 20.99 338 PHE A O 1
ATOM 2701 N N . CYS A 1 341 ? 10.842 54.997 0.722 1.00 21.15 339 CYS A N 1
ATOM 2702 C CA . CYS A 1 341 ? 10.485 55.458 2.075 1.00 21.37 339 CYS A CA 1
ATOM 2703 C C . CYS A 1 341 ? 10.633 56.970 2.158 1.00 22.12 339 CYS A C 1
ATOM 2704 O O . CYS A 1 341 ? 11.654 57.503 1.754 1.00 20.78 339 CYS A O 1
ATOM 2707 N N . GLU A 1 342 ? 9.611 57.644 2.683 1.00 22.44 340 GLU A N 1
ATOM 2708 C CA . GLU A 1 342 ? 9.739 59.064 3.036 1.00 24.12 340 GLU A CA 1
ATOM 2709 C C . GLU A 1 342 ? 10.410 59.093 4.400 1.00 22.09 340 GLU A C 1
ATOM 2710 O O . GLU A 1 342 ? 9.761 58.973 5.440 1.00 22.33 340 GLU A O 1
ATOM 2716 N N . LEU A 1 343 ? 11.736 59.186 4.392 1.00 21.44 341 LEU A N 1
ATOM 2717 C CA . LEU A 1 343 ? 12.522 58.914 5.606 1.00 21.17 341 LEU A CA 1
ATOM 2718 C C . LEU A 1 343 ? 12.090 59.749 6.799 1.00 21.53 341 LEU A C 1
ATOM 2719 O O . LEU A 1 343 ? 11.827 60.945 6.650 1.00 21.49 341 LEU A O 1
ATOM 2724 N N . PRO A 1 344 ? 12.010 59.122 7.995 1.00 21.61 342 PRO A N 1
ATOM 2725 C CA . PRO A 1 344 ? 11.502 59.844 9.173 1.00 22.42 342 PRO A CA 1
ATOM 2726 C C . PRO A 1 344 ? 12.569 60.671 9.916 1.00 23.81 342 PRO A C 1
ATOM 2727 O O . PRO A 1 344 ? 12.410 60.991 11.101 1.00 25.80 342 PRO A O 1
ATOM 2731 N N . PHE A 1 345 ? 13.648 61.013 9.229 1.00 23.74 343 PHE A N 1
ATOM 2732 C CA . PHE A 1 345 ? 14.682 61.850 9.800 1.00 23.73 343 PHE A CA 1
ATOM 2733 C C . PHE A 1 345 ? 15.324 62.655 8.681 1.00 24.37 343 PHE A C 1
ATOM 2734 O O . PHE A 1 345 ? 15.231 62.283 7.507 1.00 24.95 343 PHE A O 1
ATOM 2742 N N . ASP A 1 346 ? 15.979 63.755 9.060 1.00 24.97 344 ASP A N 1
ATOM 2743 C CA . ASP A 1 346 ? 16.782 64.566 8.165 1.00 25.94 344 ASP A CA 1
ATOM 2744 C C . ASP A 1 346 ? 18.202 64.599 8.699 1.00 25.00 344 ASP A C 1
ATOM 2745 O O . ASP A 1 346 ? 18.399 64.860 9.889 1.00 25.21 344 ASP A O 1
ATOM 2750 N N . ILE A 1 347 ? 19.181 64.309 7.847 1.00 24.49 345 ILE A N 1
ATOM 2751 C CA . ILE A 1 347 ? 20.588 64.436 8.236 1.00 25.63 345 ILE A CA 1
ATOM 2752 C C . ILE A 1 347 ? 20.924 65.896 7.972 1.00 25.47 345 ILE A C 1
ATOM 2753 O O . ILE A 1 347 ? 20.782 66.369 6.836 1.00 25.15 345 ILE A O 1
ATOM 2758 N N . ILE A 1 348 ? 21.294 66.617 9.033 1.00 25.24 346 ILE A N 1
ATOM 2759 C CA . ILE A 1 348 ? 21.731 68.020 8.907 1.00 25.78 346 ILE A CA 1
ATOM 2760 C C . ILE A 1 348 ? 23.149 68.148 9.483 1.00 25.25 346 ILE A C 1
ATOM 2761 O O . ILE A 1 348 ? 23.339 68.094 10.694 1.00 25.56 346 ILE A O 1
ATOM 2766 N N . ASP A 1 349 ? 24.136 68.306 8.608 1.00 25.60 347 ASP A N 1
ATOM 2767 C CA . ASP A 1 349 ? 25.536 68.249 9.002 1.00 25.67 347 ASP A CA 1
ATOM 2768 C C . ASP A 1 349 ? 25.803 66.971 9.808 1.00 25.34 347 ASP A C 1
ATOM 2769 O O . ASP A 1 349 ? 25.615 65.865 9.294 1.00 24.60 347 ASP A O 1
ATOM 2774 N N . ASN A 1 350 ? 26.179 67.144 11.073 1.00 24.52 348 ASN A N 1
ATOM 2775 C CA . ASN A 1 350 ? 26.659 66.041 11.906 1.00 25.15 348 ASN A CA 1
ATOM 2776 C C . ASN A 1 350 ? 25.614 65.285 12.713 1.00 24.65 348 ASN A C 1
ATOM 2777 O O . ASN A 1 350 ? 25.981 64.451 13.530 1.00 24.54 348 ASN A O 1
ATOM 2782 N N . LYS A 1 351 ? 24.333 65.597 12.515 1.00 25.08 349 LYS A N 1
ATOM 2783 C CA . LYS A 1 351 ? 23.265 65.083 13.373 1.00 25.32 349 LYS A CA 1
ATOM 2784 C C . LYS A 1 351 ? 22.057 64.676 12.550 1.00 25.09 349 LYS A C 1
ATOM 2785 O O . LYS A 1 351 ? 21.673 65.378 11.628 1.00 25.68 349 LYS A O 1
ATOM 2791 N N . ALA A 1 352 ? 21.472 63.528 12.867 1.00 23.96 350 ALA A N 1
ATOM 2792 C CA . ALA A 1 352 ? 20.205 63.153 12.267 1.00 24.22 350 ALA A CA 1
ATOM 2793 C C . ALA A 1 352 ? 19.082 63.675 13.147 1.00 24.26 350 ALA A C 1
ATOM 2794 O O . ALA A 1 352 ? 19.072 63.446 14.361 1.00 24.94 350 ALA A O 1
ATOM 2796 N N . HIS A 1 353 ? 18.125 64.382 12.560 1.00 24.43 351 HIS A N 1
ATOM 2797 C CA A HIS A 1 353 ? 17.002 64.894 13.340 0.50 24.89 351 HIS A CA 1
ATOM 2798 C CA B HIS A 1 353 ? 17.004 64.898 13.326 0.50 24.50 351 HIS A CA 1
ATOM 2799 C C . HIS A 1 353 ? 15.779 64.012 13.161 1.00 25.31 351 HIS A C 1
ATOM 2800 O O . HIS A 1 353 ? 15.288 63.853 12.060 1.00 24.79 351 HIS A O 1
ATOM 2813 N N . ILE A 1 354 ? 15.307 63.444 14.266 1.00 27.06 352 ILE A N 1
ATOM 2814 C CA . ILE A 1 354 ? 14.199 62.482 14.265 1.00 30.64 352 ILE A CA 1
ATOM 2815 C C . ILE A 1 354 ? 12.895 63.228 14.171 1.00 32.13 352 ILE A C 1
ATOM 2816 O O . ILE A 1 354 ? 12.718 64.242 14.836 1.00 33.30 352 ILE A O 1
ATOM 2821 N N . ASN A 1 355 ? 11.951 62.734 13.382 1.00 33.57 353 ASN A N 1
ATOM 2822 C CA . ASN A 1 355 ? 10.672 63.399 13.396 1.00 34.81 353 ASN A CA 1
ATOM 2823 C C . ASN A 1 355 ? 9.810 62.956 14.590 1.00 34.96 353 ASN A C 1
ATOM 2824 O O . ASN A 1 355 ? 10.182 62.054 15.371 1.00 35.16 353 ASN A O 1
ATOM 2829 N N . LYS A 1 356 ? 8.668 63.601 14.726 1.00 35.13 354 LYS A N 1
ATOM 2830 C CA . LYS A 1 356 ? 7.840 63.467 15.899 1.00 35.59 354 LYS A CA 1
ATOM 2831 C C . LYS A 1 356 ? 6.634 62.544 15.654 1.00 34.21 354 LYS A C 1
ATOM 2832 O O . LYS A 1 356 ? 5.717 62.509 16.467 1.00 34.10 354 LYS A O 1
ATOM 2838 N N . SER A 1 357 ? 6.649 61.783 14.556 1.00 32.52 355 SER A N 1
ATOM 2839 C CA . SER A 1 357 ? 5.532 60.881 14.231 1.00 31.23 355 SER A CA 1
ATOM 2840 C C . SER A 1 357 ? 5.500 59.701 15.200 1.00 29.76 355 SER A C 1
ATOM 2841 O O . SER A 1 357 ? 6.508 59.382 15.841 1.00 29.72 355 SER A O 1
ATOM 2844 N N . ALA A 1 358 ? 4.349 59.050 15.296 1.00 27.65 356 ALA A N 1
ATOM 2845 C CA . ALA A 1 358 ? 4.190 57.922 16.188 1.00 25.98 356 ALA A CA 1
ATOM 2846 C C . ALA A 1 358 ? 5.101 56.741 15.787 1.00 24.72 356 ALA A C 1
ATOM 2847 O O . ALA A 1 358 ? 5.352 56.513 14.594 1.00 23.32 356 ALA A O 1
ATOM 2849 N N . GLY A 1 359 ? 5.554 55.989 16.795 1.00 23.04 357 GLY A N 1
ATOM 2850 C CA . GLY A 1 359 ? 6.399 54.801 16.577 1.00 21.72 357 GLY A CA 1
ATOM 2851 C C . GLY A 1 359 ? 7.666 55.180 15.841 1.00 20.86 357 GLY A C 1
ATOM 2852 O O . GLY A 1 359 ? 8.340 56.115 16.227 1.00 20.82 357 GLY A O 1
ATOM 2853 N N . LEU A 1 360 ? 7.980 54.467 14.757 1.00 19.81 358 LEU A N 1
ATOM 2854 C CA . LEU A 1 360 ? 9.179 54.751 13.975 1.00 18.35 358 LEU A CA 1
ATOM 2855 C C . LEU A 1 360 ? 8.946 55.752 12.863 1.00 18.77 358 LEU A C 1
ATOM 2856 O O . LEU A 1 360 ? 9.874 56.098 12.118 1.00 18.99 358 LEU A O 1
ATOM 2861 N N . GLY A 1 361 ? 7.700 56.176 12.692 1.00 18.69 359 GLY A N 1
ATOM 2862 C CA . GLY A 1 361 ? 7.423 57.220 11.701 1.00 19.23 359 GLY A CA 1
ATOM 2863 C C . GLY A 1 361 ? 7.606 56.756 10.265 1.00 20.01 359 GLY A C 1
ATOM 2864 O O . GLY A 1 361 ? 7.864 57.573 9.376 1.00 21.48 359 GLY A O 1
ATOM 2865 N N . ILE A 1 362 ? 7.450 55.459 10.024 1.00 20.63 360 ILE A N 1
ATOM 2866 C CA . ILE A 1 362 ? 7.711 54.883 8.695 1.00 20.90 360 ILE A CA 1
ATOM 2867 C C . ILE A 1 362 ? 6.540 55.167 7.734 1.00 21.87 360 ILE A C 1
ATOM 2868 O O . ILE A 1 362 ? 5.377 54.883 8.039 1.00 22.21 360 ILE A O 1
ATOM 2873 N N . VAL A 1 363 ? 6.884 55.711 6.580 1.00 21.68 361 VAL A N 1
ATOM 2874 C CA . VAL A 1 363 ? 5.956 55.889 5.478 1.00 23.24 361 VAL A CA 1
ATOM 2875 C C . VAL A 1 363 ? 6.602 55.232 4.275 1.00 22.06 361 VAL A C 1
ATOM 2876 O O . VAL A 1 363 ? 7.549 55.770 3.711 1.00 22.21 361 VAL A O 1
ATOM 2880 N N . ILE A 1 364 ? 6.107 54.058 3.895 1.00 22.47 362 ILE A N 1
ATOM 2881 C CA . ILE A 1 364 ? 6.712 53.296 2.790 1.00 21.61 362 ILE A CA 1
ATOM 2882 C C . ILE A 1 364 ? 5.695 53.088 1.673 1.00 22.68 362 ILE A C 1
ATOM 2883 O O . ILE A 1 364 ? 4.536 52.762 1.936 1.00 21.67 362 ILE A O 1
ATOM 2888 N N . HIS A 1 365 ? 6.159 53.282 0.441 1.00 22.53 363 HIS A N 1
ATOM 2889 C CA . HIS A 1 365 ? 5.376 53.039 -0.748 1.00 24.63 363 HIS A CA 1
ATOM 2890 C C . HIS A 1 365 ? 5.600 51.591 -1.149 1.00 24.08 363 HIS A C 1
ATOM 2891 O O . HIS A 1 365 ? 6.607 51.245 -1.775 1.00 23.44 363 HIS A O 1
ATOM 2898 N N . GLU A 1 366 ? 4.661 50.738 -0.754 1.00 23.88 364 GLU A N 1
ATOM 2899 C CA . GLU A 1 366 ? 4.862 49.295 -0.845 1.00 24.02 364 GLU A CA 1
ATOM 2900 C C . GLU A 1 366 ? 4.989 48.801 -2.278 1.00 24.52 364 GLU A C 1
ATOM 2901 O O . GLU A 1 366 ? 5.654 47.802 -2.527 1.00 25.05 364 GLU A O 1
ATOM 2907 N N . ASP A 1 367 ? 4.359 49.493 -3.222 1.00 25.18 365 ASP A N 1
ATOM 2908 C CA . ASP A 1 367 ? 4.462 49.039 -4.613 1.00 26.09 365 ASP A CA 1
ATOM 2909 C C . ASP A 1 367 ? 5.870 49.256 -5.146 1.00 24.30 365 ASP A C 1
ATOM 2910 O O . ASP A 1 367 ? 6.384 48.409 -5.877 1.00 24.67 365 ASP A O 1
ATOM 2915 N N . ILE A 1 368 ? 6.520 50.338 -4.714 1.00 23.54 366 ILE A N 1
ATOM 2916 C CA . ILE A 1 368 ? 7.920 50.585 -5.079 1.00 22.85 366 ILE A CA 1
ATOM 2917 C C . ILE A 1 368 ? 8.865 49.582 -4.397 1.00 21.90 366 ILE A C 1
ATOM 2918 O O . ILE A 1 368 ? 9.776 49.028 -5.032 1.00 20.79 366 ILE A O 1
ATOM 2923 N N . LEU A 1 369 ? 8.636 49.352 -3.108 1.00 20.66 367 LEU A N 1
ATOM 2924 C CA . LEU A 1 369 ? 9.398 48.346 -2.374 1.00 20.26 367 LEU A CA 1
ATOM 2925 C C . LEU A 1 369 ? 9.271 46.973 -3.028 1.00 19.95 367 LEU A C 1
ATOM 2926 O O . LEU A 1 369 ? 10.275 46.282 -3.233 1.00 19.21 367 LEU A O 1
ATOM 2931 N N . SER A 1 370 ? 8.052 46.604 -3.423 1.00 20.47 368 SER A N 1
ATOM 2932 C CA . SER A 1 370 ? 7.858 45.347 -4.142 1.00 21.47 368 SER A CA 1
ATOM 2933 C C . SER A 1 370 ? 8.655 45.312 -5.446 1.00 21.30 368 SER A C 1
ATOM 2934 O O . SER A 1 370 ? 9.227 44.272 -5.790 1.00 20.89 368 SER A O 1
ATOM 2937 N N . GLU A 1 371 ? 8.683 46.430 -6.177 1.00 22.17 369 GLU A N 1
ATOM 2938 C CA . GLU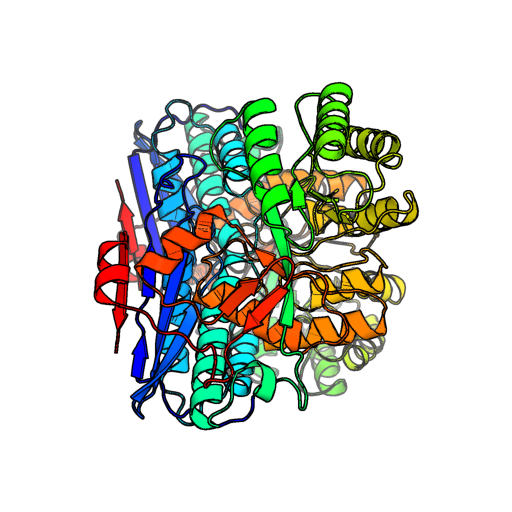 A 1 371 ? 9.324 46.460 -7.488 1.00 23.76 369 GLU A CA 1
ATOM 2939 C C . GLU A 1 371 ? 10.807 46.204 -7.320 1.00 22.25 369 GLU A C 1
ATOM 2940 O O . GLU A 1 371 ? 11.440 45.601 -8.176 1.00 22.76 369 GLU A O 1
ATOM 2946 N N . LEU A 1 372 ? 11.335 46.676 -6.195 1.00 21.08 370 LEU A N 1
ATOM 2947 C CA . LEU A 1 372 ? 12.757 46.567 -5.870 1.00 21.07 370 LEU A CA 1
ATOM 2948 C C . LEU A 1 372 ? 13.116 45.223 -5.248 1.00 20.73 370 LEU A C 1
ATOM 2949 O O . LEU A 1 372 ? 14.291 44.989 -4.942 1.00 22.00 370 LEU A O 1
ATOM 2954 N N . SER A 1 373 ? 12.121 44.350 -5.064 1.00 20.83 371 SER A N 1
ATOM 2955 C CA . SER A 1 373 ? 12.325 43.095 -4.334 1.00 20.42 371 SER A CA 1
ATOM 2956 C C . SER A 1 373 ? 12.477 41.880 -5.225 1.00 22.16 371 SER A C 1
ATOM 2957 O O . SER A 1 373 ? 11.848 41.788 -6.297 1.00 21.50 371 SER A O 1
ATOM 2960 N N . ILE A 1 374 ? 13.344 40.974 -4.773 1.00 22.21 372 ILE A N 1
ATOM 2961 C CA . ILE A 1 374 ? 13.637 39.700 -5.415 1.00 24.17 372 ILE A CA 1
ATOM 2962 C C . ILE A 1 374 ? 12.732 38.601 -4.824 1.00 25.00 372 ILE A C 1
ATOM 2963 O O . ILE A 1 374 ? 12.462 37.586 -5.473 1.00 23.90 372 ILE A O 1
ATOM 2968 N N . TYR A 1 375 ? 12.246 38.814 -3.599 1.00 25.77 373 TYR A N 1
ATOM 2969 C CA A TYR A 1 375 ? 11.420 37.825 -2.907 0.50 27.04 373 TYR A CA 1
ATOM 2970 C CA B TYR A 1 375 ? 11.452 37.817 -2.875 0.50 26.96 373 TYR A CA 1
ATOM 2971 C C . TYR A 1 375 ? 10.451 38.535 -1.985 1.00 27.44 373 TYR A C 1
ATOM 2972 O O . TYR A 1 375 ? 10.732 39.624 -1.475 1.00 26.00 373 TYR A O 1
ATOM 2989 N N . SER A 1 376 ? 9.287 37.937 -1.796 1.00 28.14 374 SER A N 1
ATOM 2990 C CA . SER A 1 376 ? 8.325 38.504 -0.872 1.00 30.24 374 SER A CA 1
ATOM 2991 C C . SER A 1 376 ? 7.387 37.416 -0.340 1.00 31.79 374 SER A C 1
ATOM 2992 O O . SER A 1 376 ? 7.212 36.353 -0.952 1.00 30.75 374 SER A O 1
ATOM 2995 N N . LEU A 1 377 ? 6.833 37.669 0.827 1.00 33.09 375 LEU A N 1
ATOM 2996 C CA . LEU A 1 377 ? 6.006 36.692 1.495 1.00 36.18 375 LEU A CA 1
ATOM 2997 C C . LEU A 1 377 ? 4.831 37.467 2.027 1.00 37.23 375 LEU A C 1
ATOM 2998 O O . LEU A 1 377 ? 5.004 38.578 2.522 1.00 36.21 375 LEU A O 1
ATOM 3003 N N . ASP A 1 378 ? 3.631 36.900 1.879 1.00 39.08 376 ASP A N 1
ATOM 3004 C CA . ASP A 1 378 ? 2.407 37.478 2.433 1.00 41.44 376 ASP A CA 1
ATOM 3005 C C . ASP A 1 378 ? 1.635 36.366 3.144 1.00 42.57 376 ASP A C 1
ATOM 3006 O O . ASP A 1 378 ? 1.200 35.376 2.517 1.00 42.52 376 ASP A O 1
ATOM 3011 N N . GLU A 1 379 ? 1.466 36.553 4.452 1.00 43.14 377 GLU A N 1
ATOM 3012 C CA . GLU A 1 379 ? 1.016 35.515 5.364 1.00 43.91 377 GLU A CA 1
ATOM 3013 C C . GLU A 1 379 ? -0.138 36.035 6.227 1.00 44.29 377 GLU A C 1
ATOM 3014 O O . GLU A 1 379 ? -0.095 37.164 6.713 1.00 43.71 377 GLU A O 1
ATOM 3020 N N . LYS A 1 380 ? -1.174 35.215 6.390 1.00 44.83 378 LYS A N 1
ATOM 3021 C CA . LYS A 1 380 ? -2.300 35.545 7.263 1.00 45.53 378 LYS A CA 1
ATOM 3022 C C . LYS A 1 380 ? -2.258 34.673 8.511 1.00 45.71 378 LYS A C 1
ATOM 3023 O O . LYS A 1 380 ? -2.869 35.001 9.534 1.00 45.87 378 LYS A O 1
ATOM 3029 N N . GLN B 1 6 ? 40.211 14.876 2.604 1.00 33.82 4 GLN B N 1
ATOM 3030 C CA . GLN B 1 6 ? 39.572 16.248 2.590 1.00 34.27 4 GLN B CA 1
ATOM 3031 C C . GLN B 1 6 ? 39.908 17.078 1.350 1.00 33.84 4 GLN B C 1
ATOM 3032 O O . GLN B 1 6 ? 39.207 18.043 1.023 1.00 32.30 4 GLN B O 1
ATOM 3038 N N . ASP B 1 7 ? 40.974 16.680 0.653 1.00 33.74 5 ASP B N 1
ATOM 3039 C CA . ASP B 1 7 ? 41.346 17.289 -0.610 1.00 34.37 5 ASP B CA 1
ATOM 3040 C C . ASP B 1 7 ? 40.880 16.424 -1.784 1.00 33.54 5 ASP B C 1
ATOM 3041 O O . ASP B 1 7 ? 41.115 16.767 -2.951 1.00 33.89 5 ASP B O 1
ATOM 3046 N N . ILE B 1 8 ? 40.231 15.306 -1.459 1.00 33.30 6 ILE B N 1
ATOM 3047 C CA . ILE B 1 8 ? 39.644 14.380 -2.441 1.00 32.44 6 ILE B CA 1
ATOM 3048 C C . ILE B 1 8 ? 38.710 15.136 -3.406 1.00 31.71 6 ILE B C 1
ATOM 3049 O O . ILE B 1 8 ? 37.785 15.817 -2.966 1.00 30.28 6 ILE B O 1
ATOM 3054 N N . SER B 1 9 ? 38.959 15.025 -4.710 1.00 30.67 7 SER B N 1
ATOM 3055 C CA . SER B 1 9 ? 38.076 15.631 -5.684 1.00 31.10 7 SER B CA 1
ATOM 3056 C C . SER B 1 9 ? 36.763 14.863 -5.761 1.00 30.46 7 SER B C 1
ATOM 3057 O O . SER B 1 9 ? 36.741 13.680 -6.078 1.00 29.67 7 SER B O 1
ATOM 3060 N N . ILE B 1 10 ? 35.674 15.558 -5.466 1.00 29.78 8 ILE B N 1
ATOM 3061 C CA . ILE B 1 10 ? 34.332 14.996 -5.504 1.00 30.28 8 ILE B CA 1
ATOM 3062 C C . ILE B 1 10 ? 33.664 15.217 -6.874 1.00 31.00 8 ILE B C 1
ATOM 3063 O O . ILE B 1 10 ? 32.807 14.438 -7.298 1.00 31.43 8 ILE B O 1
ATOM 3068 N N . GLY B 1 11 ? 34.041 16.293 -7.554 1.00 31.68 9 GLY B N 1
ATOM 3069 C CA . GLY B 1 11 ? 33.428 16.636 -8.844 1.00 32.03 9 GLY B CA 1
ATOM 3070 C C . GLY B 1 11 ? 32.357 17.683 -8.662 1.00 31.64 9 GLY B C 1
ATOM 3071 O O . GLY B 1 11 ? 32.465 18.502 -7.774 1.00 32.95 9 GLY B O 1
ATOM 3072 N N . LYS B 1 12 ? 31.331 17.662 -9.516 1.00 30.82 10 LYS B N 1
ATOM 3073 C CA . LYS B 1 12 ? 30.228 18.616 -9.453 1.00 29.94 10 LYS B CA 1
ATOM 3074 C C . LYS B 1 12 ? 2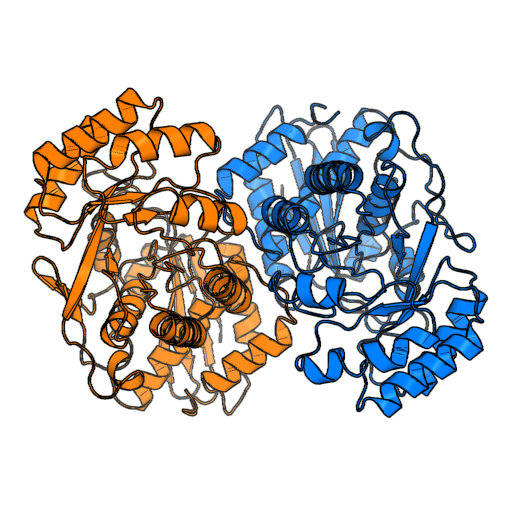9.039 17.952 -8.737 1.00 27.72 10 LYS B C 1
ATOM 3075 O O . LYS B 1 12 ? 28.870 16.751 -8.808 1.00 26.80 10 LYS B O 1
ATOM 3081 N N . LEU B 1 13 ? 28.227 18.731 -8.033 1.00 27.20 11 LEU B N 1
ATOM 3082 C CA . LEU B 1 13 ? 27.047 18.160 -7.381 1.00 26.77 11 LEU B CA 1
ATOM 3083 C C . LEU B 1 13 ? 25.863 18.281 -8.329 1.00 27.23 11 LEU B C 1
ATOM 3084 O O . LEU B 1 13 ? 25.738 19.283 -9.042 1.00 28.37 11 LEU B O 1
ATOM 3089 N N . SER B 1 14 ? 25.013 17.260 -8.357 1.00 26.19 12 SER B N 1
ATOM 3090 C CA . SER B 1 14 ? 23.896 17.251 -9.299 1.00 26.34 12 SER B CA 1
ATOM 3091 C C . SER B 1 14 ? 22.520 17.350 -8.654 1.00 25.00 12 SER B C 1
ATOM 3092 O O . SER B 1 14 ? 21.623 17.938 -9.252 1.00 26.13 12 SER B O 1
ATOM 3095 N N . ARG B 1 15 ? 22.348 16.797 -7.447 1.00 22.37 13 ARG B N 1
ATOM 3096 C CA . ARG B 1 15 ? 21.014 16.745 -6.829 1.00 21.56 13 ARG B CA 1
ATOM 3097 C C . ARG B 1 15 ? 21.063 16.901 -5.321 1.00 19.67 13 ARG B C 1
ATOM 3098 O O . ARG B 1 15 ? 22.010 16.436 -4.681 1.00 18.33 13 ARG B O 1
ATOM 3106 N N . LEU B 1 16 ? 20.011 17.515 -4.783 1.00 17.05 14 LEU B N 1
ATOM 3107 C CA . LEU B 1 16 ? 19.816 17.657 -3.352 1.00 16.85 14 LEU B CA 1
ATOM 3108 C C . LEU B 1 16 ? 18.395 17.249 -2.965 1.00 16.20 14 LEU B C 1
ATOM 3109 O O . LEU B 1 16 ? 17.425 17.729 -3.573 1.00 17.32 14 LEU B O 1
ATOM 3114 N N . LYS B 1 17 ? 18.304 16.382 -1.966 1.00 16.43 15 LYS B N 1
ATOM 3115 C CA A LYS B 1 17 ? 17.020 16.062 -1.337 0.50 16.42 15 LYS B CA 1
ATOM 3116 C CA B LYS B 1 17 ? 17.032 16.007 -1.331 0.50 16.21 15 LYS B CA 1
ATOM 3117 C C . LYS B 1 17 ? 17.107 16.373 0.154 1.00 16.02 15 LYS B C 1
ATOM 3118 O O . LYS B 1 17 ? 18.095 16.084 0.787 1.00 15.71 15 LYS B O 1
ATOM 3129 N N . ILE B 1 18 ? 16.051 16.985 0.687 1.00 15.83 16 ILE B N 1
ATOM 3130 C CA . ILE B 1 18 ? 15.972 17.267 2.115 1.00 15.82 16 ILE B CA 1
ATOM 3131 C C . ILE B 1 18 ? 14.644 16.720 2.614 1.00 17.28 16 ILE B C 1
ATOM 3132 O O . ILE B 1 18 ? 13.611 16.846 1.929 1.00 18.15 16 ILE B O 1
ATOM 3137 N N . TRP B 1 19 ? 14.697 16.048 3.751 1.00 16.92 17 TRP B N 1
ATOM 3138 C CA . TRP B 1 19 ? 13.497 15.650 4.447 1.00 17.04 17 TRP B CA 1
ATOM 3139 C C . TRP B 1 19 ? 13.486 16.321 5.813 1.00 16.65 17 TRP B C 1
ATOM 3140 O O . TRP B 1 19 ? 14.527 16.346 6.484 1.00 16.63 17 TRP B O 1
ATOM 3151 N N . ILE B 1 20 ? 12.321 16.809 6.254 1.00 15.92 18 ILE B N 1
ATOM 3152 C CA . ILE B 1 20 ? 12.138 17.154 7.665 1.00 16.47 18 ILE B CA 1
ATOM 3153 C C . ILE B 1 20 ? 11.067 16.248 8.245 1.00 17.18 18 ILE B C 1
ATOM 3154 O O . ILE B 1 20 ? 9.922 16.273 7.759 1.00 17.42 18 ILE B O 1
ATOM 3159 N N . THR B 1 21 ? 11.451 15.406 9.199 1.00 17.55 19 THR B N 1
ATOM 3160 C CA . THR B 1 21 ? 10.549 14.387 9.716 1.00 19.07 19 THR B CA 1
ATOM 3161 C C . THR B 1 21 ? 9.571 15.043 10.661 1.00 20.14 19 THR B C 1
ATOM 3162 O O . THR B 1 21 ? 9.909 16.027 11.319 1.00 20.53 19 THR B O 1
ATOM 3166 N N . ASP B 1 22 ? 8.335 14.553 10.684 1.00 20.91 20 ASP B N 1
ATOM 3167 C CA . ASP B 1 22 ? 7.395 15.031 11.677 1.00 21.93 20 ASP B CA 1
ATOM 3168 C C . ASP B 1 22 ? 7.728 14.448 13.061 1.00 21.36 20 ASP B C 1
ATOM 3169 O O . ASP B 1 22 ? 8.378 13.389 13.184 1.00 23.06 20 ASP B O 1
ATOM 3174 N N . ASN B 1 23 ? 7.294 15.133 14.110 1.00 21.27 21 ASN B N 1
ATOM 3175 C CA . ASN B 1 23 ? 7.365 14.567 15.458 1.00 21.91 21 ASN B CA 1
ATOM 3176 C C . ASN B 1 23 ? 6.597 13.241 15.535 1.00 22.07 21 ASN B C 1
ATOM 3177 O O . ASN B 1 23 ? 5.504 13.108 14.949 1.00 21.70 21 ASN B O 1
ATOM 3182 N N . HIS B 1 24 ? 7.153 12.284 16.269 1.00 21.78 22 HIS B N 1
ATOM 3183 C CA . HIS B 1 24 ? 6.599 10.940 16.354 1.00 23.27 22 HIS B CA 1
ATOM 3184 C C . HIS B 1 24 ? 6.637 10.489 17.803 1.00 24.52 22 HIS B C 1
ATOM 3185 O O . HIS B 1 24 ? 7.700 10.467 18.423 1.00 23.65 22 HIS B O 1
ATOM 3192 N N . LEU B 1 25 ? 5.479 10.086 18.330 1.00 25.16 23 LEU B N 1
ATOM 3193 C CA . LEU B 1 25 ? 5.419 9.576 19.690 1.00 26.27 23 LEU B CA 1
ATOM 3194 C C . LEU B 1 25 ? 5.931 8.135 19.757 1.00 27.45 23 LEU B C 1
ATOM 3195 O O . LEU B 1 25 ? 5.430 7.277 19.024 1.00 27.53 23 LEU B O 1
ATOM 3200 N N . SER B 1 26 ? 6.896 7.870 20.645 1.00 27.83 24 SER B N 1
ATOM 3201 C CA . SER B 1 26 ? 7.404 6.509 20.853 1.00 30.27 24 SER B CA 1
ATOM 3202 C C . SER B 1 26 ? 6.325 5.505 21.278 1.00 31.05 24 SER B C 1
ATOM 3203 O O . SER B 1 26 ? 5.314 5.872 21.869 1.00 31.05 24 SER B O 1
ATOM 3206 N N . ASP B 1 27 ? 6.567 4.237 20.967 1.00 32.68 25 ASP B N 1
ATOM 3207 C CA . ASP B 1 27 ? 5.621 3.161 21.263 1.00 34.11 25 ASP B CA 1
ATOM 3208 C C . ASP B 1 27 ? 5.288 3.044 22.753 1.00 33.96 25 ASP B C 1
ATOM 3209 O O . ASP B 1 27 ? 4.123 2.824 23.113 1.00 34.86 25 ASP B O 1
ATOM 3214 N N . ASP B 1 28 ? 6.298 3.234 23.603 1.00 33.55 26 ASP B N 1
ATOM 3215 C CA . ASP B 1 28 ? 6.106 3.225 25.057 1.00 32.71 26 ASP B CA 1
ATOM 3216 C C . ASP B 1 28 ? 5.595 4.545 25.626 1.00 31.93 26 ASP B C 1
ATOM 3217 O O . ASP B 1 28 ? 5.436 4.669 26.842 1.00 30.70 26 ASP B O 1
ATOM 3222 N N . GLN B 1 29 ? 5.354 5.520 24.739 1.00 30.90 27 GLN B N 1
ATOM 3223 C CA . GLN B 1 29 ? 4.813 6.849 25.074 1.00 30.71 27 GLN B CA 1
ATOM 3224 C C . GLN B 1 29 ? 5.751 7.702 25.950 1.00 29.09 27 GLN B C 1
ATOM 3225 O O . GLN B 1 29 ? 5.324 8.634 26.635 1.00 28.87 27 GLN B O 1
ATOM 3231 N N . TRP B 1 30 ? 7.029 7.378 25.924 1.00 27.52 28 TRP B N 1
ATOM 3232 C CA . TRP B 1 30 ? 7.998 8.133 26.706 1.00 26.34 28 TRP B CA 1
ATOM 3233 C C . TRP B 1 30 ? 8.194 9.564 26.186 1.00 24.78 28 TRP B C 1
ATOM 3234 O O . TRP B 1 30 ? 8.208 10.511 26.957 1.00 23.20 28 TRP B O 1
ATOM 3245 N N . SER B 1 31 ? 8.339 9.727 24.878 1.00 24.47 29 SER B N 1
ATOM 3246 C CA . SER B 1 31 ? 8.693 11.044 24.336 1.00 23.86 29 SER B CA 1
ATOM 3247 C C . SER B 1 31 ? 8.290 11.137 22.881 1.00 23.98 29 SER B C 1
ATOM 3248 O O . SER B 1 31 ? 8.051 10.119 22.239 1.00 23.61 29 SER B O 1
ATOM 3251 N N . ASN B 1 32 ? 8.211 12.360 22.375 1.00 23.30 30 ASN B N 1
ATOM 3252 C CA . ASN B 1 32 ? 8.101 12.584 20.945 1.00 23.45 30 ASN B CA 1
ATOM 3253 C C . ASN B 1 32 ? 9.491 12.827 20.353 1.00 22.16 30 ASN B C 1
ATOM 3254 O O . ASN B 1 32 ? 10.305 13.483 20.966 1.00 22.14 30 ASN B O 1
ATOM 3259 N N . THR B 1 33 ? 9.767 12.295 19.174 1.00 21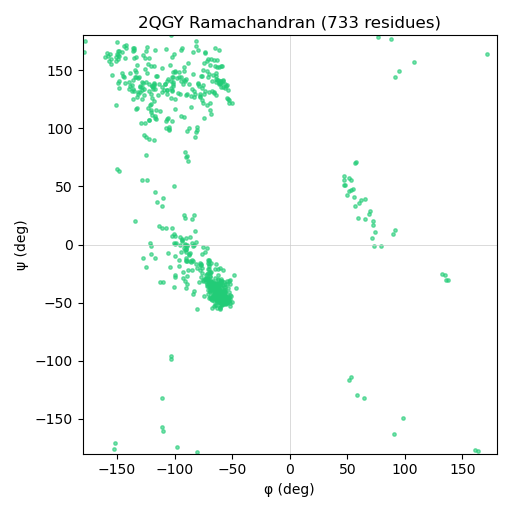.34 31 THR B N 1
ATOM 3260 C CA . THR B 1 33 ? 11.011 12.722 18.484 1.00 20.54 31 THR B CA 1
ATOM 3261 C C . THR B 1 33 ? 10.865 14.191 18.091 1.00 20.59 31 THR B C 1
ATOM 3262 O O . THR B 1 33 ? 9.753 14.668 17.768 1.00 20.88 31 THR B O 1
ATOM 3266 N N . LYS B 1 34 ? 11.980 14.926 18.136 1.00 21.07 32 LYS B N 1
ATOM 3267 C CA . LYS B 1 34 ? 12.064 16.215 17.461 1.00 21.52 32 LYS B CA 1
ATOM 3268 C C . LYS B 1 34 ? 11.948 16.005 15.955 1.00 20.87 32 LYS B C 1
ATOM 3269 O O . LYS B 1 34 ? 12.015 14.858 15.451 1.00 22.09 32 LYS B O 1
ATOM 3275 N N . LYS B 1 35 ? 11.774 17.093 15.220 1.00 20.13 33 LYS B N 1
ATOM 3276 C CA . LYS B 1 35 ? 11.770 17.029 13.774 1.00 19.56 33 LYS B CA 1
ATOM 3277 C C . LYS B 1 35 ? 13.259 16.923 13.398 1.00 19.86 33 LYS B C 1
ATOM 3278 O O . LYS B 1 35 ? 14.080 17.671 13.933 1.00 19.92 33 LYS B O 1
ATOM 3284 N N . PHE B 1 36 ? 13.594 15.957 12.562 1.00 16.84 34 PHE B N 1
ATOM 3285 C CA . PHE B 1 36 ? 14.968 15.780 12.091 1.00 17.19 34 PHE B CA 1
ATOM 3286 C C . PHE B 1 36 ? 15.110 16.376 10.713 1.00 16.71 34 PHE B C 1
ATOM 3287 O O . PHE B 1 36 ? 14.156 16.382 9.937 1.00 17.56 34 PHE B O 1
ATOM 3295 N N . ILE B 1 37 ? 16.298 16.890 10.393 1.00 15.42 35 ILE B N 1
ATOM 3296 C CA . ILE B 1 37 ? 16.517 17.441 9.058 1.00 14.94 35 ILE B CA 1
ATOM 3297 C C . ILE B 1 37 ? 17.608 16.570 8.437 1.00 15.70 35 ILE B C 1
ATOM 3298 O O . ILE B 1 37 ? 18.780 16.600 8.864 1.00 15.00 35 ILE B O 1
ATOM 3303 N N . ILE B 1 38 ? 17.218 15.763 7.461 1.00 14.67 36 ILE B N 1
ATOM 3304 C CA . ILE B 1 38 ? 18.133 14.780 6.853 1.00 15.29 36 ILE B CA 1
ATOM 3305 C C . ILE B 1 38 ? 18.257 15.100 5.375 1.00 15.00 36 ILE B C 1
ATOM 3306 O O . ILE B 1 38 ? 17.262 15.403 4.722 1.00 15.34 36 ILE B O 1
ATOM 3311 N N . ILE B 1 39 ? 19.476 15.056 4.843 1.00 14.76 37 ILE B N 1
ATOM 3312 C CA . ILE B 1 39 ? 19.726 15.403 3.431 1.00 14.95 37 ILE B CA 1
ATOM 3313 C C . ILE B 1 39 ? 20.471 14.279 2.663 1.00 15.25 37 ILE B C 1
ATOM 3314 O O . ILE B 1 39 ? 21.253 13.482 3.253 1.00 14.08 37 ILE B O 1
ATOM 3319 N N . LYS B 1 40 ? 20.212 14.214 1.366 1.00 14.92 38 LYS B N 1
ATOM 3320 C CA . LYS B 1 40 ? 20.979 13.350 0.487 1.00 16.58 38 LYS B CA 1
ATOM 3321 C C . LYS B 1 40 ? 21.469 14.178 -0.697 1.00 16.80 38 LYS B C 1
ATOM 3322 O O . LYS B 1 40 ? 20.692 14.818 -1.391 1.00 16.61 38 LYS B O 1
ATOM 3328 N N . ILE B 1 41 ? 22.782 14.156 -0.921 1.00 17.57 39 ILE B N 1
ATOM 3329 C CA . ILE B 1 41 ? 23.373 14.896 -2.045 1.00 18.37 39 ILE B CA 1
ATOM 3330 C C . ILE B 1 41 ? 23.924 13.847 -3.014 1.00 18.11 39 ILE B C 1
ATOM 3331 O O . ILE B 1 41 ? 24.501 12.865 -2.577 1.00 18.05 39 ILE B O 1
ATOM 3336 N N . THR B 1 42 ? 23.724 14.057 -4.316 1.00 18.82 40 THR B N 1
ATOM 3337 C CA . THR B 1 42 ? 24.200 13.133 -5.346 1.00 19.79 40 THR B CA 1
ATOM 3338 C C . THR B 1 42 ? 25.110 13.921 -6.287 1.00 20.08 40 THR B C 1
ATOM 3339 O O . THR B 1 42 ? 24.755 15.040 -6.716 1.00 19.93 40 THR B O 1
ATOM 3343 N N . THR B 1 43 ? 26.289 13.370 -6.583 1.00 20.87 41 THR B N 1
ATOM 3344 C CA . THR B 1 43 ? 27.242 14.066 -7.434 1.00 21.96 41 THR B CA 1
ATOM 3345 C C . THR B 1 43 ? 26.902 13.801 -8.916 1.00 23.72 41 THR B C 1
ATOM 3346 O O . THR B 1 43 ? 26.161 12.881 -9.209 1.00 24.25 41 THR B O 1
ATOM 3350 N N . GLU B 1 44 ? 27.474 14.591 -9.832 1.00 24.86 42 GLU B N 1
ATOM 3351 C CA A GLU B 1 44 ? 27.345 14.364 -11.286 0.50 25.70 42 GLU B CA 1
ATOM 3352 C CA B GLU B 1 44 ? 27.288 14.353 -11.264 0.50 26.08 42 GLU B CA 1
ATOM 3353 C C . GLU B 1 44 ? 27.665 12.922 -11.676 1.00 26.22 42 GLU B C 1
ATOM 3354 O O . GLU B 1 44 ? 27.079 12.377 -12.613 1.00 27.22 42 GLU B O 1
ATOM 3365 N N . ASP B 1 45 ? 28.602 12.308 -10.955 1.00 27.06 43 ASP B N 1
ATOM 3366 C CA . ASP B 1 45 ? 29.023 10.927 -11.184 1.00 28.15 43 ASP B CA 1
ATOM 3367 C C . ASP B 1 45 ? 28.120 9.879 -10.531 1.00 28.13 43 ASP B C 1
ATOM 3368 O O . ASP B 1 45 ? 28.377 8.678 -10.648 1.00 28.83 43 ASP B O 1
ATOM 3373 N N . GLY B 1 46 ? 27.072 10.331 -9.837 1.00 27.12 44 GLY B N 1
ATOM 3374 C CA . GLY B 1 46 ? 26.096 9.423 -9.252 1.00 25.73 44 GLY B CA 1
ATOM 3375 C C . GLY B 1 46 ? 26.396 8.944 -7.840 1.00 24.97 44 GLY B C 1
ATOM 3376 O O . GLY B 1 46 ? 25.709 8.048 -7.341 1.00 25.67 44 GLY B O 1
ATOM 3377 N N . ILE B 1 47 ? 27.408 9.514 -7.185 1.00 23.18 45 ILE B N 1
ATOM 3378 C CA . ILE B 1 47 ? 27.745 9.099 -5.808 1.00 21.91 45 ILE B CA 1
ATOM 3379 C C . ILE B 1 47 ? 26.829 9.834 -4.839 1.00 21.61 45 ILE B C 1
ATOM 3380 O O . ILE B 1 47 ? 26.683 11.056 -4.952 1.00 20.92 45 ILE B O 1
ATOM 3385 N N . GLU B 1 48 ? 26.225 9.096 -3.898 1.00 21.97 46 GLU B N 1
ATOM 3386 C CA . GLU B 1 48 ? 25.300 9.672 -2.911 1.00 23.28 46 GLU B CA 1
ATOM 3387 C C . GLU B 1 48 ? 26.011 9.861 -1.570 1.00 21.52 46 GLU B C 1
ATOM 3388 O O . GLU B 1 48 ? 26.753 8.978 -1.140 1.00 20.95 46 GLU B O 1
ATOM 3394 N N . GLY B 1 49 ? 25.764 10.988 -0.914 1.00 20.15 47 GLY B N 1
ATOM 3395 C CA . GLY B 1 49 ? 26.236 11.168 0.463 1.00 19.43 47 GLY B CA 1
ATOM 3396 C C . GLY B 1 49 ? 25.076 11.682 1.294 1.00 17.66 47 GLY B C 1
ATOM 3397 O O . GLY B 1 49 ? 24.292 12.481 0.800 1.00 18.54 47 GLY B O 1
ATOM 3398 N N . TRP B 1 50 ? 24.991 11.226 2.546 1.00 16.88 48 TRP B N 1
ATOM 3399 C CA . TRP B 1 50 ? 23.940 11.600 3.487 1.00 15.24 48 TRP B CA 1
ATOM 3400 C C . TRP B 1 50 ? 24.482 12.536 4.554 1.00 14.76 48 TRP B C 1
ATOM 3401 O O . TRP B 1 50 ? 25.621 12.360 5.028 1.00 13.10 48 TRP B O 1
ATOM 3412 N N . GLY B 1 51 ? 23.676 13.524 4.912 1.00 13.95 49 GLY B N 1
ATOM 3413 C CA . GLY B 1 51 ? 24.047 14.473 5.950 1.00 13.90 49 GLY B CA 1
ATOM 3414 C C . GLY B 1 51 ? 22.845 14.686 6.844 1.00 13.83 49 GLY B C 1
ATOM 3415 O O . GLY B 1 51 ? 21.708 14.291 6.511 1.00 14.50 49 GLY B O 1
ATOM 3416 N N . GLU B 1 52 ? 23.065 15.345 7.983 1.00 14.17 50 GLU B N 1
ATOM 3417 C CA . GLU B 1 52 ? 21.965 15.654 8.884 1.00 14.27 50 GLU B CA 1
ATOM 3418 C C . GLU B 1 52 ? 22.369 16.967 9.577 1.00 13.97 50 GLU B C 1
ATOM 3419 O O . GLU B 1 52 ? 23.550 17.152 9.914 1.00 13.18 50 GLU B O 1
ATOM 3425 N N . ALA B 1 53 ? 21.383 17.835 9.720 1.00 13.40 51 ALA B N 1
ATOM 3426 C CA . ALA B 1 53 ? 21.513 19.158 10.332 1.00 14.56 51 ALA B CA 1
ATOM 3427 C C . ALA B 1 53 ? 20.935 19.106 11.739 1.00 14.78 51 ALA B C 1
ATOM 3428 O O . ALA B 1 53 ? 19.905 18.462 11.987 1.00 14.73 51 ALA B O 1
ATOM 3430 N N . PHE B 1 54 ? 21.581 19.784 12.674 1.00 13.97 52 PHE B N 1
ATOM 3431 C CA . PHE B 1 54 ? 21.003 19.880 14.000 1.00 14.08 52 PHE B CA 1
ATOM 3432 C C . PHE B 1 54 ? 19.758 20.751 13.903 1.00 14.49 52 PHE B C 1
ATOM 3433 O O . PHE B 1 54 ? 19.820 21.918 13.527 1.00 14.63 52 PHE B O 1
ATOM 3441 N N . SER B 1 55 ? 18.642 20.178 14.292 1.00 15.43 53 SER B N 1
ATOM 3442 C CA . SER B 1 55 ? 17.364 20.815 14.094 1.00 17.01 53 SER B CA 1
ATOM 3443 C C . SER B 1 55 ? 16.965 21.625 15.321 1.00 16.45 53 SER B C 1
ATOM 3444 O O . SER B 1 55 ? 17.143 21.196 16.430 1.00 17.86 53 SER B O 1
ATOM 3447 N N . ILE B 1 56 ? 16.425 22.809 15.096 1.00 17.26 54 ILE B N 1
ATOM 3448 C CA . ILE B 1 56 ? 16.084 23.744 16.179 1.00 18.10 54 ILE B CA 1
ATOM 3449 C C . ILE B 1 56 ? 14.622 24.163 15.974 1.00 18.14 54 ILE B C 1
ATOM 3450 O O . ILE B 1 56 ? 14.235 24.528 14.874 1.00 18.37 54 ILE B O 1
ATOM 3455 N N . ASN B 1 57 ? 13.834 24.122 17.050 1.00 18.83 55 ASN B N 1
ATOM 3456 C CA . ASN B 1 57 ? 12.385 24.387 17.020 1.00 19.24 55 ASN B CA 1
ATOM 3457 C C . ASN B 1 57 ? 12.087 25.731 16.361 1.00 18.68 55 ASN B C 1
ATOM 3458 O O . ASN B 1 57 ? 12.663 26.770 16.732 1.00 17.46 55 ASN B O 1
ATOM 3463 N N . PHE B 1 58 ? 11.226 25.691 15.341 1.00 18.17 56 PHE B N 1
ATOM 3464 C CA . PHE B 1 58 ? 10.771 26.870 14.557 1.00 19.22 56 PHE B CA 1
ATOM 3465 C C . PHE B 1 58 ? 11.762 27.339 13.498 1.00 18.48 56 PHE B C 1
ATOM 3466 O O . PHE B 1 58 ? 11.501 28.293 12.762 1.00 19.53 56 PHE B O 1
ATOM 3474 N N . ARG B 1 59 ? 12.895 26.664 13.417 1.00 18.32 57 ARG B N 1
ATOM 3475 C CA . ARG B 1 59 ? 13.920 27.075 12.480 1.00 16.24 57 ARG B CA 1
ATOM 3476 C C . ARG B 1 59 ? 14.275 25.972 11.477 1.00 17.04 57 ARG B C 1
ATOM 3477 O O . ARG B 1 59 ? 15.161 26.159 10.628 1.00 17.16 57 ARG B O 1
ATOM 3485 N N . GLU B 1 60 ? 13.595 24.829 11.570 1.00 16.49 58 GLU B N 1
ATOM 3486 C CA . GLU B 1 60 ? 13.897 23.700 10.694 1.00 16.68 58 GLU B CA 1
ATOM 3487 C C . GLU B 1 60 ? 13.767 24.044 9.210 1.00 16.67 58 GLU B C 1
ATOM 3488 O O . GLU B 1 60 ? 14.656 23.714 8.421 1.00 15.05 58 GLU B O 1
ATOM 3494 N N . LYS B 1 61 ? 12.664 24.698 8.832 1.00 16.73 59 LYS B N 1
ATOM 3495 C CA . LYS B 1 61 ? 12.482 25.103 7.424 1.00 18.70 59 LYS B CA 1
ATOM 3496 C C . LYS B 1 61 ? 13.509 26.158 6.999 1.00 18.42 59 LYS B C 1
ATOM 3497 O O . LYS B 1 61 ? 14.008 26.154 5.878 1.00 18.15 59 LYS B O 1
ATOM 3503 N N . GLY B 1 62 ? 13.823 27.053 7.921 1.00 17.46 60 GLY B N 1
ATOM 3504 C CA . GLY B 1 62 ? 14.813 28.086 7.669 1.00 15.84 60 GLY B CA 1
ATOM 3505 C C . GLY B 1 62 ? 16.186 27.453 7.466 1.00 14.70 60 GLY B C 1
ATOM 3506 O O . GLY B 1 62 ? 16.931 27.849 6.565 1.00 14.96 60 GLY B O 1
ATOM 3507 N N . ILE B 1 63 ? 16.512 26.444 8.258 1.00 14.47 61 ILE B N 1
ATOM 3508 C CA . ILE B 1 63 ? 17.794 25.739 8.074 1.00 14.10 61 ILE B CA 1
ATOM 3509 C C . ILE B 1 63 ? 17.820 25.042 6.700 1.00 14.71 61 ILE B C 1
ATOM 3510 O O . ILE B 1 63 ? 18.836 25.068 5.953 1.00 14.24 61 ILE B O 1
ATOM 3515 N N . ALA B 1 64 ? 16.685 24.436 6.348 1.00 14.48 62 ALA B N 1
ATOM 3516 C CA . ALA B 1 64 ? 16.576 23.666 5.115 1.00 14.54 62 ALA B CA 1
ATOM 3517 C C . ALA B 1 64 ? 16.764 24.604 3.908 1.00 14.72 62 ALA B C 1
ATOM 3518 O O . ALA B 1 64 ? 17.428 24.251 2.921 1.00 14.95 62 ALA B O 1
ATOM 3520 N N . ILE B 1 65 ? 16.193 25.800 4.013 1.00 15.43 63 ILE B N 1
ATOM 3521 C CA . ILE B 1 65 ? 16.308 26.825 2.965 1.00 16.77 63 ILE B CA 1
ATOM 3522 C C . ILE B 1 65 ? 17.766 27.293 2.804 1.00 15.68 63 ILE B C 1
ATOM 3523 O O . ILE B 1 65 ? 18.272 27.469 1.682 1.00 15.42 63 ILE B O 1
ATOM 3528 N N . ILE B 1 66 ? 18.440 27.489 3.939 1.00 15.30 64 ILE B N 1
ATOM 3529 C CA . ILE B 1 66 ? 19.863 27.842 3.914 1.00 13.81 64 ILE B CA 1
ATOM 3530 C C . ILE B 1 66 ? 20.653 26.736 3.194 1.00 13.77 64 ILE B C 1
ATOM 3531 O O . ILE B 1 66 ? 21.421 27.033 2.287 1.00 14.48 64 ILE B O 1
ATOM 3536 N N . ILE B 1 67 ? 20.461 25.481 3.584 1.00 12.94 65 ILE B N 1
ATOM 3537 C CA . ILE B 1 67 ? 21.103 24.348 2.894 1.00 14.30 65 ILE B CA 1
ATOM 3538 C C . ILE B 1 67 ? 20.854 24.411 1.385 1.00 14.88 65 ILE B C 1
ATOM 3539 O O . ILE B 1 67 ? 21.762 24.243 0.589 1.00 14.79 65 ILE B O 1
ATOM 3544 N N . LYS B 1 68 ? 19.605 24.645 0.965 1.00 13.92 66 LYS B N 1
ATOM 3545 C CA . LYS B 1 68 ? 19.314 24.712 -0.460 1.00 15.69 66 LYS B CA 1
ATOM 3546 C C . LYS B 1 68 ? 20.061 25.870 -1.164 1.00 15.32 66 LYS B C 1
ATOM 3547 O O . LYS B 1 68 ? 20.626 25.699 -2.238 1.00 15.35 66 LYS B O 1
ATOM 3553 N N . GLU B 1 69 ? 20.079 27.047 -0.543 1.00 15.24 67 GLU B N 1
ATOM 3554 C CA . GLU B 1 69 ? 20.816 28.192 -1.093 1.00 16.77 67 GLU B CA 1
ATOM 3555 C C . GLU B 1 69 ? 22.350 27.925 -1.221 1.00 16.18 67 GLU B C 1
ATOM 3556 O O . GLU B 1 69 ? 22.967 28.218 -2.257 1.00 16.16 67 GLU B O 1
ATOM 3562 N N . LEU B 1 70 ? 22.939 27.369 -0.173 1.00 15.98 68 LEU B N 1
ATOM 3563 C CA . LEU B 1 70 ? 24.355 26.957 -0.212 1.00 16.64 68 LEU B CA 1
ATOM 3564 C C . LEU B 1 70 ? 24.617 25.918 -1.276 1.00 17.68 68 LEU B C 1
ATOM 3565 O O . LEU B 1 70 ? 25.595 26.032 -2.029 1.00 17.61 68 LEU B O 1
ATOM 3570 N N . PHE B 1 71 ? 23.740 24.910 -1.357 1.00 17.31 69 PHE B N 1
ATOM 3571 C CA . PHE B 1 71 ? 23.856 23.886 -2.395 1.00 18.54 69 PHE B CA 1
ATOM 3572 C C . PHE B 1 71 ? 23.897 24.537 -3.786 1.00 19.41 69 PHE B C 1
ATOM 3573 O O . PHE B 1 71 ? 24.761 24.236 -4.604 1.00 19.64 69 PHE B O 1
ATOM 3581 N N . ARG B 1 72 ? 22.952 25.425 -4.053 1.00 21.21 70 ARG B N 1
ATOM 3582 C CA . ARG B 1 72 ? 22.925 26.132 -5.342 1.00 23.04 70 ARG B CA 1
ATOM 3583 C C . ARG B 1 72 ? 24.270 26.796 -5.678 1.00 24.71 70 ARG B C 1
ATOM 3584 O O . ARG B 1 72 ? 24.768 26.722 -6.825 1.00 24.37 70 ARG B O 1
ATOM 3592 N N . GLU B 1 73 ? 24.856 27.431 -4.670 1.00 24.84 71 GLU B N 1
ATOM 3593 C CA . GLU B 1 73 ? 26.089 28.172 -4.822 1.00 25.68 71 GLU B CA 1
ATOM 3594 C C . GLU B 1 73 ? 27.288 27.246 -5.057 1.00 26.29 71 GLU B C 1
ATOM 3595 O O . GLU B 1 73 ? 28.188 27.592 -5.796 1.00 26.67 71 GLU B O 1
ATOM 3601 N N . ILE B 1 74 ? 27.290 26.066 -4.455 1.00 25.67 72 ILE B N 1
ATOM 3602 C CA . ILE B 1 74 ? 28.472 25.208 -4.573 1.00 26.02 72 ILE B CA 1
ATOM 3603 C C . ILE B 1 74 ? 28.328 24.173 -5.678 1.00 26.72 72 ILE B C 1
ATOM 3604 O O . ILE B 1 74 ? 29.319 23.566 -6.066 1.00 26.89 72 ILE B O 1
ATOM 3609 N N . SER B 1 75 ? 27.108 23.990 -6.197 1.00 27.53 73 SER B N 1
ATOM 3610 C CA . SER B 1 75 ? 26.802 22.844 -7.078 1.00 28.67 73 SER B CA 1
ATOM 3611 C C . SER B 1 75 ? 27.443 22.895 -8.470 1.00 30.14 73 SER B C 1
ATOM 3612 O O . SER B 1 75 ? 27.569 21.853 -9.135 1.00 30.55 73 SER B O 1
ATOM 3615 N N . ASN B 1 76 ? 27.838 24.072 -8.931 1.00 31.37 74 ASN B N 1
ATOM 3616 C CA . ASN B 1 76 ? 28.506 24.101 -10.237 1.00 33.35 74 ASN B CA 1
ATOM 3617 C C . ASN B 1 76 ? 30.032 24.241 -10.161 1.00 33.14 74 ASN B C 1
ATOM 3618 O O . ASN B 1 76 ? 30.700 24.391 -11.193 1.00 33.81 74 ASN B O 1
ATOM 3623 N N . ILE B 1 77 ? 30.572 24.173 -8.942 1.00 32.10 75 ILE B N 1
ATOM 3624 C CA . ILE B 1 77 ? 32.022 24.058 -8.757 1.00 30.96 75 ILE B CA 1
ATOM 3625 C C . ILE B 1 77 ? 32.534 22.693 -9.248 1.00 30.38 75 ILE B C 1
ATOM 3626 O O . ILE B 1 77 ? 32.260 21.644 -8.635 1.00 29.17 75 ILE B O 1
ATOM 3631 N N . PRO B 1 78 ? 33.316 22.703 -10.342 1.00 29.70 76 PRO B N 1
ATOM 3632 C CA . PRO B 1 78 ? 33.688 21.448 -11.005 1.00 29.40 76 PRO B CA 1
ATOM 3633 C C . PRO B 1 78 ? 34.680 20.590 -10.223 1.00 29.56 76 PRO B C 1
ATOM 3634 O O . PRO B 1 78 ? 34.748 19.381 -10.448 1.00 30.12 76 PRO B O 1
ATOM 3638 N N . ASN B 1 79 ? 35.471 21.192 -9.344 1.00 29.22 77 ASN B N 1
ATOM 3639 C CA . ASN B 1 79 ? 36.435 20.402 -8.572 1.00 29.19 77 ASN B CA 1
ATOM 3640 C C . ASN B 1 79 ? 36.107 20.473 -7.091 1.00 28.36 77 ASN B C 1
ATOM 3641 O O . ASN B 1 79 ? 37.000 20.670 -6.274 1.00 29.79 77 ASN B O 1
ATOM 3646 N N . LEU B 1 80 ? 34.841 20.315 -6.727 1.00 26.18 78 LEU B N 1
ATOM 3647 C CA . LEU B 1 80 ? 34.520 20.423 -5.316 1.00 24.05 78 LEU B CA 1
ATOM 3648 C C . LEU B 1 80 ? 35.270 19.373 -4.494 1.00 23.01 78 LEU B C 1
ATOM 3649 O O . LEU B 1 80 ? 35.432 18.230 -4.925 1.00 22.63 78 LEU B O 1
ATOM 3654 N N . SER B 1 81 ? 35.763 19.793 -3.323 1.00 22.37 79 SER B N 1
ATOM 3655 C CA . SER B 1 81 ? 36.297 18.894 -2.310 1.00 21.18 79 SER B CA 1
ATOM 3656 C C . SER B 1 81 ? 35.748 19.345 -0.954 1.00 20.13 79 SER B C 1
ATOM 3657 O O . SER B 1 81 ? 35.188 20.430 -0.833 1.00 18.57 79 SER B O 1
ATOM 3660 N N . ILE B 1 82 ? 35.933 18.515 0.067 1.00 20.54 80 ILE B N 1
ATOM 3661 C CA . ILE B 1 82 ? 35.515 18.901 1.418 1.00 19.83 80 ILE B CA 1
ATOM 3662 C C . ILE B 1 82 ? 36.224 20.216 1.753 1.00 20.20 80 ILE B C 1
ATOM 3663 O O . ILE B 1 82 ? 35.584 21.177 2.197 1.00 19.55 80 ILE B O 1
ATOM 3668 N N . LYS B 1 83 ? 37.533 20.282 1.503 1.00 20.70 81 LYS B N 1
ATOM 3669 C CA . LYS B 1 83 ? 38.284 21.491 1.849 1.00 20.93 81 LYS B CA 1
ATOM 3670 C C . LYS B 1 83 ? 37.838 22.727 1.095 1.00 20.09 81 LYS B C 1
ATOM 3671 O O . LYS B 1 83 ? 37.757 23.811 1.664 1.00 19.15 81 LYS B O 1
ATOM 3677 N N . SER B 1 84 ? 37.592 22.594 -0.200 1.00 20.03 82 SER B N 1
ATOM 3678 C CA . SER B 1 84 ? 37.205 23.763 -0.975 1.00 19.23 82 SER B CA 1
ATOM 3679 C C . SER B 1 84 ? 35.792 24.216 -0.616 1.00 18.33 82 SER B C 1
ATOM 3680 O O . SER B 1 84 ? 35.526 25.402 -0.645 1.00 17.55 82 SER B O 1
ATOM 3683 N N . PHE B 1 85 ? 34.922 23.288 -0.217 1.00 17.71 83 PHE B N 1
ATOM 3684 C CA . PHE B 1 85 ? 33.613 23.652 0.334 1.00 16.95 83 PHE B CA 1
ATOM 3685 C C . PHE B 1 85 ? 33.809 24.493 1.603 1.00 16.87 83 PHE B C 1
ATOM 3686 O O . PHE B 1 85 ? 33.255 25.578 1.745 1.00 16.91 83 PHE B O 1
ATOM 3694 N N . TYR B 1 86 ? 34.589 23.947 2.529 1.00 16.68 84 TYR B N 1
ATOM 3695 C CA . TYR B 1 86 ? 34.947 24.647 3.782 1.00 17.75 84 TYR B CA 1
ATOM 3696 C C . TYR B 1 86 ? 35.477 26.068 3.523 1.00 18.14 84 TYR B C 1
ATOM 3697 O O . TYR B 1 86 ? 35.058 27.041 4.165 1.00 17.06 84 TYR B O 1
ATOM 3706 N N . ASN B 1 87 ? 36.429 26.190 2.607 1.00 19.07 85 ASN B N 1
ATOM 3707 C CA . ASN B 1 87 ? 36.965 27.513 2.285 1.00 19.97 85 ASN B CA 1
ATOM 3708 C C . ASN B 1 87 ? 35.937 28.475 1.678 1.00 19.58 85 ASN B C 1
ATOM 3709 O O . ASN B 1 87 ? 35.913 29.660 2.017 1.00 19.07 85 ASN B O 1
ATOM 3714 N N . LYS B 1 88 ? 35.072 27.969 0.803 1.00 19.52 86 LYS B N 1
ATOM 3715 C CA . LYS B 1 88 ? 33.989 28.778 0.221 1.00 19.65 86 LYS B CA 1
ATOM 3716 C C . LYS B 1 88 ? 33.054 29.294 1.323 1.00 19.10 86 LYS B C 1
ATOM 3717 O O . LYS B 1 88 ? 32.649 30.470 1.340 1.00 19.63 86 LYS B O 1
ATOM 3723 N N . ILE B 1 89 ? 32.725 28.427 2.270 1.00 18.85 87 ILE B N 1
ATOM 3724 C CA . ILE B 1 89 ? 31.858 28.820 3.398 1.00 19.39 87 ILE B CA 1
ATOM 3725 C C . ILE B 1 89 ? 32.552 29.886 4.253 1.00 19.97 87 ILE B C 1
ATOM 3726 O O . ILE B 1 89 ? 31.959 30.879 4.635 1.00 18.61 87 ILE B O 1
ATOM 3731 N N . SER B 1 90 ? 33.834 29.692 4.538 1.00 20.79 88 SER B N 1
ATOM 3732 C CA . SER B 1 90 ? 34.573 30.721 5.257 1.00 21.86 88 SER B CA 1
ATOM 3733 C C . SER B 1 90 ? 34.423 32.087 4.587 1.00 22.11 88 SER B C 1
ATOM 3734 O O . SER B 1 90 ? 34.112 33.063 5.243 1.00 21.91 88 SER B O 1
ATOM 3737 N N . LEU B 1 91 ? 34.653 32.144 3.284 1.00 23.19 89 LEU B N 1
ATOM 3738 C CA . LEU B 1 91 ? 34.532 33.401 2.520 1.00 24.82 89 LEU B CA 1
ATOM 3739 C C . LEU B 1 91 ? 33.124 33.985 2.577 1.00 24.94 89 LEU B C 1
ATOM 3740 O O . LEU B 1 91 ? 32.937 35.159 2.922 1.00 24.57 89 LEU B O 1
ATOM 3745 N N . LEU B 1 92 ? 32.143 33.161 2.204 1.00 24.49 90 LEU B N 1
ATOM 3746 C CA . LEU B 1 92 ? 30.726 33.586 2.173 1.00 25.10 90 LEU B CA 1
ATOM 3747 C C . LEU B 1 92 ? 30.227 34.088 3.514 1.00 24.75 90 LEU B C 1
ATOM 3748 O O . LEU B 1 92 ? 29.507 35.086 3.573 1.00 25.10 90 LEU B O 1
ATOM 3753 N N . SER B 1 93 ? 30.583 33.374 4.584 1.00 24.23 91 SER B N 1
ATOM 3754 C CA . SER B 1 93 ? 30.075 33.686 5.926 1.00 24.64 91 SER B CA 1
ATOM 3755 C C . SER B 1 93 ? 30.619 35.005 6.490 1.00 25.12 91 SER B C 1
ATOM 3756 O O . SER B 1 93 ? 29.922 35.690 7.244 1.00 24.25 91 SER B O 1
ATOM 3759 N N . ASP B 1 94 ? 31.860 35.341 6.131 1.00 25.75 92 ASP B N 1
ATOM 3760 C CA . ASP B 1 94 ? 32.473 36.636 6.486 1.00 27.14 92 ASP B CA 1
ATOM 3761 C C . ASP B 1 94 ? 32.315 36.922 7.987 1.00 25.63 92 ASP B C 1
ATOM 3762 O O . ASP B 1 94 ? 32.008 38.040 8.417 1.00 26.36 92 ASP B O 1
ATOM 3767 N N . GLY B 1 95 ? 32.530 35.881 8.783 1.00 23.83 93 GLY B N 1
ATOM 3768 C CA . GLY B 1 95 ? 32.512 35.997 10.236 1.00 23.15 93 GLY B CA 1
ATOM 3769 C C . GLY B 1 95 ? 31.152 36.153 10.887 1.00 21.39 93 GLY B C 1
ATOM 3770 O O . GLY B 1 95 ? 31.076 36.447 12.084 1.00 20.86 93 GLY B O 1
ATOM 3771 N N . HIS B 1 96 ? 30.089 35.950 10.109 1.00 20.08 94 HIS B N 1
ATOM 3772 C CA . HIS B 1 96 ? 28.711 35.969 10.636 1.00 20.27 94 HIS B CA 1
ATOM 3773 C C . HIS B 1 96 ? 28.351 34.555 10.955 1.00 20.50 94 HIS B C 1
ATOM 3774 O O . HIS B 1 96 ? 28.167 33.729 10.046 1.00 21.41 94 HIS B O 1
ATOM 3781 N N . ARG B 1 97 ? 28.233 34.277 12.236 1.00 20.59 95 ARG B N 1
ATOM 3782 C CA . ARG B 1 97 ? 28.114 32.911 12.709 1.00 21.05 95 ARG B CA 1
ATOM 3783 C C . ARG B 1 97 ? 26.814 32.745 13.470 1.00 20.41 95 ARG B C 1
ATOM 3784 O O . ARG B 1 97 ? 26.279 33.705 14.059 1.00 20.76 95 ARG B O 1
ATOM 3792 N N . GLY B 1 98 ? 26.306 31.531 13.494 1.00 20.19 96 GLY B N 1
ATOM 3793 C CA . GLY B 1 98 ? 25.172 31.228 14.384 1.00 18.62 96 GLY B CA 1
ATOM 3794 C C . GLY B 1 98 ? 24.813 29.766 14.241 1.00 18.55 96 GLY B C 1
ATOM 3795 O O . GLY B 1 98 ? 25.272 29.127 13.304 1.00 17.09 96 GLY B O 1
ATOM 3796 N N . LEU B 1 99 ? 24.012 29.236 15.168 1.00 17.82 97 LEU B N 1
ATOM 3797 C CA . LEU B 1 99 ? 23.721 27.791 15.148 1.00 17.60 97 LEU B CA 1
ATOM 3798 C C . LEU B 1 99 ? 22.943 27.343 13.939 1.00 16.64 97 LEU B C 1
ATOM 3799 O O . LEU B 1 99 ? 23.204 26.245 13.426 1.00 15.08 97 LEU B O 1
ATOM 3804 N N . ASP B 1 100 ? 21.991 28.157 13.488 1.00 15.40 98 ASP B N 1
ATOM 3805 C CA . ASP B 1 100 ? 21.219 27.777 12.312 1.00 16.33 98 ASP B CA 1
ATOM 3806 C C . ASP B 1 100 ? 22.110 27.597 11.073 1.00 15.86 98 ASP B C 1
ATOM 3807 O O . ASP B 1 100 ? 21.987 26.605 10.337 1.00 14.06 98 ASP B O 1
ATOM 3812 N N . PHE B 1 101 ? 23.005 28.557 10.862 1.00 14.13 99 PHE B N 1
ATOM 3813 C CA . PHE B 1 101 ? 23.905 28.499 9.727 1.00 14.61 99 PHE B CA 1
ATOM 3814 C C . PHE B 1 101 ? 24.889 27.335 9.868 1.00 13.61 99 PHE B C 1
ATOM 3815 O O . PHE B 1 101 ? 25.150 26.622 8.889 1.00 12.81 99 PHE B O 1
ATOM 3823 N N . SER B 1 102 ? 25.429 27.156 11.083 1.00 12.98 100 SER B N 1
ATOM 3824 C CA . SER B 1 102 ? 26.378 26.063 11.349 1.00 13.42 100 SER B CA 1
ATOM 3825 C C . SER B 1 102 ? 25.711 24.706 11.158 1.00 13.67 100 SER B C 1
ATOM 3826 O O . SER B 1 102 ? 26.338 23.782 10.642 1.00 12.23 100 SER B O 1
ATOM 3829 N N . SER B 1 103 ? 24.427 24.603 11.505 1.00 14.06 101 SER B N 1
ATOM 3830 C CA . SER B 1 103 ? 23.704 23.329 11.257 1.00 14.81 101 SER B CA 1
ATOM 3831 C C . SER B 1 103 ? 23.585 23.060 9.755 1.00 14.11 101 SER B C 1
ATOM 3832 O O . SER B 1 103 ? 23.749 21.920 9.312 1.00 13.04 101 SER B O 1
ATOM 3835 N N . ALA B 1 104 ? 23.284 24.094 8.981 1.00 12.75 102 ALA B N 1
ATOM 3836 C CA . ALA B 1 104 ? 23.152 23.935 7.539 1.00 13.58 102 ALA B CA 1
ATOM 3837 C C . ALA B 1 104 ? 24.475 23.465 6.921 1.00 13.11 102 ALA B C 1
ATOM 3838 O O . ALA B 1 104 ? 24.505 22.535 6.065 1.00 12.69 102 ALA B O 1
ATOM 3840 N N . THR B 1 105 ? 25.579 24.086 7.343 1.00 12.29 103 THR B N 1
ATOM 3841 C CA . THR B 1 105 ? 26.853 23.753 6.721 1.00 13.44 103 THR B CA 1
ATOM 3842 C C . THR B 1 105 ? 27.294 22.356 7.191 1.00 13.63 103 THR B C 1
ATOM 3843 O O . THR B 1 105 ? 27.923 21.623 6.415 1.00 13.82 103 THR B O 1
ATOM 3847 N N . SER B 1 106 ? 26.949 21.983 8.424 1.00 13.93 104 SER B N 1
ATOM 3848 C CA . SER B 1 106 ? 27.275 20.628 8.931 1.00 14.05 104 SER B CA 1
ATOM 3849 C C . SER B 1 106 ? 26.626 19.565 8.072 1.00 13.94 104 SER B C 1
ATOM 3850 O O . SER B 1 106 ? 27.258 18.580 7.696 1.00 13.25 104 SER B O 1
ATOM 3853 N N . ALA B 1 107 ? 25.362 19.776 7.712 1.00 13.96 105 ALA B N 1
ATOM 3854 C CA . ALA B 1 107 ? 24.674 18.748 6.927 1.00 13.73 105 ALA B CA 1
ATOM 3855 C C . ALA B 1 107 ? 25.369 18.551 5.580 1.00 13.37 105 ALA B C 1
ATOM 3856 O O . ALA B 1 107 ? 25.619 17.401 5.158 1.00 12.76 105 ALA B O 1
ATOM 3858 N N . ILE B 1 108 ? 25.692 19.655 4.917 1.00 12.26 106 ILE B N 1
ATOM 3859 C CA . ILE B 1 108 ? 26.358 19.567 3.635 1.00 12.56 106 ILE B CA 1
ATOM 3860 C C . ILE B 1 108 ? 27.743 18.938 3.821 1.00 12.16 106 ILE B C 1
ATOM 3861 O O . ILE B 1 108 ? 28.101 17.992 3.091 1.00 12.84 106 ILE B O 1
ATOM 3866 N N . GLU B 1 109 ? 28.487 19.377 4.837 1.00 11.81 107 GLU B N 1
ATOM 3867 C CA . GLU B 1 109 ? 29.873 18.860 4.936 1.00 11.43 107 GLU B CA 1
ATOM 3868 C C . GLU B 1 109 ? 29.850 17.366 5.254 1.00 11.87 107 GLU B C 1
ATOM 3869 O O . GLU B 1 109 ? 30.647 16.558 4.707 1.00 12.37 107 GLU B O 1
ATOM 3875 N N . ILE B 1 110 ? 28.915 16.962 6.107 1.00 12.20 108 ILE B N 1
ATOM 3876 C CA . ILE B 1 110 ? 28.837 15.546 6.464 1.00 12.34 108 ILE B CA 1
ATOM 3877 C C . ILE B 1 110 ? 28.572 14.705 5.229 1.00 12.92 108 ILE B C 1
ATOM 3878 O O . ILE B 1 110 ? 29.176 13.617 5.071 1.00 13.24 108 ILE B O 1
ATOM 3883 N N . ALA B 1 111 ? 27.680 15.198 4.355 1.00 13.15 109 ALA B N 1
ATOM 3884 C CA . ALA B 1 111 ? 27.376 14.487 3.114 1.00 13.64 109 ALA B CA 1
ATOM 3885 C C . ALA B 1 111 ? 28.596 14.361 2.222 1.00 14.44 109 ALA B C 1
ATOM 3886 O O . ALA B 1 111 ? 28.797 13.304 1.604 1.00 14.54 109 ALA B O 1
ATOM 3888 N N . LEU B 1 112 ? 29.424 15.402 2.192 1.00 14.16 110 LEU B N 1
ATOM 3889 C CA . LEU B 1 112 ? 30.671 15.390 1.400 1.00 15.76 110 LEU B CA 1
ATOM 3890 C C . LEU B 1 112 ? 31.677 14.388 1.954 1.00 15.51 110 LEU B C 1
ATOM 3891 O O . LEU B 1 112 ? 32.415 13.745 1.193 1.00 16.47 110 LEU B O 1
ATOM 3896 N N . TRP B 1 113 ? 31.715 14.258 3.280 1.00 14.78 111 TRP B N 1
ATOM 3897 C CA . TRP B 1 113 ? 32.543 13.225 3.894 1.00 15.75 111 TRP B CA 1
ATOM 3898 C C . TRP B 1 113 ? 32.046 11.835 3.501 1.00 16.07 111 TRP B C 1
ATOM 3899 O O . TRP B 1 113 ? 32.845 10.968 3.220 1.00 16.28 111 TRP B O 1
ATOM 3910 N N . ASP B 1 114 ? 30.734 11.629 3.498 1.00 16.07 112 ASP B N 1
ATOM 3911 C CA . ASP B 1 114 ? 30.167 10.317 3.153 1.00 16.94 112 ASP B CA 1
ATOM 3912 C C . ASP B 1 114 ? 30.559 9.996 1.703 1.00 16.94 112 ASP B C 1
ATOM 3913 O O . ASP B 1 114 ? 31.008 8.902 1.419 1.00 18.62 112 ASP B O 1
ATOM 3918 N N . ILE B 1 115 ? 30.391 10.966 0.799 1.00 16.74 113 ILE B N 1
ATOM 3919 C CA . ILE B 1 115 ? 30.776 10.802 -0.602 1.00 16.39 113 ILE B CA 1
ATOM 3920 C C . ILE B 1 115 ? 32.288 10.501 -0.733 1.00 16.41 113 ILE B C 1
ATOM 3921 O O . ILE B 1 115 ? 32.698 9.611 -1.515 1.00 16.11 113 ILE B O 1
ATOM 3926 N N . SER B 1 116 ? 33.116 11.199 0.037 1.00 17.22 114 SER B N 1
ATOM 3927 C CA . SER B 1 116 ? 34.563 11.001 -0.032 1.00 18.02 114 SER B CA 1
ATOM 3928 C C . SER B 1 116 ? 34.941 9.586 0.401 1.00 19.15 114 SER B C 1
ATOM 3929 O O . SER B 1 116 ? 35.853 8.964 -0.172 1.00 20.13 114 SER B O 1
ATOM 3932 N N . GLY B 1 117 ? 34.249 9.080 1.430 1.00 18.90 115 GLY B N 1
ATOM 3933 C CA . GLY B 1 117 ? 34.440 7.698 1.875 1.00 20.10 115 GLY B CA 1
ATOM 3934 C C . GLY B 1 117 ? 34.142 6.701 0.774 1.00 20.94 115 GLY B C 1
ATOM 3935 O O . GLY B 1 117 ? 34.926 5.764 0.518 1.00 22.59 115 GLY B O 1
ATOM 3936 N N . LYS B 1 118 ? 33.022 6.916 0.115 1.00 21.25 116 LYS B N 1
ATOM 3937 C CA . LYS B 1 118 ? 32.599 6.090 -0.987 1.00 22.40 116 LYS B CA 1
ATOM 3938 C C . LYS B 1 118 ? 33.610 6.108 -2.113 1.00 23.62 116 LYS B C 1
ATOM 3939 O O . LYS B 1 118 ? 33.895 5.058 -2.689 1.00 23.93 116 LYS B O 1
ATOM 3945 N N . LEU B 1 119 ? 34.182 7.279 -2.392 1.00 23.90 117 LEU B N 1
ATOM 3946 C CA . LEU B 1 119 ? 35.222 7.416 -3.435 1.00 24.67 117 LEU B CA 1
ATOM 3947 C C . LEU B 1 119 ? 36.528 6.669 -3.140 1.00 24.87 117 LEU B C 1
ATOM 3948 O O . LEU B 1 119 ? 37.190 6.161 -4.076 1.00 24.28 117 LEU B O 1
ATOM 3953 N N . LYS B 1 120 ? 36.886 6.592 -1.860 1.00 24.04 118 LYS B N 1
ATOM 3954 C CA . LYS B 1 120 ? 38.081 5.893 -1.412 1.00 25.21 118 LYS B CA 1
ATOM 3955 C C . LYS B 1 120 ? 37.819 4.455 -0.964 1.00 24.47 118 LYS B C 1
ATOM 3956 O O . LYS B 1 120 ? 38.743 3.765 -0.526 1.00 24.35 118 LYS B O 1
ATOM 3962 N N . ASN B 1 121 ? 36.562 4.029 -1.025 1.00 23.82 119 ASN B N 1
ATOM 3963 C CA . ASN B 1 121 ? 36.150 2.736 -0.494 1.00 24.71 119 ASN B CA 1
ATOM 3964 C C . ASN B 1 121 ? 36.574 2.543 0.972 1.00 24.12 119 ASN B C 1
ATOM 3965 O O . ASN B 1 121 ? 37.123 1.495 1.362 1.00 23.20 119 ASN B O 1
ATOM 3970 N N . LEU B 1 122 ? 36.327 3.572 1.794 1.00 21.62 120 LEU B N 1
ATOM 3971 C CA . LEU B 1 122 ? 36.763 3.538 3.182 1.00 21.43 120 LEU B CA 1
ATOM 3972 C C . LEU B 1 122 ? 35.670 4.050 4.098 1.00 20.46 120 LEU B C 1
ATOM 3973 O O . LEU B 1 122 ? 34.942 4.984 3.725 1.00 19.75 120 LEU B O 1
ATOM 3978 N N . PRO B 1 123 ? 35.525 3.415 5.266 1.00 20.69 121 PRO B N 1
ATOM 3979 C CA . PRO B 1 123 ? 34.599 3.959 6.263 1.00 20.40 121 PRO B CA 1
ATOM 3980 C C . PRO B 1 123 ? 35.133 5.304 6.704 1.00 19.60 121 PRO B C 1
ATOM 3981 O O . PRO B 1 123 ? 36.344 5.557 6.624 1.00 19.46 121 PRO B O 1
ATOM 3985 N N . LEU B 1 124 ? 34.241 6.177 7.148 1.00 18.94 122 LEU B N 1
ATOM 3986 C CA . LEU B 1 124 ? 34.668 7.516 7.520 1.00 19.04 122 LEU B CA 1
ATOM 3987 C C . LEU B 1 124 ? 35.811 7.491 8.540 1.00 19.24 122 LEU B C 1
ATOM 3988 O O . LEU B 1 124 ? 36.777 8.231 8.399 1.00 19.60 122 LEU B O 1
ATOM 3993 N N . ASN B 1 125 ? 35.710 6.654 9.562 1.00 19.25 123 ASN B N 1
ATOM 3994 C CA . ASN B 1 125 ? 36.764 6.634 10.591 1.00 20.14 123 ASN B CA 1
ATOM 3995 C C . ASN B 1 125 ? 38.162 6.319 10.015 1.00 21.15 123 ASN B C 1
ATOM 3996 O O . ASN B 1 125 ? 39.150 6.873 10.454 1.00 21.04 123 ASN B O 1
ATOM 4001 N N . SER B 1 126 ? 38.217 5.461 8.994 1.00 22.16 124 SER B N 1
ATOM 4002 C CA . SER B 1 126 ? 39.475 5.199 8.282 1.00 22.73 124 SER B CA 1
ATOM 4003 C C . SER B 1 126 ? 40.001 6.369 7.448 1.00 23.50 124 SER B C 1
ATOM 4004 O O . SER B 1 126 ? 41.220 6.460 7.188 1.00 23.39 124 SER B O 1
ATOM 4007 N N . LEU B 1 127 ? 39.109 7.276 7.046 1.00 23.70 125 LEU B N 1
ATOM 4008 C CA . LEU B 1 127 ? 39.529 8.538 6.400 1.00 24.45 125 LEU B CA 1
ATOM 4009 C C . LEU B 1 127 ? 40.156 9.497 7.399 1.00 25.42 125 LEU B C 1
ATOM 4010 O O . LEU B 1 127 ? 40.958 10.352 7.031 1.00 25.16 125 LEU B O 1
ATOM 4015 N N . LEU B 1 128 ? 39.764 9.362 8.659 1.00 25.97 126 LEU B N 1
ATOM 4016 C CA . LEU B 1 128 ? 40.135 10.318 9.686 1.00 27.66 126 LEU B CA 1
ATOM 4017 C C . LEU B 1 128 ? 41.417 9.945 10.405 1.00 28.97 126 LEU B C 1
ATOM 4018 O O . LEU B 1 128 ? 42.147 10.824 10.850 1.00 29.30 126 LEU B O 1
ATOM 4023 N N . THR B 1 129 ? 41.679 8.642 10.537 1.00 30.66 127 THR B N 1
ATOM 4024 C CA . THR B 1 129 ? 42.898 8.160 11.171 1.00 32.13 127 THR B CA 1
ATOM 4025 C C . THR B 1 129 ? 43.294 6.803 10.598 1.00 32.86 127 THR B C 1
ATOM 4026 O O . THR B 1 129 ? 42.453 6.089 10.065 1.00 32.25 127 THR B O 1
ATOM 4030 N N . LYS B 1 130 ? 44.572 6.450 10.726 1.00 33.78 128 LYS B N 1
ATOM 4031 C CA . LYS B 1 130 ? 45.072 5.179 10.203 1.00 34.86 128 LYS B CA 1
ATOM 4032 C C . LYS B 1 130 ? 44.435 4.005 10.918 1.00 34.71 128 LYS B C 1
ATOM 4033 O O . LYS B 1 130 ? 43.956 3.062 10.276 1.00 35.71 128 LYS B O 1
ATOM 4039 N N . SER B 1 131 ? 44.392 4.064 12.242 1.00 34.33 129 SER B N 1
ATOM 4040 C CA . SER B 1 131 ? 43.934 2.920 13.024 1.00 34.44 129 SER B CA 1
ATOM 4041 C C . SER B 1 131 ? 42.784 3.256 13.973 1.00 33.90 129 SER B C 1
ATOM 4042 O O . SER B 1 131 ? 42.985 3.399 15.181 1.00 34.06 129 SER B O 1
ATOM 4045 N N . PRO B 1 132 ? 41.565 3.371 13.428 1.00 33.37 130 PRO B N 1
ATOM 4046 C CA . PRO B 1 132 ? 40.456 3.774 14.298 1.00 33.31 130 PRO B CA 1
ATOM 4047 C C . PRO B 1 132 ? 40.033 2.676 15.269 1.00 33.72 130 PRO B C 1
ATOM 4048 O O . PRO B 1 132 ? 40.332 1.500 15.045 1.00 33.64 130 PRO B O 1
ATOM 4052 N N . LYS B 1 133 ? 39.388 3.071 16.365 1.00 33.52 131 LYS B N 1
ATOM 4053 C CA . LYS B 1 133 ? 38.863 2.131 17.354 1.00 33.50 131 LYS B CA 1
ATOM 4054 C C . LYS B 1 133 ? 37.583 1.477 16.844 1.00 34.21 131 LYS B C 1
ATOM 4055 O O . LYS B 1 133 ? 36.696 2.146 16.315 1.00 34.67 131 LYS B O 1
ATOM 4061 N N . PRO B 1 134 ? 37.471 0.154 17.005 1.00 34.17 132 PRO B N 1
ATOM 4062 C CA . PRO B 1 134 ? 36.338 -0.521 16.366 1.00 33.95 132 PRO B CA 1
ATOM 4063 C C . PRO B 1 134 ? 35.033 -0.376 17.178 1.00 32.91 132 PRO B C 1
ATOM 4064 O O . PRO B 1 134 ? 33.922 -0.500 16.619 1.00 33.68 132 PRO B O 1
ATOM 4068 N N . ASN B 1 135 ? 35.179 -0.063 18.463 1.00 31.34 133 ASN B N 1
ATOM 4069 C CA . ASN B 1 135 ? 34.050 0.043 19.372 1.00 30.36 133 ASN B CA 1
ATOM 4070 C C . ASN B 1 135 ? 34.054 1.400 20.109 1.00 28.09 133 ASN B C 1
ATOM 4071 O O . ASN B 1 135 ? 35.095 1.906 20.518 1.00 28.64 133 ASN B O 1
ATOM 4076 N N . VAL B 1 136 ? 32.887 1.994 20.260 1.00 24.88 134 VAL B N 1
ATOM 4077 C CA . VAL B 1 136 ? 32.843 3.360 20.767 1.00 23.18 134 VAL B CA 1
ATOM 4078 C C . VAL B 1 136 ? 32.024 3.372 22.050 1.00 21.45 134 VAL B C 1
ATOM 4079 O O . VAL B 1 136 ? 30.829 3.071 22.010 1.00 20.04 134 VAL B O 1
ATOM 4083 N N . PRO B 1 137 ? 32.661 3.704 23.190 1.00 20.60 135 PRO B N 1
ATOM 4084 C CA . PRO B 1 137 ? 31.911 3.835 24.440 1.00 20.76 135 PRO B CA 1
ATOM 4085 C C . PRO B 1 137 ? 30.772 4.842 24.291 1.00 20.92 135 PRO B C 1
ATOM 4086 O O . PRO B 1 137 ? 30.974 5.924 23.701 1.00 21.03 135 PRO B O 1
ATOM 4090 N N . ILE B 1 138 ? 29.585 4.475 24.785 1.00 20.40 136 ILE B N 1
ATOM 4091 C CA . ILE B 1 138 ? 28.393 5.317 24.690 1.00 20.78 136 ILE B CA 1
ATOM 4092 C C . ILE B 1 138 ? 27.767 5.556 26.069 1.00 20.28 136 ILE B C 1
ATOM 4093 O O . ILE B 1 138 ? 28.032 4.811 27.032 1.00 20.79 136 ILE B O 1
ATOM 4098 N N . TYR B 1 139 ? 26.946 6.594 26.170 1.00 19.47 137 TYR B N 1
ATOM 4099 C CA . TYR B 1 139 ? 26.085 6.770 27.334 1.00 18.04 137 TYR B CA 1
ATOM 4100 C C . TYR B 1 139 ? 24.692 7.111 26.871 1.00 18.24 137 TYR B C 1
ATOM 4101 O O . TYR B 1 139 ? 24.502 7.531 25.728 1.00 18.90 137 TYR B O 1
ATOM 4110 N N . ALA B 1 140 ? 23.708 6.940 27.745 1.00 17.18 138 ALA B N 1
ATOM 4111 C CA . ALA B 1 140 ? 22.337 7.186 27.350 1.00 17.62 138 ALA B CA 1
ATOM 4112 C C . ALA B 1 140 ? 21.776 8.418 28.033 1.00 17.73 138 ALA B C 1
ATOM 4113 O O . ALA B 1 140 ? 21.910 8.577 29.253 1.00 18.17 138 ALA B O 1
ATOM 4115 N N . THR B 1 141 ? 21.167 9.300 27.248 1.00 17.75 139 THR B N 1
ATOM 4116 C CA . THR B 1 141 ? 20.509 10.458 27.827 1.00 18.47 139 THR B CA 1
ATOM 4117 C C . THR B 1 141 ? 19.043 10.164 28.166 1.00 19.74 139 THR B C 1
ATOM 4118 O O . THR B 1 141 ? 18.281 9.656 27.327 1.00 19.03 139 THR B O 1
ATOM 4122 N N . CYS B 1 142 ? 18.648 10.492 29.398 1.00 20.02 140 CYS B N 1
ATOM 4123 C CA . CYS B 1 142 ? 17.253 10.284 29.829 1.00 20.56 140 CYS B CA 1
ATOM 4124 C C . CYS B 1 142 ? 16.491 11.604 29.888 1.00 20.43 140 CYS B C 1
ATOM 4125 O O . CYS B 1 142 ? 16.632 12.386 30.825 1.00 19.71 140 CYS B O 1
ATOM 4128 N N . TRP B 1 143 ? 15.692 11.872 28.866 1.00 20.44 141 TRP B N 1
ATOM 4129 C CA . TRP B 1 143 ? 15.014 13.159 28.792 1.00 21.52 141 TRP B CA 1
ATOM 4130 C C . TRP B 1 143 ? 13.795 12.958 27.973 1.00 22.08 141 TRP B C 1
ATOM 4131 O O . TRP B 1 143 ? 13.819 12.161 27.035 1.00 22.22 141 TRP B O 1
ATOM 4142 N N . SER B 1 144 ? 12.740 13.685 28.327 1.00 22.21 142 SER B N 1
ATOM 4143 C CA . SER B 1 144 ? 11.520 13.722 27.527 1.00 22.87 142 SER B CA 1
ATOM 4144 C C . SER B 1 144 ? 11.003 15.152 27.352 1.00 23.41 142 SER B C 1
ATOM 4145 O O . SER B 1 144 ? 11.186 16.026 28.237 1.00 23.15 142 SER B O 1
ATOM 4148 N N . ASP B 1 145 ? 10.343 15.384 26.218 1.00 24.35 143 ASP B N 1
ATOM 4149 C CA . ASP B 1 145 ? 9.705 16.656 25.906 1.00 25.66 143 ASP B CA 1
ATOM 4150 C C . ASP B 1 145 ? 8.389 16.811 26.668 1.00 27.56 143 ASP B C 1
ATOM 4151 O O . ASP B 1 145 ? 7.872 17.929 26.829 1.00 27.83 143 ASP B O 1
ATOM 4156 N N . LEU B 1 146 ? 7.883 15.682 27.153 1.00 29.17 144 LEU B N 1
ATOM 4157 C CA . LEU B 1 146 ? 6.597 15.613 27.871 1.00 30.99 144 LEU B CA 1
ATOM 4158 C C . LEU B 1 146 ? 6.787 15.762 29.381 1.00 32.53 144 LEU B C 1
ATOM 4159 O O . LEU B 1 146 ? 7.836 15.406 29.924 1.00 32.26 144 LEU B O 1
ATOM 4164 N N . LYS B 1 147 ? 5.755 16.264 30.061 1.00 34.67 145 LYS B N 1
ATOM 4165 C CA . LYS B 1 147 ? 5.784 16.409 31.522 1.00 36.46 145 LYS B CA 1
ATOM 4166 C C . LYS B 1 147 ? 5.803 15.042 32.170 1.00 36.85 145 LYS B C 1
ATOM 4167 O O . LYS B 1 147 ? 5.053 14.153 31.781 1.00 36.92 145 LYS B O 1
ATOM 4173 N N . LYS B 1 148 ? 6.715 14.865 33.119 1.00 38.05 146 LYS B N 1
ATOM 4174 C CA . LYS B 1 148 ? 6.858 13.610 33.845 1.00 39.36 146 LYS B CA 1
ATOM 4175 C C . LYS B 1 148 ? 6.947 13.905 35.331 1.00 40.35 146 LYS B C 1
ATOM 4176 O O . LYS B 1 148 ? 7.367 14.994 35.737 1.00 40.78 146 LYS B O 1
ATOM 4182 N N . ASP B 1 149 ? 6.564 12.937 36.149 1.00 40.87 147 ASP B N 1
ATOM 4183 C CA . ASP B 1 149 ? 6.856 13.043 37.568 1.00 41.60 147 ASP B CA 1
ATOM 4184 C C . ASP B 1 149 ? 8.169 12.308 37.817 1.00 41.27 147 ASP B C 1
ATOM 4185 O O . ASP B 1 149 ? 8.669 11.594 36.936 1.00 41.08 147 ASP B O 1
ATOM 4190 N N . THR B 1 150 ? 8.728 12.483 39.005 1.00 40.41 148 THR B N 1
ATOM 4191 C CA . THR B 1 150 ? 10.001 11.874 39.339 1.00 40.54 148 THR B CA 1
ATOM 4192 C C . THR B 1 150 ? 10.014 10.345 39.163 1.00 39.13 148 THR B C 1
ATOM 4193 O O . THR B 1 150 ? 10.995 9.790 38.674 1.00 38.45 148 THR B O 1
ATOM 4197 N N . ASN B 1 151 ? 8.922 9.669 39.520 1.00 38.14 149 ASN B N 1
ATOM 4198 C CA . ASN B 1 151 ? 8.890 8.208 39.411 1.00 37.03 149 ASN B CA 1
ATOM 4199 C C . ASN B 1 151 ? 8.895 7.727 37.969 1.00 36.07 149 ASN B C 1
ATOM 4200 O O . ASN B 1 151 ? 9.445 6.653 37.678 1.00 35.86 149 ASN B O 1
ATOM 4205 N N . ASP B 1 152 ? 8.265 8.505 37.082 1.00 34.58 150 ASP B N 1
ATOM 4206 C CA . ASP B 1 152 ? 8.304 8.244 35.632 1.00 33.70 150 ASP B CA 1
ATOM 4207 C C . ASP B 1 152 ? 9.745 8.164 35.142 1.00 32.11 150 ASP B C 1
ATOM 4208 O O . ASP B 1 152 ? 10.106 7.240 34.435 1.00 31.30 150 ASP B O 1
ATOM 4213 N N . TYR B 1 153 ? 10.544 9.167 35.502 1.00 30.64 151 TYR B N 1
ATOM 4214 C CA . TYR B 1 153 ? 11.969 9.174 35.177 1.00 29.56 151 TYR B CA 1
ATOM 4215 C C . TYR B 1 153 ? 12.708 8.013 35.800 1.00 28.94 151 TYR B C 1
ATOM 4216 O O . TYR B 1 153 ? 13.529 7.380 35.148 1.00 27.78 151 TYR B O 1
ATOM 4225 N N . LEU B 1 154 ? 12.438 7.753 37.080 1.00 28.79 152 LEU B N 1
ATOM 4226 C CA . LEU B 1 154 ? 13.104 6.668 37.779 1.00 28.37 152 LEU B CA 1
ATOM 4227 C C . LEU B 1 154 ? 12.849 5.327 37.080 1.00 28.67 152 LEU B C 1
ATOM 4228 O O . LEU B 1 154 ? 13.746 4.517 36.949 1.00 28.41 152 LEU B O 1
ATOM 4233 N N . ARG B 1 155 ? 11.618 5.105 36.622 1.00 29.60 153 ARG B N 1
ATOM 4234 C CA . ARG B 1 155 ? 11.303 3.894 35.853 1.00 30.91 153 ARG B CA 1
ATOM 4235 C C . ARG B 1 155 ? 12.074 3.794 34.538 1.00 30.34 153 ARG B C 1
ATOM 4236 O O . ARG B 1 155 ? 12.544 2.723 34.164 1.00 30.37 153 ARG B O 1
ATOM 4244 N N . GLN B 1 156 ? 12.201 4.915 33.837 1.00 30.95 154 GLN B N 1
ATOM 4245 C CA . GLN B 1 156 ? 12.947 4.946 32.582 1.00 30.10 154 GLN B CA 1
ATOM 4246 C C . GLN B 1 156 ? 14.423 4.715 32.852 1.00 29.80 154 GLN B C 1
ATOM 4247 O O . GLN B 1 156 ? 15.087 4.014 32.095 1.00 29.45 154 GLN B O 1
ATOM 4253 N N . ILE B 1 157 ? 14.926 5.298 33.936 1.00 28.70 155 ILE B N 1
ATOM 4254 C CA . ILE B 1 157 ? 16.327 5.126 34.343 1.00 28.64 155 ILE B CA 1
ATOM 4255 C C . ILE B 1 157 ? 16.653 3.663 34.686 1.00 29.17 155 ILE B C 1
ATOM 4256 O O . ILE B 1 157 ? 17.705 3.155 34.306 1.00 29.23 155 ILE B O 1
ATOM 4261 N N . GLU B 1 158 ? 15.742 2.975 35.367 1.00 30.75 156 GLU B N 1
ATOM 4262 C CA . GLU B 1 158 ? 15.985 1.561 35.699 1.00 31.61 156 GLU B CA 1
ATOM 4263 C C . GLU B 1 158 ? 16.085 0.697 34.429 1.00 31.18 156 GLU B C 1
ATOM 4264 O O . GLU B 1 158 ? 16.937 -0.185 34.326 1.00 30.96 156 GLU B O 1
ATOM 4270 N N . LYS B 1 159 ? 15.229 0.994 33.461 1.00 31.47 157 LYS B N 1
ATOM 4271 C CA . LYS B 1 159 ? 15.275 0.379 32.130 1.00 32.20 157 LYS B CA 1
ATOM 4272 C C . LYS B 1 159 ? 16.651 0.588 31.479 1.00 31.01 157 LYS B C 1
ATOM 4273 O O . LYS B 1 159 ? 17.277 -0.370 31.008 1.00 30.67 157 LYS B O 1
ATOM 4279 N N . PHE B 1 160 ? 17.141 1.834 31.468 1.00 29.76 158 PHE B N 1
ATOM 4280 C CA . PHE B 1 160 ? 18.470 2.116 30.923 1.00 29.02 158 PHE B CA 1
ATOM 4281 C C . PHE B 1 160 ? 19.537 1.343 31.665 1.00 29.01 158 PHE B C 1
ATOM 4282 O O . PHE B 1 160 ? 20.458 0.813 31.039 1.00 29.11 158 PHE B O 1
ATOM 4290 N N . TYR B 1 161 ? 19.417 1.276 32.990 1.00 28.45 159 TYR B N 1
ATOM 4291 C CA . TYR B 1 161 ? 20.429 0.611 33.796 1.00 29.43 159 TYR B CA 1
ATOM 4292 C C . TYR B 1 161 ? 20.595 -0.860 33.357 1.00 30.17 159 TYR B C 1
ATOM 4293 O O . TYR B 1 161 ? 21.715 -1.371 33.265 1.00 31.26 159 TYR B O 1
ATOM 4302 N N . GLY B 1 162 ? 19.475 -1.503 33.049 1.00 30.56 160 GLY B N 1
ATOM 4303 C CA . GLY B 1 162 ? 19.463 -2.899 32.617 1.00 31.56 160 GLY B CA 1
ATOM 4304 C C . GLY B 1 162 ? 20.071 -3.148 31.254 1.00 32.08 160 GLY B C 1
ATOM 4305 O O . GLY B 1 162 ? 20.388 -4.294 30.934 1.00 32.36 160 GLY B O 1
ATOM 4306 N N . LYS B 1 163 ? 20.242 -2.082 30.454 1.00 32.18 161 LYS B N 1
ATOM 4307 C CA . LYS B 1 163 ? 20.849 -2.189 29.123 1.00 32.55 161 LYS B CA 1
ATOM 4308 C C . LYS B 1 163 ? 22.374 -2.134 29.175 1.00 32.39 161 LYS B C 1
ATOM 4309 O O . LYS B 1 163 ? 23.041 -2.474 28.196 1.00 32.11 161 LYS B O 1
ATOM 4315 N N . LYS B 1 164 ? 22.924 -1.734 30.319 1.00 32.18 162 LYS B N 1
ATOM 4316 C CA . LYS B 1 164 ? 24.385 -1.725 30.543 1.00 32.86 162 LYS B CA 1
ATOM 4317 C C . LYS B 1 164 ? 25.113 -0.716 29.631 1.00 31.88 162 LYS B C 1
ATOM 4318 O O . LYS B 1 164 ? 26.243 -0.968 29.149 1.00 32.07 162 LYS B O 1
ATOM 4324 N N . TYR B 1 165 ? 24.480 0.442 29.435 1.00 31.07 163 TYR B N 1
ATOM 4325 C CA . TYR B 1 165 ? 25.122 1.576 28.760 1.00 29.72 163 TYR B CA 1
ATOM 4326 C C . TYR B 1 165 ? 26.325 2.039 29.584 1.00 28.94 163 TYR B C 1
ATOM 4327 O O . TYR B 1 165 ? 26.399 1.768 30.796 1.00 28.85 163 TYR B O 1
ATOM 4336 N N . GLY B 1 166 ? 27.258 2.746 28.947 1.00 27.68 164 GLY B N 1
ATOM 4337 C CA . GLY B 1 166 ? 28.490 3.192 29.610 1.00 26.11 164 GLY B CA 1
ATOM 4338 C C . GLY B 1 166 ? 28.273 4.275 30.656 1.00 24.92 164 GLY B C 1
ATOM 4339 O O . GLY B 1 166 ? 29.164 4.546 31.467 1.00 26.18 164 GLY B O 1
ATOM 4340 N N . GLY B 1 167 ? 27.088 4.873 30.631 1.00 23.80 165 GLY B N 1
ATOM 4341 C CA . GLY B 1 167 ? 26.680 5.889 31.601 1.00 21.81 165 GLY B CA 1
ATOM 4342 C C . GLY B 1 167 ? 25.257 6.326 31.334 1.00 19.98 165 GLY B C 1
ATOM 4343 O O . GLY B 1 167 ? 24.667 5.949 30.329 1.00 19.33 165 GLY B O 1
ATOM 4344 N N . ILE B 1 168 ? 24.717 7.174 32.214 1.00 19.34 166 ILE B N 1
ATOM 4345 C CA . ILE B 1 168 ? 23.364 7.708 32.058 1.00 18.13 166 ILE B CA 1
ATOM 4346 C C . ILE B 1 168 ? 23.447 9.188 32.368 1.00 18.38 166 ILE B C 1
ATOM 4347 O O . ILE B 1 168 ? 24.091 9.575 33.349 1.00 16.78 166 ILE B O 1
ATOM 4352 N N . LYS B 1 169 ? 22.833 9.995 31.512 1.00 16.64 167 LYS B N 1
ATOM 4353 C CA . LYS B 1 169 ? 22.752 11.438 31.759 1.00 16.20 167 LYS B CA 1
ATOM 4354 C C . LYS B 1 169 ? 21.356 11.820 32.171 1.00 15.34 167 LYS B C 1
ATOM 4355 O O . LYS B 1 169 ? 20.369 11.487 31.492 1.00 15.24 167 LYS B O 1
ATOM 4361 N N . ILE B 1 170 ? 21.263 12.550 33.277 1.00 15.98 168 ILE B N 1
ATOM 4362 C CA . ILE B 1 170 ? 19.967 13.007 33.759 1.00 16.31 168 ILE B CA 1
ATOM 4363 C C . ILE B 1 170 ? 19.923 14.538 33.915 1.00 16.40 168 ILE B C 1
ATOM 4364 O O . ILE B 1 170 ? 20.929 15.214 33.883 1.00 16.08 168 ILE B O 1
ATOM 4369 N N . TYR B 1 171 ? 18.728 15.040 34.138 1.00 15.93 169 TYR B N 1
ATOM 4370 C CA . TYR B 1 171 ? 18.463 16.481 34.249 1.00 17.10 169 TYR B CA 1
ATOM 4371 C C . TYR B 1 171 ? 17.845 16.748 35.599 1.00 17.58 169 TYR B C 1
ATOM 4372 O O . TYR B 1 171 ? 16.608 16.690 35.729 1.00 18.19 169 TYR B O 1
ATOM 4381 N N . PRO B 1 172 ? 18.690 17.039 36.602 1.00 17.93 170 PRO B N 1
ATOM 4382 C CA . PRO B 1 172 ? 18.269 17.069 37.996 1.00 18.38 170 PRO B CA 1
ATOM 4383 C C . PRO B 1 172 ? 17.787 18.402 38.564 1.00 19.61 170 PRO B C 1
ATOM 4384 O O . PRO B 1 172 ? 17.459 18.459 39.769 1.00 19.45 170 PRO B O 1
ATOM 4388 N N . MET B 1 173 ? 17.761 19.463 37.753 1.00 18.64 171 MET B N 1
ATOM 4389 C CA . MET B 1 173 ? 17.339 20.767 38.275 1.00 20.46 171 MET B CA 1
ATOM 4390 C C . MET B 1 173 ? 15.827 20.845 38.319 1.00 22.01 171 MET B C 1
ATOM 4391 O O . MET B 1 173 ? 15.138 21.021 37.289 1.00 23.02 171 MET B O 1
ATOM 4396 N N . LEU B 1 174 ? 15.303 20.652 39.518 1.00 22.72 172 LEU B N 1
ATOM 4397 C CA . LEU B 1 174 ? 13.857 20.541 39.694 1.00 23.37 172 LEU B CA 1
ATOM 4398 C C . LEU B 1 174 ? 13.332 21.773 40.451 1.00 24.96 172 LEU B C 1
ATOM 4399 O O . LEU B 1 174 ? 13.967 22.829 40.399 1.00 25.73 172 LEU B O 1
ATOM 4404 N N . ASP B 1 175 ? 12.184 21.676 41.117 1.00 26.11 173 ASP B N 1
ATOM 4405 C CA . ASP B 1 175 ? 11.542 22.858 41.698 1.00 27.34 173 ASP B CA 1
ATOM 4406 C C . ASP B 1 175 ? 12.309 23.454 42.878 1.00 26.81 173 ASP B C 1
ATOM 4407 O O . ASP B 1 175 ? 12.184 24.655 43.170 1.00 27.30 173 ASP B O 1
ATOM 4412 N N . SER B 1 176 ? 13.066 22.615 43.580 1.00 25.09 174 SER B N 1
ATOM 4413 C CA . SER B 1 176 ? 13.798 23.082 44.759 1.00 24.23 174 SER B CA 1
ATOM 4414 C C . SER B 1 176 ? 15.062 22.292 44.897 1.00 23.04 174 SER B C 1
ATOM 4415 O O . SER B 1 176 ? 15.171 21.208 44.311 1.00 23.64 174 SER B O 1
ATOM 4418 N N . LEU B 1 177 ? 16.000 22.827 45.686 1.00 21.57 175 LEU B N 1
ATOM 4419 C CA . LEU B 1 177 ? 17.258 22.146 45.982 1.00 20.40 175 LEU B CA 1
ATOM 4420 C C . LEU B 1 177 ? 17.061 20.745 46.575 1.00 19.79 175 LEU B C 1
ATOM 4421 O O . LEU B 1 177 ? 17.648 19.780 46.099 1.00 18.17 175 LEU B O 1
ATOM 4426 N N . SER B 1 178 ? 16.239 20.631 47.628 1.00 20.45 176 SER B N 1
ATOM 4427 C CA . SER B 1 178 ? 16.075 19.338 48.297 1.00 20.60 176 SER B CA 1
ATOM 4428 C C . SER B 1 178 ? 15.469 18.290 47.366 1.00 21.35 176 SER B C 1
ATOM 4429 O O . SER B 1 178 ? 15.896 17.123 47.375 1.00 21.45 176 SER B O 1
ATOM 4432 N N . ILE B 1 179 ? 14.505 18.708 46.547 1.00 21.37 177 ILE B N 1
ATOM 4433 C CA . ILE B 1 179 ? 13.888 17.825 45.540 1.00 22.50 177 ILE B CA 1
ATOM 4434 C C . ILE B 1 179 ? 14.902 17.405 44.464 1.00 21.94 177 ILE B C 1
ATOM 4435 O O . ILE B 1 179 ? 14.954 16.233 44.074 1.00 22.27 177 ILE B O 1
ATOM 4440 N N . SER B 1 180 ? 15.694 18.364 43.992 1.00 22.09 178 SER B N 1
ATOM 4441 C CA . SER B 1 180 ? 16.717 18.087 42.972 1.00 20.98 178 SER B CA 1
ATOM 4442 C C . SER B 1 180 ? 17.754 17.073 43.491 1.00 20.85 178 SER B C 1
ATOM 4443 O O . SER B 1 180 ? 18.092 16.086 42.828 1.00 20.23 178 SER B O 1
ATOM 4446 N N . ILE B 1 181 ? 18.276 17.311 44.688 1.00 19.75 179 ILE B N 1
ATOM 4447 C CA . ILE B 1 181 ? 19.262 16.397 45.236 1.00 19.83 179 ILE B CA 1
ATOM 4448 C C . ILE B 1 181 ? 18.634 15.039 45.595 1.00 20.11 179 ILE B C 1
ATOM 4449 O O . ILE B 1 181 ? 19.264 13.992 45.456 1.00 18.98 179 ILE B O 1
ATOM 4454 N N . GLN B 1 182 ? 17.385 15.045 46.058 1.00 20.51 180 GLN B N 1
ATOM 4455 C CA . GLN B 1 182 ? 16.720 13.762 46.355 1.00 21.57 180 GLN B CA 1
ATOM 4456 C C . GLN B 1 182 ? 16.566 12.893 45.082 1.00 21.48 180 GLN B C 1
ATOM 4457 O O . GLN B 1 182 ? 16.688 11.675 45.131 1.00 21.29 180 GLN B O 1
ATOM 4463 N N . PHE B 1 183 ? 16.321 13.544 43.947 1.00 21.26 181 PHE B N 1
ATOM 4464 C CA . PHE B 1 183 ? 16.292 12.870 42.646 1.00 20.47 181 PHE B CA 1
ATOM 4465 C C . PHE B 1 183 ? 17.649 12.234 42.337 1.00 20.53 181 PHE B C 1
ATOM 4466 O O . PHE B 1 183 ? 17.715 11.058 42.004 1.00 20.66 181 PHE B O 1
ATOM 4474 N N . VAL B 1 184 ? 18.726 12.991 42.506 1.00 19.11 182 VAL B N 1
ATOM 4475 C CA . VAL B 1 184 ? 20.073 12.448 42.305 1.00 19.61 182 VAL B CA 1
ATOM 4476 C C . VAL B 1 184 ? 20.273 11.242 43.231 1.00 20.15 182 VAL B C 1
ATOM 4477 O O . VAL B 1 184 ? 20.685 10.192 42.767 1.00 20.15 182 VAL B O 1
ATOM 4481 N N . GLU B 1 185 ? 19.913 11.380 44.506 1.00 20.31 183 GLU B N 1
ATOM 4482 C CA . GLU B 1 185 ? 20.067 10.255 45.448 1.00 21.79 183 GLU B CA 1
ATOM 4483 C C . GLU B 1 185 ? 19.307 8.998 45.009 1.00 22.15 183 GLU B C 1
ATOM 4484 O O . GLU B 1 185 ? 19.873 7.871 45.003 1.00 22.32 183 GLU B O 1
ATOM 4490 N N . LYS B 1 186 ? 18.048 9.191 44.626 1.00 21.90 184 LYS B N 1
ATOM 4491 C CA . LYS B 1 186 ? 17.206 8.094 44.106 1.00 23.57 184 LYS B CA 1
ATOM 4492 C C . LYS B 1 186 ? 17.729 7.436 42.821 1.00 23.51 184 LYS B C 1
ATOM 4493 O O . LYS B 1 186 ? 17.582 6.227 42.618 1.00 22.09 184 LYS B O 1
ATOM 4499 N N . VAL B 1 187 ? 18.309 8.229 41.922 1.00 23.24 185 VAL B N 1
ATOM 4500 C CA . VAL B 1 187 ? 18.976 7.632 40.766 1.00 23.13 185 VAL B CA 1
ATOM 4501 C C . VAL B 1 187 ? 20.181 6.790 41.211 1.00 23.73 185 VAL B C 1
ATOM 4502 O O . VAL B 1 187 ? 20.423 5.689 40.690 1.00 23.63 185 VAL B O 1
ATOM 4506 N N . ARG B 1 188 ? 20.948 7.304 42.161 1.00 23.94 186 ARG B N 1
ATOM 4507 C CA . ARG B 1 188 ? 22.078 6.541 42.665 1.00 24.98 186 ARG B CA 1
ATOM 4508 C C . ARG B 1 188 ? 21.640 5.228 43.317 1.00 25.66 186 ARG B C 1
ATOM 4509 O O . ARG B 1 188 ? 22.367 4.231 43.266 1.00 27.16 186 ARG B O 1
ATOM 4517 N N . GLU B 1 189 ? 20.441 5.220 43.884 1.00 25.82 187 GLU B N 1
ATOM 4518 C CA . GLU B 1 189 ? 19.885 4.005 44.491 1.00 27.13 187 GLU B CA 1
ATOM 4519 C C . GLU B 1 189 ? 19.723 2.895 43.453 1.00 26.69 187 GLU B C 1
ATOM 4520 O O . GLU B 1 189 ? 19.850 1.707 43.767 1.00 27.70 187 GLU B O 1
ATOM 4526 N N . ILE B 1 190 ? 19.429 3.299 42.223 1.00 25.93 188 ILE B N 1
ATOM 4527 C CA . ILE B 1 190 ? 19.257 2.387 41.090 1.00 25.41 188 ILE B CA 1
ATOM 4528 C C . ILE B 1 190 ? 20.598 1.959 40.486 1.00 25.46 188 ILE B C 1
ATOM 4529 O O . ILE B 1 190 ? 20.909 0.751 40.365 1.00 24.85 188 ILE B O 1
ATOM 4534 N N . VAL B 1 191 ? 21.394 2.942 40.101 1.00 24.95 189 VAL B N 1
ATOM 4535 C CA . VAL B 1 191 ? 22.582 2.662 39.281 1.00 25.25 189 VAL B CA 1
ATOM 4536 C C . VAL B 1 191 ? 23.819 2.299 40.085 1.00 25.91 189 VAL B C 1
ATOM 4537 O O . VAL B 1 191 ? 24.804 1.794 39.528 1.00 25.53 189 VAL B O 1
ATOM 4541 N N . GLY B 1 192 ? 23.775 2.557 41.394 1.00 26.55 190 GLY B N 1
ATOM 4542 C CA . GLY B 1 192 ? 24.950 2.361 42.223 1.00 27.86 190 GLY B CA 1
ATOM 4543 C C . GLY B 1 192 ? 25.965 3.465 42.059 1.00 29.39 190 GLY B C 1
ATOM 4544 O O . GLY B 1 192 ? 25.795 4.393 41.248 1.00 28.86 190 GLY B O 1
ATOM 4545 N N . ASP B 1 193 ? 27.049 3.348 42.810 1.00 30.81 191 ASP B N 1
ATOM 4546 C CA . ASP B 1 193 ? 28.045 4.399 42.853 1.00 32.46 191 ASP B CA 1
ATOM 4547 C C . ASP B 1 193 ? 29.097 4.277 41.758 1.00 31.93 191 ASP B C 1
ATOM 4548 O O . ASP B 1 193 ? 29.890 5.203 41.564 1.00 32.91 191 ASP B O 1
ATOM 4553 N N . GLU B 1 194 ? 29.083 3.159 41.029 1.00 30.85 192 GLU B N 1
ATOM 4554 C CA . GLU B 1 194 ? 30.095 2.878 40.011 1.00 30.84 192 GLU B CA 1
ATOM 4555 C C . GLU B 1 194 ? 29.750 3.542 38.671 1.00 29.33 192 GLU B C 1
ATOM 4556 O O . GLU B 1 194 ? 30.618 4.132 38.026 1.00 29.64 192 GLU B O 1
ATOM 4562 N N . LEU B 1 195 ? 28.481 3.477 38.280 1.00 26.79 193 LEU B N 1
ATOM 4563 C CA . LEU B 1 195 ? 28.109 3.860 36.921 1.00 25.67 193 LEU B CA 1
ATOM 4564 C C . LEU B 1 195 ? 28.353 5.354 36.720 1.00 24.14 193 LEU B C 1
ATOM 4565 O O . LEU B 1 195 ? 27.911 6.151 37.565 1.00 23.57 193 LEU B O 1
ATOM 4570 N N . PRO B 1 196 ? 29.053 5.736 35.612 1.00 23.47 194 PRO B N 1
ATOM 4571 C CA . PRO B 1 196 ? 29.062 7.159 35.260 1.00 21.70 194 PRO B CA 1
ATOM 4572 C C . PRO B 1 196 ? 27.659 7.739 35.240 1.00 20.33 194 PRO B C 1
ATOM 4573 O O . PRO B 1 196 ? 26.779 7.276 34.492 1.00 21.14 194 PRO B O 1
ATOM 4577 N N . LEU B 1 197 ? 27.451 8.757 36.058 1.00 19.30 195 LEU B N 1
ATOM 4578 C CA . LEU B 1 197 ? 26.191 9.460 36.107 1.00 19.25 195 LEU B CA 1
ATOM 4579 C C . LEU B 1 197 ? 26.469 10.910 35.745 1.00 18.59 195 LEU B C 1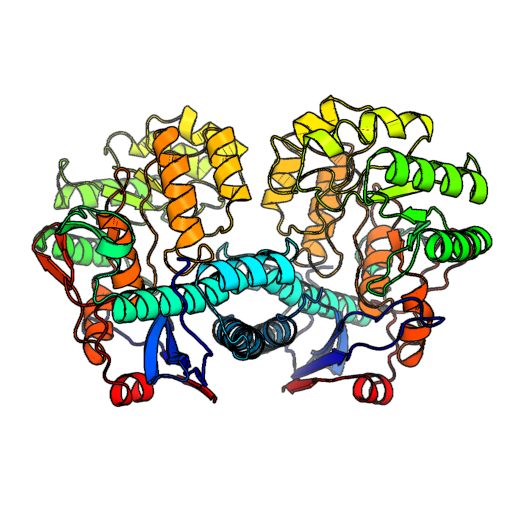
ATOM 4580 O O . LEU B 1 197 ? 27.137 11.656 36.492 1.00 18.63 195 LEU B O 1
ATOM 4585 N N . MET B 1 198 ? 25.968 11.306 34.587 1.00 17.22 196 MET B N 1
ATOM 4586 C CA . MET B 1 198 ? 26.201 12.665 34.113 1.00 16.42 196 MET B CA 1
ATOM 4587 C C . MET B 1 198 ? 25.009 13.537 34.480 1.00 15.69 196 MET B C 1
ATOM 4588 O O . MET B 1 198 ? 23.869 13.096 34.422 1.00 16.78 196 MET B O 1
ATOM 4593 N N . LEU B 1 199 ? 25.270 14.791 34.823 1.00 16.42 197 LEU B N 1
ATOM 4594 C CA . LEU B 1 199 ? 24.215 15.699 35.216 1.00 15.46 197 LEU B CA 1
ATOM 4595 C C . LEU B 1 199 ? 24.153 16.871 34.256 1.00 15.98 197 LEU B C 1
ATOM 4596 O O . LEU B 1 199 ? 25.146 17.559 34.045 1.00 16.35 197 LEU B O 1
ATOM 4601 N N . ASP B 1 200 ? 22.986 17.077 33.659 1.00 14.15 198 ASP B N 1
ATOM 4602 C CA . ASP B 1 200 ? 22.801 18.204 32.745 1.00 13.94 198 ASP B CA 1
ATOM 4603 C C . ASP B 1 200 ? 21.944 19.247 33.438 1.00 15.04 198 ASP B C 1
ATOM 4604 O O . ASP B 1 200 ? 20.727 19.054 33.635 1.00 14.12 198 ASP B O 1
ATOM 4609 N N . LEU B 1 201 ? 22.577 20.353 33.818 1.00 15.47 199 LEU B N 1
ATOM 4610 C CA . LEU B 1 201 ? 21.873 21.396 34.533 1.00 16.76 199 LEU B CA 1
ATOM 4611 C C . LEU B 1 201 ? 21.073 22.327 33.603 1.00 17.51 199 LEU B C 1
ATOM 4612 O O . LEU B 1 201 ? 20.201 23.080 34.063 1.00 17.54 199 LEU B O 1
ATOM 4617 N N . ALA B 1 202 ? 21.394 22.278 32.306 1.00 17.18 200 ALA B N 1
ATOM 4618 C CA . ALA B 1 202 ? 20.662 22.973 31.274 1.00 17.91 200 ALA B CA 1
ATOM 4619 C C . ALA B 1 202 ? 20.560 24.479 31.519 1.00 18.42 200 ALA B C 1
ATOM 4620 O O . ALA B 1 202 ? 19.499 25.080 31.304 1.00 18.76 200 ALA B O 1
ATOM 4622 N N . VAL B 1 203 ? 21.658 25.084 31.974 1.00 17.98 201 VAL B N 1
ATOM 4623 C CA . VAL B 1 203 ? 21.720 26.549 32.166 1.00 18.26 201 VAL B CA 1
ATOM 4624 C C . VAL B 1 203 ? 20.611 27.073 33.113 1.00 19.20 201 VAL B C 1
ATOM 4625 O O . VAL B 1 203 ? 19.659 27.740 32.673 1.00 19.37 201 VAL B O 1
ATOM 4629 N N . PRO B 1 204 ? 20.717 26.762 34.417 1.00 20.63 202 PRO B N 1
ATOM 4630 C CA . PRO B 1 204 ? 19.729 27.297 35.376 1.00 22.17 202 PRO B CA 1
ATOM 4631 C C . PRO B 1 204 ? 19.754 28.832 35.392 1.00 23.31 202 PRO B C 1
ATOM 4632 O O . PRO B 1 204 ? 20.818 29.434 35.273 1.00 23.26 202 PRO B O 1
ATOM 4636 N N . GLU B 1 205 ? 18.584 29.451 35.491 1.00 25.65 203 GLU B N 1
ATOM 4637 C CA . GLU B 1 205 ? 18.491 30.910 35.429 1.00 28.92 203 GLU B CA 1
ATOM 4638 C C . GLU B 1 205 ? 19.095 31.587 36.675 1.00 28.78 203 GLU B C 1
ATOM 4639 O O . GLU B 1 205 ? 19.616 32.702 36.589 1.00 29.72 203 GLU B O 1
ATOM 4645 N N . ASP B 1 206 ? 19.086 30.896 37.811 1.00 28.82 204 ASP B N 1
ATOM 4646 C CA . ASP B 1 206 ? 19.563 31.468 39.078 1.00 29.01 204 ASP B CA 1
ATOM 4647 C C . ASP B 1 206 ? 20.933 30.895 39.482 1.00 28.61 204 ASP B C 1
ATOM 4648 O O . ASP B 1 206 ? 21.038 29.713 39.868 1.00 28.30 204 ASP B O 1
ATOM 4653 N N . LEU B 1 207 ? 21.976 31.717 39.382 1.00 27.47 205 LEU B N 1
ATOM 4654 C CA . LEU B 1 207 ? 23.332 31.246 39.651 1.00 28.02 205 LEU B CA 1
ATOM 4655 C C . LEU B 1 207 ? 23.518 30.735 41.085 1.00 28.01 205 LEU B C 1
ATOM 4656 O O . LEU B 1 207 ? 24.279 29.801 41.333 1.00 26.69 205 LEU B O 1
ATOM 4661 N N . ASP B 1 208 ? 22.820 31.354 42.027 1.00 28.23 206 ASP B N 1
ATOM 4662 C CA . ASP B 1 208 ? 22.928 30.924 43.415 1.00 29.09 206 ASP B CA 1
ATOM 4663 C C . ASP B 1 208 ? 22.319 29.547 43.584 1.00 28.01 206 ASP B C 1
ATOM 4664 O O . ASP B 1 208 ? 22.831 28.742 44.337 1.00 28.50 206 ASP B O 1
ATOM 4669 N N . GLN B 1 209 ? 21.231 29.277 42.874 1.00 27.76 207 GLN B N 1
ATOM 4670 C CA . GLN B 1 209 ? 20.620 27.954 42.925 1.00 27.92 207 GLN B CA 1
ATOM 4671 C C . GLN B 1 209 ? 21.591 26.901 42.363 1.00 25.86 207 GLN B C 1
ATOM 4672 O O . GLN B 1 209 ? 21.713 25.802 42.904 1.00 25.25 207 GLN B O 1
ATOM 4678 N N . THR B 1 210 ? 22.291 27.253 41.287 1.00 23.68 208 THR B N 1
ATOM 4679 C CA . THR B 1 210 ? 23.295 26.356 40.706 1.00 22.22 208 THR B CA 1
ATOM 4680 C C . THR B 1 210 ? 24.448 26.098 41.691 1.00 21.70 208 THR B C 1
ATOM 4681 O O . THR B 1 210 ? 24.878 24.955 41.872 1.00 20.01 208 THR B O 1
ATOM 4685 N N . LYS B 1 211 ? 24.910 27.151 42.363 1.00 21.51 209 LYS B N 1
ATOM 4686 C CA . LYS B 1 211 ? 26.000 27.005 43.326 1.00 21.96 209 LYS B CA 1
ATOM 4687 C C . LYS B 1 211 ? 25.601 26.102 44.510 1.00 21.79 209 LYS B C 1
ATOM 4688 O O . LYS B 1 211 ? 26.397 25.247 44.928 1.00 21.90 209 LYS B O 1
ATOM 4694 N N . SER B 1 212 ? 24.390 26.287 45.031 1.00 21.74 210 SER B N 1
ATOM 4695 C CA . SER B 1 212 ? 23.884 25.448 46.130 1.00 22.76 210 SER B CA 1
ATOM 4696 C C . SER B 1 212 ? 23.795 23.989 45.696 1.00 21.69 210 SER B C 1
ATOM 4697 O O . SER B 1 212 ? 24.195 23.061 46.439 1.00 22.20 210 SER B O 1
ATOM 4700 N N . PHE B 1 213 ? 23.257 23.775 44.497 1.00 20.72 211 PHE B N 1
ATOM 4701 C CA . PHE B 1 213 ? 23.139 22.416 43.978 1.00 20.00 211 PHE B CA 1
ATOM 4702 C C . PHE B 1 213 ? 24.510 21.731 43.913 1.00 19.64 211 PHE B C 1
ATOM 4703 O O . PHE B 1 213 ? 24.669 20.589 44.349 1.00 18.67 211 PHE B O 1
ATOM 4711 N N . LEU B 1 214 ? 25.485 22.429 43.347 1.00 19.67 212 LEU B N 1
ATOM 4712 C CA . LEU B 1 214 ? 26.804 21.831 43.163 1.00 20.77 212 LEU B CA 1
ATOM 4713 C C . LEU B 1 214 ? 27.509 21.571 44.503 1.00 21.74 212 LEU B C 1
ATOM 4714 O O . LEU B 1 214 ? 28.251 20.598 44.655 1.00 21.65 212 LEU B O 1
ATOM 4719 N N . LYS B 1 215 ? 27.254 22.442 45.469 1.00 22.71 213 LYS B N 1
ATOM 4720 C CA . LYS B 1 215 ? 27.714 22.217 46.831 1.00 25.52 213 LYS B CA 1
ATOM 4721 C C . LYS B 1 215 ? 27.096 20.942 47.417 1.00 24.72 213 LYS B C 1
ATOM 4722 O O . LYS B 1 215 ? 27.753 20.209 48.143 1.00 25.14 213 LYS B O 1
ATOM 4728 N N . GLU B 1 216 ? 25.838 20.676 47.100 1.00 23.76 214 GLU B N 1
ATOM 4729 C CA . GLU B 1 216 ? 25.150 19.540 47.713 1.00 24.55 214 GLU B CA 1
ATOM 4730 C C . GLU B 1 216 ? 25.337 18.234 46.950 1.00 23.86 214 GLU B C 1
ATOM 4731 O O . GLU B 1 216 ? 25.164 17.148 47.516 1.00 24.50 214 GLU B O 1
ATOM 4737 N N . VAL B 1 217 ? 25.669 18.317 45.666 1.00 23.10 215 VAL B N 1
ATOM 4738 C CA . VAL B 1 217 ? 25.689 17.103 44.829 1.00 22.75 215 VAL B CA 1
ATOM 4739 C C . VAL B 1 217 ? 27.031 16.374 44.786 1.00 23.03 215 VAL B C 1
ATOM 4740 O O . VAL B 1 217 ? 27.110 15.228 44.329 1.00 21.81 215 VAL B O 1
ATOM 4744 N N . SER B 1 218 ? 28.088 17.026 45.262 1.00 24.34 216 SER B N 1
ATOM 4745 C CA . SER B 1 218 ? 29.416 16.469 45.064 1.00 25.42 216 SER B CA 1
ATOM 4746 C C . SER B 1 218 ? 29.561 15.114 45.747 1.00 25.63 216 SER B C 1
ATOM 4747 O O . SER B 1 218 ? 30.313 14.270 45.264 1.00 24.31 216 SER B O 1
ATOM 4750 N N . SER B 1 219 ? 28.771 14.870 46.809 1.00 25.31 217 SER B N 1
ATOM 4751 C CA A SER B 1 219 ? 28.827 13.599 47.543 0.50 25.21 217 SER B CA 1
ATOM 4752 C CA B SER B 1 219 ? 28.849 13.599 47.528 0.50 25.24 217 SER B CA 1
ATOM 4753 C C . SER B 1 219 ? 28.363 12.416 46.707 1.00 24.78 217 SER B C 1
ATOM 4754 O O . SER B 1 219 ? 28.684 11.252 47.005 1.00 25.41 217 SER B O 1
ATOM 4759 N N . PHE B 1 220 ? 27.609 12.702 45.657 1.00 23.99 218 PHE B N 1
ATOM 4760 C CA . PHE B 1 220 ? 27.075 11.662 44.805 1.00 23.46 218 PHE B CA 1
ATOM 4761 C C . PHE B 1 220 ? 27.983 11.387 43.617 1.00 23.14 218 PHE B C 1
ATOM 4762 O O . PHE B 1 220 ? 27.631 10.601 42.759 1.00 22.59 218 PHE B O 1
ATOM 4770 N N . ASN B 1 221 ? 29.136 12.047 43.599 1.00 22.72 219 ASN B N 1
ATOM 4771 C CA . ASN B 1 221 ? 30.207 11.809 42.606 1.00 22.74 219 ASN B CA 1
ATOM 4772 C C . ASN B 1 221 ? 29.730 11.839 41.153 1.00 21.33 219 ASN B C 1
ATOM 4773 O O . ASN B 1 221 ? 29.917 10.858 40.437 1.00 22.07 219 ASN B O 1
ATOM 4778 N N . PRO B 1 222 ? 29.120 12.957 40.706 1.00 20.69 220 PRO B N 1
ATOM 4779 C CA . PRO B 1 222 ? 28.644 12.980 39.297 1.00 20.14 220 PRO B CA 1
ATOM 4780 C C . PRO B 1 222 ? 29.825 12.878 38.319 1.00 18.86 220 PRO B C 1
ATOM 4781 O O . PRO B 1 222 ? 30.928 13.359 38.628 1.00 19.45 220 PRO B O 1
ATOM 4785 N N . TYR B 1 223 ? 29.629 12.201 37.180 1.00 19.10 221 TYR B N 1
ATOM 4786 C CA . TYR B 1 223 ? 30.717 11.973 36.214 1.00 18.79 221 TYR B CA 1
ATOM 4787 C C . TYR B 1 223 ? 31.125 13.275 35.537 1.00 18.15 221 TYR B C 1
ATOM 4788 O O . TYR B 1 223 ? 32.320 13.529 35.261 1.00 17.21 221 TYR B O 1
ATOM 4797 N N . TRP B 1 224 ? 30.111 14.071 35.252 1.00 17.27 222 TRP B N 1
ATOM 4798 C CA . TRP B 1 224 ? 30.296 15.448 34.771 1.00 17.48 222 TRP B CA 1
ATOM 4799 C C . TRP B 1 224 ? 29.085 16.329 35.053 1.00 16.91 222 TRP B C 1
ATOM 4800 O O . TRP B 1 224 ? 28.011 15.819 35.346 1.00 16.13 222 TRP B O 1
ATOM 4811 N N . ILE B 1 225 ? 29.307 17.646 34.956 1.00 17.21 223 ILE B N 1
ATOM 4812 C CA . ILE B 1 225 ? 28.310 18.678 35.212 1.00 17.27 223 ILE B CA 1
ATOM 4813 C C . ILE B 1 225 ? 28.200 19.469 33.908 1.00 17.08 223 ILE B C 1
ATOM 4814 O O . ILE B 1 225 ? 29.159 20.139 33.492 1.00 17.08 223 ILE B O 1
ATOM 4819 N N . GLU B 1 226 ? 27.034 19.385 33.272 1.00 16.43 224 GLU B N 1
ATOM 4820 C CA . GLU B 1 226 ? 26.927 19.924 31.915 1.00 16.78 224 GLU B CA 1
ATOM 4821 C C . GLU B 1 226 ? 26.126 21.217 31.951 1.00 16.27 224 GLU B C 1
ATOM 4822 O O . GLU B 1 226 ? 25.063 21.286 32.592 1.00 14.25 224 GLU B O 1
ATOM 4828 N N . GLU B 1 227 ? 26.662 22.243 31.277 1.00 15.68 225 GLU B N 1
ATOM 4829 C CA . GLU B 1 227 ? 26.017 23.575 31.188 1.00 15.47 225 GLU B CA 1
ATOM 4830 C C . GLU B 1 227 ? 25.521 24.120 32.536 1.00 15.98 225 GLU B C 1
ATOM 4831 O O . GLU B 1 227 ? 24.339 24.393 32.699 1.00 16.64 225 GLU B O 1
ATOM 4837 N N . PRO B 1 228 ? 26.426 24.278 33.505 1.00 15.52 226 PRO B N 1
ATOM 4838 C CA . PRO B 1 228 ? 25.980 24.885 34.765 1.00 16.28 226 PRO B CA 1
ATOM 4839 C C . PRO B 1 228 ? 25.670 26.383 34.608 1.00 16.01 226 PRO B C 1
ATOM 4840 O O . PRO B 1 228 ? 24.942 26.954 35.434 1.00 17.41 226 PRO B O 1
ATOM 4844 N N . VAL B 1 229 ? 26.227 27.007 33.570 1.00 15.83 227 VAL B N 1
ATOM 4845 C CA . VAL B 1 229 ? 25.934 28.386 33.204 1.00 15.88 227 VAL B CA 1
ATOM 4846 C C . VAL B 1 229 ? 25.958 28.457 31.673 1.00 16.21 227 VAL B C 1
ATOM 4847 O O . VAL B 1 229 ? 26.380 27.504 31.005 1.00 16.12 227 VAL B O 1
ATOM 4851 N N . ASP B 1 230 ? 25.532 29.589 31.120 1.00 16.21 228 ASP B N 1
ATOM 4852 C CA . ASP B 1 230 ? 25.452 29.753 29.681 1.00 16.47 228 ASP B CA 1
ATOM 4853 C C . ASP B 1 230 ? 26.845 29.626 29.077 1.00 16.56 228 ASP B C 1
ATOM 4854 O O . ASP B 1 230 ? 27.823 30.088 29.667 1.00 16.73 228 ASP B O 1
ATOM 4859 N N . GLY B 1 231 ? 26.932 28.981 27.917 1.00 15.78 229 GLY B N 1
ATOM 4860 C CA . GLY B 1 231 ? 28.219 28.732 27.273 1.00 15.28 229 GLY B CA 1
ATOM 4861 C C . GLY B 1 231 ? 29.019 29.967 26.899 1.00 15.79 229 GLY B C 1
ATOM 4862 O O . GLY B 1 231 ? 30.232 29.877 26.738 1.00 16.86 229 GLY B O 1
ATOM 4863 N N . GLU B 1 232 ? 28.373 31.126 26.796 1.00 15.82 230 GLU B N 1
ATOM 4864 C CA . GLU B 1 232 ? 29.103 32.354 26.486 1.00 16.35 230 GLU B CA 1
ATOM 4865 C C . GLU B 1 232 ? 29.553 33.096 27.727 1.00 15.99 230 GLU B C 1
ATOM 4866 O O . GLU B 1 232 ? 30.261 34.103 27.618 1.00 15.22 230 GLU B O 1
ATOM 4872 N N . ASN B 1 233 ? 29.169 32.565 28.886 1.00 15.70 231 ASN B N 1
ATOM 4873 C CA . ASN B 1 233 ? 29.566 33.146 30.154 1.00 17.03 231 ASN B CA 1
ATOM 4874 C C . ASN B 1 233 ? 30.882 32.534 30.557 1.00 16.96 231 ASN B C 1
ATOM 4875 O O . ASN B 1 233 ? 30.947 31.710 31.470 1.00 17.05 231 ASN B O 1
ATOM 4880 N N . ILE B 1 234 ? 31.924 32.934 29.841 1.00 16.82 232 ILE B N 1
ATOM 4881 C CA . ILE B 1 234 ? 33.229 32.295 29.971 1.00 16.79 232 ILE B CA 1
ATOM 4882 C C . ILE B 1 234 ? 33.771 32.441 31.394 1.00 16.44 232 ILE B C 1
ATOM 4883 O O . ILE B 1 234 ? 34.223 31.483 31.985 1.00 15.39 232 ILE B O 1
ATOM 4888 N N . SER B 1 235 ? 33.670 33.638 31.950 1.00 16.99 233 SER B N 1
ATOM 4889 C CA . SER B 1 235 ? 34.153 33.869 33.318 1.00 18.39 233 SER B CA 1
ATOM 4890 C C . SER B 1 235 ? 33.497 33.011 34.398 1.00 17.46 233 SER B C 1
ATOM 4891 O O . SER B 1 235 ? 34.168 32.486 35.309 1.00 16.42 233 SER B O 1
ATOM 4894 N N . LEU B 1 236 ? 32.188 32.842 34.312 1.00 16.34 234 LEU B N 1
ATOM 4895 C CA . LEU B 1 236 ? 31.517 32.001 35.285 1.00 18.28 234 LEU B CA 1
ATOM 4896 C C . LEU B 1 236 ? 31.783 30.520 35.062 1.00 17.18 234 LEU B C 1
ATOM 4897 O O . LEU B 1 236 ? 31.790 29.759 36.026 1.00 17.90 234 LEU B O 1
ATOM 4902 N N . LEU B 1 237 ? 32.013 30.093 33.817 1.00 17.26 235 LEU B N 1
ATOM 4903 C CA . LEU B 1 237 ? 32.464 28.700 33.609 1.00 17.84 235 LEU B CA 1
ATOM 4904 C C . LEU B 1 237 ? 33.809 28.427 34.299 1.00 18.27 235 LEU B C 1
ATOM 4905 O O . LEU B 1 237 ? 33.979 27.405 34.982 1.00 17.96 235 LEU B O 1
ATOM 4910 N N . THR B 1 238 ? 34.763 29.341 34.116 1.00 20.03 236 THR B N 1
ATOM 4911 C CA . THR B 1 238 ? 36.078 29.200 34.762 1.00 21.60 236 THR B CA 1
ATOM 4912 C C . THR B 1 238 ? 35.906 29.160 36.282 1.00 22.03 236 THR B C 1
ATOM 4913 O O . THR B 1 238 ? 36.496 28.297 36.957 1.00 21.93 236 THR B O 1
ATOM 4917 N N . GLU B 1 239 ? 35.080 30.063 36.800 1.00 22.10 237 GLU B N 1
ATOM 4918 C CA . GLU B 1 239 ? 34.829 30.142 38.237 1.00 24.47 237 GLU B CA 1
ATOM 4919 C C . GLU B 1 239 ? 34.270 28.826 38.792 1.00 23.81 237 GLU B C 1
ATOM 4920 O O . GLU B 1 239 ? 34.802 28.284 39.789 1.00 23.63 237 GLU B O 1
ATOM 4926 N N . ILE B 1 240 ? 33.203 28.328 38.162 1.00 22.94 238 ILE B N 1
ATOM 4927 C CA . ILE B 1 240 ? 32.568 27.053 38.542 1.00 23.88 238 ILE B CA 1
ATOM 4928 C C . ILE B 1 240 ? 33.567 25.913 38.460 1.00 24.75 238 ILE B C 1
ATOM 4929 O O . ILE B 1 240 ? 33.746 25.131 39.425 1.00 24.55 238 ILE B O 1
ATOM 4934 N N . LYS B 1 241 ? 34.261 25.835 37.326 1.00 24.48 239 LYS B N 1
ATOM 4935 C CA . LYS B 1 241 ? 35.214 24.777 37.110 1.00 25.77 239 LYS B CA 1
ATOM 4936 C C . LYS B 1 241 ? 36.240 24.795 38.248 1.00 26.87 239 LYS B C 1
ATOM 4937 O O . LYS B 1 241 ? 36.549 23.747 38.835 1.00 27.34 239 LYS B O 1
ATOM 4943 N N . ASN B 1 242 ? 36.737 25.993 38.571 1.00 28.20 240 ASN B N 1
ATOM 4944 C CA . ASN B 1 242 ? 37.764 26.163 39.603 1.00 29.08 240 ASN B CA 1
ATOM 4945 C C . ASN B 1 242 ? 37.279 26.060 41.063 1.00 29.08 240 ASN B C 1
ATOM 4946 O O . ASN B 1 242 ? 38.082 25.826 41.955 1.00 30.24 240 ASN B O 1
ATOM 4951 N N . THR B 1 243 ? 35.986 26.241 41.301 1.00 28.69 241 THR B N 1
ATOM 4952 C CA . THR B 1 243 ? 35.410 26.200 42.652 1.00 28.81 241 THR B CA 1
ATOM 4953 C C . THR B 1 243 ? 35.101 24.772 43.128 1.00 29.50 241 THR B C 1
ATOM 4954 O O . THR B 1 243 ? 35.320 24.415 44.309 1.00 28.20 241 THR B O 1
ATOM 4958 N N . PHE B 1 244 ? 34.588 23.973 42.204 1.00 29.43 242 PHE B N 1
ATOM 4959 C CA . PHE B 1 244 ? 34.118 22.627 42.511 1.00 30.97 242 PHE B CA 1
ATOM 4960 C C . PHE B 1 244 ? 35.083 21.628 41.844 1.00 31.81 242 PHE B C 1
ATOM 4961 O O . PHE B 1 244 ? 35.740 21.952 40.863 1.00 32.69 242 PHE B O 1
ATOM 4969 N N . ASN B 1 245 ? 35.258 20.423 42.366 1.00 32.67 243 ASN B N 1
ATOM 4970 C CA . ASN B 1 245 ? 36.290 19.596 41.695 1.00 33.13 243 ASN B CA 1
ATOM 4971 C C . ASN B 1 245 ? 35.757 18.893 40.445 1.00 31.44 243 ASN B C 1
ATOM 4972 O O . ASN B 1 245 ? 36.427 18.027 39.900 1.00 33.48 243 ASN B O 1
ATOM 4977 N N . MET B 1 246 ? 34.559 19.273 39.987 1.00 28.34 244 MET B N 1
ATOM 4978 C CA . MET B 1 246 ? 33.793 18.411 39.072 1.00 23.88 244 MET B CA 1
ATOM 4979 C C . MET B 1 246 ? 34.047 18.779 37.607 1.00 22.68 244 MET B C 1
ATOM 4980 O O . MET B 1 246 ? 34.236 19.939 37.285 1.00 21.79 244 MET B O 1
ATOM 4985 N N . LYS B 1 247 ? 34.080 17.781 36.729 1.00 20.65 245 LYS B N 1
ATOM 4986 C CA . LYS B 1 247 ? 34.318 18.041 35.298 1.00 19.61 245 LYS B CA 1
ATOM 4987 C C . LYS B 1 247 ? 33.188 18.864 34.686 1.00 18.81 245 LYS B C 1
ATOM 4988 O O . LYS B 1 247 ? 32.036 18.519 34.837 1.00 18.30 245 LYS B O 1
ATOM 4994 N N . VAL B 1 248 ? 33.531 19.961 34.004 1.00 17.15 246 VAL B N 1
ATOM 4995 C CA . VAL B 1 248 ? 32.514 20.876 33.446 1.00 15.96 246 VAL B CA 1
ATOM 4996 C C . VAL B 1 248 ? 32.377 20.638 31.927 1.00 14.94 246 VAL B C 1
ATOM 4997 O O . VAL B 1 248 ? 33.382 20.524 31.219 1.00 14.81 246 VAL B O 1
ATOM 5001 N N . VAL B 1 249 ? 31.146 20.513 31.443 1.00 14.19 247 VAL B N 1
ATOM 5002 C CA . VAL B 1 249 ? 30.941 20.285 30.013 1.00 13.35 247 VAL B CA 1
ATOM 5003 C C . VAL B 1 249 ? 30.166 21.477 29.440 1.00 13.87 247 VAL B C 1
ATOM 5004 O O . VAL B 1 249 ? 29.140 21.929 30.020 1.00 13.96 247 VAL B O 1
ATOM 5008 N N . THR B 1 250 ? 30.636 21.977 28.299 1.00 12.98 248 THR B N 1
ATOM 5009 C CA . THR B 1 250 ? 29.913 23.018 27.586 1.00 13.47 248 THR B CA 1
ATOM 5010 C C . THR B 1 250 ? 30.147 22.897 26.092 1.00 13.05 248 THR B C 1
ATOM 5011 O O . THR B 1 250 ? 31.115 22.253 25.658 1.00 13.07 248 THR B O 1
ATOM 5015 N N . GLY B 1 251 ? 29.295 23.548 25.295 1.00 14.07 249 GLY B N 1
ATOM 5016 C CA . GLY B 1 251 ? 29.556 23.649 23.863 1.00 13.63 249 GLY B CA 1
ATOM 5017 C C . GLY B 1 251 ? 28.374 23.310 22.950 1.00 14.31 249 GLY B C 1
ATOM 5018 O O . GLY B 1 251 ? 28.343 23.757 21.802 1.00 15.40 249 GLY B O 1
ATOM 5019 N N . GLU B 1 252 ? 27.449 22.503 23.435 1.00 15.35 250 GLU B N 1
ATOM 5020 C CA . GLU B 1 252 ? 26.292 22.061 22.599 1.00 15.84 250 GLU B CA 1
ATOM 5021 C C . GLU B 1 252 ? 25.513 23.198 21.925 1.00 16.73 250 GLU B C 1
ATOM 5022 O O . GLU B 1 252 ? 24.936 23.006 20.841 1.00 16.08 250 GLU B O 1
ATOM 5028 N N . LYS B 1 253 ? 25.476 24.373 22.558 1.00 15.61 251 LYS B N 1
ATOM 5029 C CA . LYS B 1 253 ? 24.702 25.494 22.003 1.00 16.69 251 LYS B CA 1
ATOM 5030 C C . LYS B 1 253 ? 25.540 26.522 21.254 1.00 17.41 251 LYS B C 1
ATOM 5031 O O . LYS B 1 253 ? 25.026 27.576 20.872 1.00 18.68 251 LYS B O 1
ATOM 5037 N N . GLN B 1 254 ? 26.817 26.229 21.053 1.00 16.38 252 GLN B N 1
ATOM 5038 C CA . GLN B 1 254 ? 27.711 27.164 20.348 1.00 16.36 252 GLN B CA 1
ATOM 5039 C C . GLN B 1 254 ? 28.363 26.475 19.178 1.00 16.47 252 GLN B C 1
ATOM 5040 O O . GLN B 1 254 ? 28.315 25.230 19.047 1.00 17.34 252 GLN B O 1
ATOM 5046 N N . SER B 1 255 ? 28.971 27.265 18.302 1.00 16.74 253 SER B N 1
ATOM 5047 C CA . SER B 1 255 ? 29.661 26.716 17.152 1.00 17.31 253 SER B CA 1
ATOM 5048 C C . SER B 1 255 ? 30.826 27.621 16.786 1.00 17.75 253 SER B C 1
ATOM 5049 O O . SER B 1 255 ? 30.917 28.767 17.276 1.00 18.02 253 SER B O 1
ATOM 5052 N N . GLY B 1 256 ? 31.722 27.112 15.930 1.00 18.50 254 GLY B N 1
ATOM 5053 C CA . GLY B 1 256 ? 32.855 27.892 15.484 1.00 17.24 254 GLY B CA 1
ATOM 5054 C C . GLY B 1 256 ? 34.101 27.716 16.344 1.00 17.47 254 GLY B C 1
ATOM 5055 O O . GLY B 1 256 ? 34.053 27.605 17.595 1.00 18.25 254 GLY B O 1
ATOM 5056 N N . LEU B 1 257 ? 35.243 27.740 15.678 1.00 16.54 255 LEU B N 1
ATOM 5057 C CA . LEU B 1 257 ? 36.498 27.533 16.376 1.00 15.93 255 LEU B CA 1
ATOM 5058 C C . LEU B 1 257 ? 36.811 28.609 17.397 1.00 15.72 255 LEU B C 1
ATOM 5059 O O . LEU B 1 257 ? 37.351 28.303 18.454 1.00 15.90 255 LEU B O 1
ATOM 5064 N N . VAL B 1 258 ? 36.535 29.868 17.067 1.00 14.11 256 VAL B N 1
ATOM 5065 C CA . VAL B 1 258 ? 36.967 30.967 17.932 1.00 14.42 256 VAL B CA 1
ATOM 5066 C C . VAL B 1 258 ? 36.385 30.857 19.343 1.00 14.42 256 VAL B C 1
ATOM 5067 O O . VAL B 1 258 ? 37.098 31.062 20.342 1.00 13.78 256 VAL B O 1
ATOM 5071 N N . HIS B 1 259 ? 35.097 30.517 19.434 1.00 13.28 257 HIS B N 1
ATOM 5072 C CA . HIS B 1 259 ? 34.493 30.363 20.758 1.00 14.11 257 HIS B CA 1
ATOM 5073 C C . HIS B 1 259 ? 35.202 29.271 21.561 1.00 13.11 257 HIS B C 1
ATOM 5074 O O . HIS B 1 259 ? 35.542 29.472 22.725 1.00 12.38 257 HIS B O 1
ATOM 5081 N N . PHE B 1 260 ? 35.457 28.117 20.928 1.00 12.93 258 PHE B N 1
ATOM 5082 C CA . PHE B 1 260 ? 36.020 27.007 21.672 1.00 13.47 258 PHE B CA 1
ATOM 5083 C C . PHE B 1 260 ? 37.482 27.282 22.013 1.00 14.03 258 PHE B C 1
ATOM 5084 O O . PHE B 1 260 ? 37.992 26.865 23.052 1.00 14.64 258 PHE B O 1
ATOM 5092 N N . ARG B 1 261 ? 38.149 28.044 21.165 1.00 13.97 259 ARG B N 1
ATOM 5093 C CA . ARG B 1 261 ? 39.540 28.429 21.479 1.00 14.72 259 ARG B CA 1
ATOM 5094 C C . ARG B 1 261 ? 39.584 29.373 22.663 1.00 14.90 259 ARG B C 1
ATOM 5095 O O . ARG B 1 261 ? 40.527 29.330 23.443 1.00 16.86 259 ARG B O 1
ATOM 5103 N N . GLU B 1 262 ? 38.549 30.200 22.830 1.00 13.97 260 GLU B N 1
ATOM 5104 C CA . GLU B 1 262 ? 38.461 31.080 24.025 1.00 14.29 260 GLU B CA 1
ATOM 5105 C C . GLU B 1 262 ? 38.206 30.241 25.287 1.00 15.20 260 GLU B C 1
ATOM 5106 O O . GLU B 1 262 ? 38.764 30.522 26.372 1.00 15.07 260 GLU B O 1
ATOM 5112 N N . LEU B 1 263 ? 37.413 29.177 25.142 1.00 14.56 261 LEU B N 1
ATOM 5113 C CA . LEU B 1 263 ? 37.165 28.256 26.271 1.00 14.92 261 LEU B CA 1
ATOM 5114 C C . LEU B 1 263 ? 38.473 27.604 26.693 1.00 15.78 261 LEU B C 1
ATOM 5115 O O . LEU B 1 263 ? 38.733 27.439 27.882 1.00 15.82 261 LEU B O 1
ATOM 5120 N N . ILE B 1 264 ? 39.289 27.236 25.704 1.00 15.57 262 ILE B N 1
ATOM 5121 C CA . ILE B 1 264 ? 40.592 26.640 25.989 1.00 16.98 262 ILE B CA 1
ATOM 5122 C C . ILE B 1 264 ? 41.490 27.671 26.691 1.00 17.54 262 ILE B C 1
ATOM 5123 O O . ILE B 1 264 ? 42.074 27.392 27.748 1.00 17.84 262 ILE B O 1
ATOM 5128 N N . SER B 1 265 ? 41.604 28.857 26.099 1.00 17.45 263 SER B N 1
ATOM 5129 C CA . SER B 1 265 ? 42.432 29.924 26.673 1.00 18.55 263 SER B CA 1
ATOM 5130 C C . SER B 1 265 ? 42.106 30.217 28.119 1.00 18.44 263 SER B C 1
ATOM 5131 O O . SER B 1 265 ? 43.004 30.528 28.923 1.00 18.15 263 SER B O 1
ATOM 5134 N N . ARG B 1 266 ? 40.812 30.228 28.433 1.00 15.75 264 ARG B N 1
ATOM 5135 C CA . ARG B 1 266 ? 40.354 30.602 29.764 1.00 17.14 264 ARG B CA 1
ATOM 5136 C C . ARG B 1 266 ? 40.155 29.433 30.742 1.00 16.58 264 ARG B C 1
ATOM 5137 O O . ARG B 1 266 ? 39.707 29.656 31.876 1.00 17.33 264 ARG B O 1
ATOM 5145 N N . ASN B 1 267 ? 40.499 28.226 30.299 1.00 15.63 265 ASN B N 1
ATOM 5146 C CA . ASN B 1 267 ? 40.406 27.023 31.120 1.00 15.74 265 ASN B CA 1
ATOM 5147 C C . ASN B 1 267 ? 38.982 26.892 31.658 1.00 16.34 265 ASN B C 1
ATOM 5148 O O . ASN B 1 267 ? 38.775 26.670 32.850 1.00 17.25 265 ASN B O 1
ATOM 5153 N N . ALA B 1 268 ? 38.018 27.053 30.759 1.00 15.58 266 ALA B N 1
ATOM 5154 C CA . ALA B 1 268 ? 36.604 27.189 31.136 1.00 16.04 266 ALA B CA 1
ATOM 5155 C C . ALA B 1 268 ? 35.851 25.863 31.209 1.00 17.61 266 ALA B C 1
ATOM 5156 O O . ALA B 1 268 ? 34.735 25.807 31.736 1.00 17.24 266 ALA B O 1
ATOM 5158 N N . ALA B 1 269 ? 36.438 24.809 30.654 1.00 17.89 267 ALA B N 1
ATOM 5159 C CA . ALA B 1 269 ? 35.783 23.505 30.629 1.00 17.91 267 ALA B CA 1
ATOM 5160 C C . ALA B 1 269 ? 36.762 22.357 30.486 1.00 17.01 267 ALA B C 1
ATOM 5161 O O . ALA B 1 269 ? 37.912 22.529 30.010 1.00 18.10 267 ALA B O 1
ATOM 5163 N N . ASP B 1 270 ? 36.307 21.185 30.907 1.00 16.04 268 ASP B N 1
ATOM 5164 C CA . ASP B 1 270 ? 37.069 19.931 30.847 1.00 16.84 268 ASP B CA 1
ATOM 5165 C C . ASP B 1 270 ? 36.673 19.056 29.662 1.00 16.03 268 ASP B C 1
ATOM 5166 O O . ASP B 1 270 ? 37.464 18.236 29.190 1.00 15.80 268 ASP B O 1
ATOM 5171 N N . ILE B 1 271 ? 35.434 19.222 29.195 1.00 15.85 269 ILE B N 1
ATOM 5172 C CA . ILE B 1 271 ? 34.888 18.409 28.085 1.00 15.34 269 ILE B CA 1
ATOM 5173 C C . ILE B 1 271 ? 34.086 19.379 27.207 1.00 15.43 269 ILE B C 1
ATOM 5174 O O . ILE B 1 271 ? 33.359 20.220 27.733 1.00 14.92 269 ILE B O 1
ATOM 5179 N N . PHE B 1 272 ? 34.269 19.308 25.884 1.00 13.99 270 PHE B N 1
ATOM 5180 C CA . PHE B 1 272 ? 33.407 20.082 24.973 1.00 13.97 270 PHE B CA 1
ATOM 5181 C C . PHE B 1 272 ? 32.366 19.180 24.368 1.00 13.30 270 PHE B C 1
ATOM 5182 O O . PHE B 1 272 ? 32.710 18.063 23.936 1.00 14.00 270 PHE B O 1
ATOM 5190 N N . ASN B 1 273 ? 31.101 19.636 24.296 1.00 13.76 271 ASN B N 1
ATOM 5191 C CA . ASN B 1 273 ? 30.077 18.807 23.673 1.00 13.04 271 ASN B CA 1
ATOM 5192 C C . ASN B 1 273 ? 29.373 19.532 22.522 1.00 13.40 271 ASN B C 1
ATOM 5193 O O . ASN B 1 273 ? 28.150 19.586 22.499 1.00 12.67 271 ASN B O 1
ATOM 5198 N N . PRO B 1 274 ? 30.128 20.029 21.528 1.00 14.09 272 PRO B N 1
ATOM 5199 C CA . PRO B 1 274 ? 29.423 20.654 20.402 1.00 14.03 272 PRO B CA 1
ATOM 5200 C C . PRO B 1 274 ? 28.574 19.593 19.707 1.00 13.16 272 PRO B C 1
ATOM 5201 O O . PRO B 1 274 ? 28.889 18.396 19.786 1.00 12.07 272 PRO B O 1
ATOM 5205 N N . ASP B 1 275 ? 27.487 20.002 19.067 1.00 13.55 273 ASP B N 1
ATOM 5206 C CA . ASP B 1 275 ? 26.663 18.964 18.429 1.00 13.35 273 ASP B CA 1
ATOM 5207 C C . ASP B 1 275 ? 27.354 18.473 17.156 1.00 12.89 273 ASP B C 1
ATOM 5208 O O . ASP B 1 275 ? 27.842 19.277 16.360 1.00 13.71 273 ASP B O 1
ATOM 5213 N N . ILE B 1 276 ? 27.341 17.155 16.954 1.00 13.29 274 ILE B N 1
ATOM 5214 C CA . ILE B 1 276 ? 27.955 16.561 15.755 1.00 13.12 274 ILE B CA 1
ATOM 5215 C C . ILE B 1 276 ? 27.444 17.224 14.456 1.00 12.95 274 ILE B C 1
ATOM 5216 O O . ILE B 1 276 ? 28.179 17.345 13.475 1.00 13.43 274 ILE B O 1
ATOM 5221 N N . SER B 1 277 ? 26.162 17.634 14.461 1.00 11.43 275 SER B N 1
ATOM 5222 C CA . SER B 1 277 ? 25.534 18.211 13.278 1.00 12.79 275 SER B CA 1
ATOM 5223 C C . SER B 1 277 ? 25.322 19.723 13.415 1.00 12.75 275 SER B C 1
ATOM 5224 O O . SER B 1 277 ? 24.507 20.322 12.680 1.00 13.35 275 SER B O 1
ATOM 5227 N N . GLY B 1 278 ? 25.991 20.299 14.414 1.00 13.90 276 GLY B N 1
ATOM 5228 C CA . GLY B 1 278 ? 25.784 21.700 14.777 1.00 14.91 276 GLY B CA 1
ATOM 5229 C C . GLY B 1 278 ? 27.023 22.570 14.802 1.00 16.57 276 GLY B C 1
ATOM 5230 O O . GLY B 1 278 ? 26.914 23.799 14.768 1.00 17.30 276 GLY B O 1
ATOM 5231 N N . MET B 1 279 ? 28.200 21.959 14.894 1.00 16.94 277 MET B N 1
ATOM 5232 C CA . MET B 1 279 ? 29.483 22.726 15.025 1.00 16.71 277 MET B CA 1
ATOM 5233 C C . MET B 1 279 ? 29.826 23.535 13.742 1.00 16.16 277 MET B C 1
ATOM 5234 O O . MET B 1 279 ? 30.418 24.624 13.790 1.00 16.77 277 MET B O 1
ATOM 5239 N N . GLY B 1 280 ? 29.437 23.006 12.598 1.00 15.21 278 GLY B N 1
ATOM 5240 C CA . GLY B 1 280 ? 29.757 23.630 11.313 1.00 14.85 278 GLY B CA 1
ATOM 5241 C C . GLY B 1 280 ? 30.175 22.595 10.293 1.00 14.77 278 GLY B C 1
ATOM 5242 O O . GLY B 1 280 ? 29.949 22.760 9.088 1.00 14.85 278 GLY B O 1
ATOM 5243 N N . GLY B 1 281 ? 30.776 21.526 10.790 1.00 15.47 279 GLY B N 1
ATOM 5244 C CA . GLY B 1 281 ? 31.159 20.363 9.968 1.00 15.45 279 GLY B CA 1
ATOM 5245 C C . GLY B 1 281 ? 32.212 19.544 10.703 1.00 15.42 279 GLY B C 1
ATOM 5246 O O . GLY B 1 281 ? 32.622 19.872 11.846 1.00 16.24 279 GLY B O 1
ATOM 5247 N N . LEU B 1 282 ? 32.693 18.495 10.050 1.00 15.46 280 LEU B N 1
ATOM 5248 C CA . LEU B 1 282 ? 33.660 17.608 10.695 1.00 15.41 280 LEU B CA 1
ATOM 5249 C C . LEU B 1 282 ? 35.066 18.161 10.750 1.00 15.88 280 LEU B C 1
ATOM 5250 O O . LEU B 1 282 ? 35.827 17.829 11.655 1.00 16.18 280 LEU B O 1
ATOM 5255 N N . ILE B 1 283 ? 35.412 19.015 9.800 1.00 16.74 281 ILE B N 1
ATOM 5256 C CA . ILE B 1 283 ? 36.734 19.643 9.812 1.00 17.11 281 ILE B CA 1
ATOM 5257 C C . ILE B 1 283 ? 36.921 20.396 11.128 1.00 17.33 281 ILE B C 1
ATOM 5258 O O . ILE B 1 283 ? 37.950 20.245 11.789 1.00 17.70 281 ILE B O 1
ATOM 5263 N N . ASP B 1 284 ? 35.920 21.180 11.523 1.00 17.35 282 ASP B N 1
ATOM 5264 C CA . ASP B 1 284 ? 36.055 21.979 12.760 1.00 16.71 282 ASP B CA 1
ATOM 5265 C C . ASP B 1 284 ? 35.913 21.104 14.004 1.00 17.42 282 ASP B C 1
ATOM 5266 O O . ASP B 1 284 ? 36.522 21.403 15.031 1.00 17.64 282 ASP B O 1
ATOM 5271 N N . ILE B 1 285 ? 35.113 20.043 13.927 1.00 16.73 283 ILE B N 1
ATOM 5272 C CA . ILE B 1 285 ? 35.028 19.088 15.048 1.00 17.68 283 ILE B CA 1
ATOM 5273 C C . ILE B 1 285 ? 36.390 18.435 15.287 1.00 17.58 283 ILE B C 1
ATOM 5274 O O . ILE B 1 285 ? 36.859 18.363 16.427 1.00 17.77 283 ILE B O 1
ATOM 5279 N N . ILE B 1 286 ? 37.045 18.010 14.208 1.00 17.40 284 ILE B N 1
ATOM 5280 C CA . ILE B 1 286 ? 38.356 17.361 14.328 1.00 18.45 284 ILE B CA 1
ATOM 5281 C C . ILE B 1 286 ? 39.431 18.358 14.767 1.00 18.32 284 ILE B C 1
ATOM 5282 O O . ILE B 1 286 ? 40.287 18.028 15.598 1.00 17.75 284 ILE B O 1
ATOM 5287 N N . GLU B 1 287 ? 39.387 19.579 14.231 1.00 17.67 285 GLU B N 1
ATOM 5288 C CA . GLU B 1 287 ? 40.382 20.569 14.571 1.00 17.58 285 GLU B CA 1
ATOM 5289 C C . GLU B 1 287 ? 40.267 20.917 16.061 1.00 17.14 285 GLU B C 1
ATOM 5290 O O . GLU B 1 287 ? 41.279 20.940 16.786 1.00 16.22 285 GLU B O 1
ATOM 5296 N N . ILE B 1 288 ? 39.048 21.176 16.529 1.00 15.77 286 ILE B N 1
ATOM 5297 C CA . ILE B 1 288 ? 38.912 21.492 17.969 1.00 15.94 286 ILE B CA 1
ATOM 5298 C C . ILE B 1 288 ? 39.239 20.285 18.831 1.00 15.42 286 ILE B C 1
ATOM 5299 O O . ILE B 1 288 ? 39.783 20.462 19.926 1.00 15.47 286 ILE B O 1
ATOM 5304 N N . SER B 1 289 ? 38.966 19.066 18.331 1.00 15.24 287 SER B N 1
ATOM 5305 C CA . SER B 1 289 ? 39.323 17.848 19.068 1.00 16.03 287 SER B CA 1
ATOM 5306 C C . SER B 1 289 ? 40.844 17.807 19.288 1.00 16.73 287 SER B C 1
ATOM 5307 O O . SER B 1 289 ? 41.314 17.517 20.401 1.00 16.23 287 SER B O 1
ATOM 5310 N N . ASN B 1 290 ? 41.603 18.124 18.246 1.00 16.80 288 ASN B N 1
ATOM 5311 C CA . ASN B 1 290 ? 43.064 18.104 18.373 1.00 18.32 288 ASN B CA 1
ATOM 5312 C C . ASN B 1 290 ? 43.614 19.159 19.330 1.00 17.84 288 ASN B C 1
ATOM 5313 O O . ASN B 1 290 ? 44.469 18.865 20.183 1.00 17.83 288 ASN B O 1
ATOM 5318 N N . GLU B 1 291 ? 43.160 20.391 19.160 1.00 17.80 289 GLU B N 1
ATOM 5319 C CA . GLU B 1 291 ? 43.500 21.474 20.077 1.00 18.20 289 GLU B CA 1
ATOM 5320 C C . GLU B 1 291 ? 43.093 21.136 21.504 1.00 17.87 289 GLU B C 1
ATOM 5321 O O . GLU B 1 291 ? 43.869 21.353 22.420 1.00 17.64 289 GLU B O 1
ATOM 5327 N N . ALA B 1 292 ? 41.869 20.616 21.699 1.00 16.73 290 ALA B N 1
ATOM 5328 C CA . ALA B 1 292 ? 41.440 20.194 23.020 1.00 17.51 290 ALA B CA 1
ATOM 5329 C C . ALA B 1 292 ? 42.415 19.147 23.601 1.00 18.68 290 ALA B C 1
ATOM 5330 O O . ALA B 1 292 ? 42.883 19.280 24.737 1.00 17.51 290 ALA B O 1
ATOM 5332 N N . SER B 1 293 ? 42.757 18.143 22.794 1.00 20.10 291 SER B N 1
ATOM 5333 C CA . SER B 1 293 ? 43.641 17.074 23.272 1.00 22.44 291 SER B CA 1
ATOM 5334 C C . SER B 1 293 ? 45.006 17.604 23.727 1.00 22.75 291 SER B C 1
ATOM 5335 O O . SER B 1 293 ? 45.611 17.033 24.639 1.00 22.22 291 SER B O 1
ATOM 5338 N N . ASN B 1 294 ? 45.485 18.684 23.104 1.00 23.22 292 ASN B N 1
ATOM 5339 C CA . ASN B 1 294 ? 46.754 19.307 23.506 1.00 24.01 292 ASN B CA 1
ATOM 5340 C C . ASN B 1 294 ? 46.641 20.108 24.803 1.00 24.08 292 ASN B C 1
ATOM 5341 O O . ASN B 1 294 ? 47.619 20.732 25.244 1.00 24.90 292 ASN B O 1
ATOM 5346 N N . ASN B 1 295 ? 45.434 20.172 25.358 1.00 22.82 293 ASN B N 1
ATOM 5347 C CA . ASN B 1 295 ? 45.159 20.993 26.522 1.00 22.63 293 ASN B CA 1
ATOM 5348 C C . ASN B 1 295 ? 44.332 20.226 27.562 1.00 22.32 293 ASN B C 1
ATOM 5349 O O . ASN B 1 295 ? 43.696 20.827 28.417 1.00 23.08 293 ASN B O 1
ATOM 5354 N N . GLY B 1 296 ? 44.363 18.903 27.451 1.00 22.31 294 GLY B N 1
ATOM 5355 C CA . GLY B 1 296 ? 43.775 17.969 28.425 1.00 23.05 294 GLY B CA 1
ATOM 5356 C C . GLY B 1 296 ? 42.256 17.910 28.440 1.00 23.05 294 GLY B C 1
ATOM 5357 O O . GLY B 1 296 ? 41.665 17.391 29.387 1.00 24.64 294 GLY B O 1
ATOM 5358 N N . ILE B 1 297 ? 41.635 18.418 27.373 1.00 19.97 295 ILE B N 1
ATOM 5359 C CA . ILE B 1 297 ? 40.177 18.499 27.271 1.00 17.68 295 ILE B CA 1
ATOM 5360 C C . ILE B 1 297 ? 39.687 17.345 26.380 1.00 17.65 295 ILE B C 1
ATOM 5361 O O . ILE B 1 297 ? 40.299 17.021 25.355 1.00 16.33 295 ILE B O 1
ATOM 5366 N N . PHE B 1 298 ? 38.571 16.752 26.779 1.00 16.53 296 PHE B N 1
ATOM 5367 C CA . PHE B 1 298 ? 37.979 15.634 26.058 1.00 16.83 296 PHE B CA 1
ATOM 5368 C C . PHE B 1 298 ? 36.772 16.122 25.234 1.00 17.02 296 PHE B C 1
ATOM 5369 O O . PHE B 1 298 ? 36.258 17.237 25.445 1.00 14.28 296 PHE B O 1
ATOM 5377 N N . ILE B 1 299 ? 36.381 15.312 24.252 1.00 15.51 297 ILE B N 1
ATOM 5378 C CA . ILE B 1 299 ? 35.299 15.698 23.340 1.00 16.19 297 ILE B CA 1
ATOM 5379 C C . ILE B 1 299 ? 34.196 14.655 23.453 1.00 16.12 297 ILE B C 1
ATOM 5380 O O . ILE B 1 299 ? 34.423 13.454 23.198 1.00 16.70 297 ILE B O 1
ATOM 5385 N N . SER B 1 300 ? 32.993 15.096 23.823 1.00 16.41 298 SER B N 1
ATOM 5386 C CA . SER B 1 300 ? 31.866 14.203 23.863 1.00 16.15 298 SER B CA 1
ATOM 5387 C C . SER B 1 300 ? 30.813 14.837 22.986 1.00 16.67 298 SER B C 1
ATOM 5388 O O . SER B 1 300 ? 30.081 15.692 23.455 1.00 15.07 298 SER B O 1
ATOM 5391 N N . PRO B 1 301 ? 30.773 14.477 21.683 1.00 16.31 299 PRO B N 1
ATOM 5392 C CA . PRO B 1 301 ? 29.852 15.203 20.804 1.00 16.71 299 PRO B CA 1
ATOM 5393 C C . PRO B 1 301 ? 28.409 15.049 21.299 1.00 16.63 299 PRO B C 1
ATOM 5394 O O . PRO B 1 301 ? 28.037 13.971 21.794 1.00 17.91 299 PRO B O 1
ATOM 5398 N N . HIS B 1 302 ? 27.657 16.145 21.253 1.00 15.83 300 HIS B N 1
ATOM 5399 C CA . HIS B 1 302 ? 26.227 16.175 21.567 1.00 15.49 300 HIS B CA 1
ATOM 5400 C C . HIS B 1 302 ? 25.493 15.571 20.353 1.00 15.01 300 HIS B C 1
ATOM 5401 O O . HIS B 1 302 ? 25.913 15.762 19.206 1.00 14.99 300 HIS B O 1
ATOM 5408 N N . CYS B 1 303 ? 24.402 14.851 20.583 1.00 15.53 301 CYS B N 1
ATOM 5409 C CA . CYS B 1 303 ? 23.724 14.224 19.445 1.00 15.80 301 CYS B CA 1
ATOM 5410 C C . CYS B 1 303 ? 22.264 14.127 19.755 1.00 16.47 301 CYS B C 1
ATOM 5411 O O . CYS B 1 303 ? 21.719 13.029 19.911 1.00 18.86 301 CYS B O 1
ATOM 5414 N N . TRP B 1 304 ? 21.649 15.292 19.882 1.00 16.22 302 TRP B N 1
ATOM 5415 C CA . TRP B 1 304 ? 20.195 15.360 19.971 1.00 15.55 302 TRP B CA 1
ATOM 5416 C C . TRP B 1 304 ? 19.686 15.498 18.532 1.00 14.83 302 TRP B C 1
ATOM 5417 O O . TRP B 1 304 ? 19.377 16.593 18.039 1.00 14.96 302 TRP B O 1
ATOM 5428 N N . ASN B 1 305 ? 19.741 14.364 17.815 1.00 13.47 303 ASN B N 1
ATOM 5429 C CA . ASN B 1 305 ? 19.465 14.282 16.390 1.00 14.00 303 ASN B CA 1
ATOM 5430 C C . ASN B 1 305 ? 18.939 12.862 16.171 1.00 14.34 303 ASN B C 1
ATOM 5431 O O . ASN B 1 305 ? 18.686 12.131 17.145 1.00 16.10 303 ASN B O 1
ATOM 5436 N N . SER B 1 306 ? 18.790 12.459 14.913 1.00 15.82 304 SER B N 1
ATOM 5437 C CA . SER B 1 306 ? 18.346 11.083 14.658 1.00 16.82 304 SER B CA 1
ATOM 5438 C C . SER B 1 306 ? 19.417 10.129 15.068 1.00 16.59 304 SER B C 1
ATOM 5439 O O . SER B 1 306 ? 20.599 10.495 15.154 1.00 16.62 304 SER B O 1
ATOM 5442 N N . MET B 1 307 ? 19.046 8.867 15.296 1.00 17.21 305 MET B N 1
ATOM 5443 C CA . MET B 1 307 ? 20.086 7.888 15.545 1.00 17.09 305 MET B CA 1
ATOM 5444 C C . MET B 1 307 ? 20.547 7.200 14.255 1.00 17.33 305 MET B C 1
ATOM 5445 O O . MET B 1 307 ? 21.075 6.091 14.303 1.00 17.81 305 MET B O 1
ATOM 5450 N N . SER B 1 308 ? 20.371 7.888 13.125 1.00 16.15 306 SER B N 1
ATOM 5451 C CA . SER B 1 308 ? 20.831 7.421 11.827 1.00 15.64 306 SER B CA 1
ATOM 5452 C C . SER B 1 308 ? 22.100 8.157 11.385 1.00 15.66 306 SER B C 1
ATOM 5453 O O . SER B 1 308 ? 23.205 7.832 11.833 1.00 15.83 306 SER B O 1
ATOM 5456 N N . VAL B 1 309 ? 21.946 9.176 10.541 1.00 15.12 307 VAL B N 1
ATOM 5457 C CA . VAL B 1 309 ? 23.087 9.854 9.939 1.00 14.46 307 VAL B CA 1
ATOM 5458 C C . VAL B 1 309 ? 23.966 10.549 10.991 1.00 14.84 307 VAL B C 1
ATOM 5459 O O . VAL B 1 309 ? 25.163 10.279 11.051 1.00 13.96 307 VAL B O 1
ATOM 5463 N N . SER B 1 310 ? 23.369 11.418 11.814 1.00 15.17 308 SER B N 1
ATOM 5464 C CA . SER B 1 310 ? 24.133 12.097 12.876 1.00 15.82 308 SER B CA 1
ATOM 5465 C C . SER B 1 310 ? 24.892 11.148 13.783 1.00 15.49 308 SER B C 1
ATOM 5466 O O . SER B 1 310 ? 26.062 11.395 14.123 1.00 15.99 308 SER B O 1
ATOM 5469 N N . ALA B 1 311 ? 24.223 10.069 14.183 1.00 15.61 309 ALA B N 1
ATOM 5470 C CA . ALA B 1 311 ? 24.791 9.110 15.106 1.00 15.58 309 ALA B CA 1
ATOM 5471 C C . ALA B 1 311 ? 25.987 8.433 14.488 1.00 15.55 309 ALA B C 1
ATOM 5472 O O . ALA B 1 311 ? 27.045 8.356 15.122 1.00 15.11 309 ALA B O 1
ATOM 5474 N N . SER B 1 312 ? 25.872 8.035 13.212 1.00 15.43 310 SER B N 1
ATOM 5475 C CA . SER B 1 312 ? 27.002 7.439 12.510 1.00 16.61 310 SER B CA 1
ATOM 5476 C C . SER B 1 312 ? 28.167 8.399 12.418 1.00 15.67 310 SER B C 1
ATOM 5477 O O . SER B 1 312 ? 29.294 8.041 12.729 1.00 15.91 310 SER B O 1
ATOM 5480 N N . ALA B 1 313 ? 27.903 9.643 12.014 1.00 15.75 311 ALA B N 1
ATOM 5481 C CA . ALA B 1 313 ? 28.992 10.635 11.979 1.00 15.15 311 ALA B CA 1
ATOM 5482 C C . ALA B 1 313 ? 29.718 10.730 13.330 1.00 14.96 311 ALA B C 1
ATOM 5483 O O . ALA B 1 313 ? 30.942 10.694 13.379 1.00 15.25 311 ALA B O 1
ATOM 5485 N N . MET B 1 314 ? 28.967 10.831 14.426 1.00 15.14 312 MET B N 1
ATOM 5486 C CA . MET B 1 314 ? 29.552 10.968 15.776 1.00 14.02 312 MET B CA 1
ATOM 5487 C C . MET B 1 314 ? 30.393 9.752 16.161 1.00 15.54 312 MET B C 1
ATOM 5488 O O . MET B 1 314 ? 31.500 9.886 16.707 1.00 16.63 312 MET B O 1
ATOM 5493 N N . LEU B 1 315 ? 29.872 8.561 15.885 1.00 15.21 313 LEU B N 1
ATOM 5494 C CA . LEU B 1 315 ? 30.584 7.326 16.232 1.00 16.35 313 LEU B CA 1
ATOM 5495 C C . LEU B 1 315 ? 31.910 7.235 15.470 1.00 16.93 313 LEU B C 1
ATOM 5496 O O . LEU B 1 315 ? 32.961 6.957 16.082 1.00 16.31 313 LEU B O 1
ATOM 5501 N N . HIS B 1 316 ? 31.884 7.539 14.166 1.00 17.12 314 HIS B N 1
ATOM 5502 C CA . HIS B 1 316 ? 33.133 7.613 13.381 1.00 17.68 314 HIS B CA 1
ATOM 5503 C C . HIS B 1 316 ? 34.148 8.609 13.907 1.00 17.91 314 HIS B C 1
ATOM 5504 O O . HIS B 1 316 ? 35.343 8.302 14.029 1.00 19.56 314 HIS B O 1
ATOM 5511 N N . VAL B 1 317 ? 33.690 9.808 14.263 1.00 18.11 315 VAL B N 1
ATOM 5512 C CA . VAL B 1 317 ? 34.583 10.791 14.837 1.00 17.82 315 VAL B CA 1
ATOM 5513 C C . VAL B 1 317 ? 35.154 10.292 16.161 1.00 17.41 315 VAL B C 1
ATOM 5514 O O . VAL B 1 317 ? 36.358 10.341 16.362 1.00 17.33 315 VAL B O 1
ATOM 5518 N N . CYS B 1 318 ? 34.307 9.787 17.051 1.00 17.54 316 CYS B N 1
ATOM 5519 C CA . CYS B 1 318 ? 34.807 9.353 18.366 1.00 18.48 316 CYS B CA 1
ATOM 5520 C C . CYS B 1 318 ? 35.808 8.206 18.251 1.00 19.84 316 CYS B C 1
ATOM 5521 O O . CYS B 1 318 ? 36.738 8.102 19.038 1.00 19.65 316 CYS B O 1
ATOM 5524 N N . SER B 1 319 ? 35.595 7.342 17.274 1.00 20.41 317 SER B N 1
ATOM 5525 C CA . SER B 1 319 ? 36.489 6.217 17.071 1.00 21.65 317 SER B CA 1
ATOM 5526 C C . SER B 1 319 ? 37.842 6.658 16.519 1.00 21.73 317 SER B C 1
ATOM 5527 O O . SER B 1 319 ? 38.816 5.884 16.586 1.00 22.59 317 SER B O 1
ATOM 5530 N N . SER B 1 320 ? 37.911 7.900 15.995 1.00 21.28 318 SER B N 1
ATOM 5531 C CA . SER B 1 320 ? 39.107 8.427 15.339 1.00 22.04 318 SER B CA 1
ATOM 5532 C C . SER B 1 320 ? 40.014 9.356 16.158 1.00 21.78 318 SER B C 1
ATOM 5533 O O . SER B 1 320 ? 41.081 9.737 15.675 1.00 23.11 318 SER B O 1
ATOM 5536 N N . ILE B 1 321 ? 39.559 9.780 17.334 1.00 20.84 319 ILE B N 1
ATOM 5537 C CA . ILE B 1 321 ? 40.299 10.744 18.160 1.00 20.45 319 ILE B CA 1
ATOM 5538 C C . ILE B 1 321 ? 40.733 10.118 19.492 1.00 20.70 319 ILE B C 1
ATOM 5539 O O . ILE B 1 321 ? 40.035 9.265 20.022 1.00 21.42 319 ILE B O 1
ATOM 5544 N N . PRO B 1 322 ? 41.914 10.506 20.012 1.00 21.08 320 PRO B N 1
ATOM 5545 C CA . PRO B 1 322 ? 42.414 9.941 21.250 1.00 21.35 320 PRO B CA 1
ATOM 5546 C C . PRO B 1 322 ? 41.751 10.512 22.501 1.00 21.84 320 PRO B C 1
ATOM 5547 O O . PRO B 1 322 ? 41.796 9.872 23.555 1.00 23.04 320 PRO B O 1
ATOM 5551 N N . ASN B 1 323 ? 41.091 11.663 22.361 1.00 20.09 321 ASN B N 1
ATOM 5552 C CA . ASN B 1 323 ? 40.446 12.319 23.488 1.00 20.25 321 ASN B CA 1
ATOM 5553 C C . ASN B 1 323 ? 38.906 12.325 23.437 1.00 19.89 321 ASN B C 1
ATOM 5554 O O . ASN B 1 323 ? 38.255 13.244 23.930 1.00 20.24 321 ASN B O 1
ATOM 5559 N N . SER B 1 324 ? 38.315 11.275 22.879 1.00 20.82 322 SER B N 1
ATOM 5560 C CA . SER B 1 324 ? 36.865 11.114 22.946 1.00 20.17 322 SER B CA 1
ATOM 5561 C C . SER B 1 324 ? 36.443 10.771 24.355 1.00 20.51 322 SER B C 1
ATOM 5562 O O . SER B 1 324 ? 37.157 10.077 25.106 1.00 20.46 322 SER B O 1
ATOM 5565 N N . GLU B 1 325 ? 35.289 11.305 24.727 1.00 19.27 323 GLU B N 1
ATOM 5566 C CA . GLU B 1 325 ? 34.544 10.832 25.866 1.00 20.75 323 GLU B CA 1
ATOM 5567 C C . GLU B 1 325 ? 33.388 9.991 25.341 1.00 20.45 323 GLU B C 1
ATOM 5568 O O . GLU B 1 325 ? 33.237 9.822 24.121 1.00 20.65 323 GLU B O 1
ATOM 5574 N N . LYS B 1 326 ? 32.575 9.459 26.247 1.00 21.24 324 LYS B N 1
ATOM 5575 C CA . LYS B 1 326 ? 31.424 8.658 25.859 1.00 20.73 324 LYS B CA 1
ATOM 5576 C C . LYS B 1 326 ? 30.497 9.431 24.918 1.00 20.25 324 LYS B C 1
ATOM 5577 O O . LYS B 1 326 ? 30.242 10.635 25.107 1.00 19.84 324 LYS B O 1
ATOM 5583 N N . ALA B 1 327 ? 30.023 8.723 23.900 1.00 18.85 325 ALA B N 1
ATOM 5584 C CA . ALA B 1 327 ? 29.209 9.301 22.827 1.00 18.56 325 ALA B CA 1
ATOM 5585 C C . ALA B 1 327 ? 27.738 9.208 23.223 1.00 17.95 325 ALA B C 1
ATOM 5586 O O . ALA B 1 327 ? 27.324 8.244 23.854 1.00 18.14 325 ALA B O 1
ATOM 5588 N N . GLU B 1 328 ? 26.966 10.243 22.884 1.00 16.74 326 GLU B N 1
ATOM 5589 C CA . GLU B 1 328 ? 25.591 10.394 23.376 1.00 16.60 326 GLU B CA 1
ATOM 5590 C C . GLU B 1 328 ? 24.588 9.641 22.510 1.00 17.54 326 GLU B C 1
ATOM 5591 O O . GLU B 1 328 ? 24.564 9.823 21.300 1.00 17.56 326 GLU B O 1
ATOM 5597 N N . ILE B 1 329 ? 23.760 8.817 23.155 1.00 17.91 327 ILE B N 1
ATOM 5598 C CA . ILE B 1 329 ? 22.652 8.083 22.521 1.00 18.28 327 ILE B CA 1
ATOM 5599 C C . ILE B 1 329 ? 21.325 8.442 23.191 1.00 18.56 327 ILE B C 1
ATOM 5600 O O . ILE B 1 329 ? 21.260 8.544 24.415 1.00 18.98 327 ILE B O 1
ATOM 5605 N N . PHE B 1 330 ? 20.275 8.625 22.387 1.00 18.23 328 PHE B N 1
ATOM 5606 C CA . PHE B 1 330 ? 18.922 8.741 22.890 1.00 19.49 328 PHE B CA 1
ATOM 5607 C C . PHE B 1 330 ? 18.235 7.411 22.588 1.00 19.99 328 PHE B C 1
ATOM 5608 O O . PHE B 1 330 ? 17.805 7.194 21.467 1.00 20.29 328 PHE B O 1
ATOM 5616 N N . PRO B 1 331 ? 18.150 6.517 23.589 1.00 19.94 329 PRO B N 1
ATOM 5617 C CA . PRO B 1 331 ? 17.549 5.206 23.286 1.00 20.43 329 PRO B CA 1
ATOM 5618 C C . PRO B 1 331 ? 16.135 5.307 22.726 1.00 21.68 329 PRO B C 1
ATOM 5619 O O . PRO B 1 331 ? 15.736 4.461 21.898 1.00 21.97 329 PRO B O 1
ATOM 5623 N N . ASP B 1 332 ? 15.385 6.322 23.167 1.00 21.31 330 ASP B N 1
ATOM 5624 C CA . ASP B 1 332 ? 13.991 6.497 22.726 1.00 22.28 330 ASP B CA 1
ATOM 5625 C C . ASP B 1 332 ? 13.894 6.954 21.278 1.00 21.55 330 ASP B C 1
ATOM 5626 O O . ASP B 1 332 ? 12.795 7.083 20.761 1.00 22.42 330 ASP B O 1
ATOM 5631 N N . TYR B 1 333 ? 15.038 7.200 20.626 1.00 20.32 331 TYR B N 1
ATOM 5632 C CA . TYR B 1 333 ? 15.083 7.634 19.212 1.00 20.35 331 TYR B CA 1
ATOM 5633 C C . TYR B 1 333 ? 15.538 6.516 18.294 1.00 20.70 331 TYR B C 1
ATOM 5634 O O . TYR B 1 333 ? 15.534 6.655 17.069 1.00 19.59 331 TYR B O 1
ATOM 5643 N N . ILE B 1 334 ? 15.964 5.412 18.893 1.00 22.10 332 ILE B N 1
ATOM 5644 C CA . ILE B 1 334 ? 16.507 4.301 18.120 1.00 22.91 332 ILE B CA 1
ATOM 5645 C C . ILE B 1 334 ? 15.407 3.647 17.275 1.00 23.19 332 ILE B C 1
ATOM 5646 O O . ILE B 1 334 ? 15.595 3.454 16.069 1.00 22.67 332 ILE B O 1
ATOM 5651 N N . ASN B 1 335 ? 14.251 3.345 17.868 1.00 23.38 333 ASN B N 1
ATOM 5652 C CA . ASN B 1 335 ? 13.256 2.595 17.110 1.00 23.19 333 ASN B CA 1
ATOM 5653 C C . ASN B 1 335 ? 12.677 3.397 15.978 1.00 22.72 333 ASN B C 1
ATOM 5654 O O . ASN B 1 335 ? 12.429 2.867 14.889 1.00 22.59 333 ASN B O 1
ATOM 5659 N N . PHE B 1 336 ? 12.480 4.692 16.215 1.00 21.03 334 PHE B N 1
ATOM 5660 C CA . PHE B 1 336 ? 12.022 5.545 15.162 1.00 19.93 334 PHE B CA 1
ATOM 5661 C C . PHE B 1 336 ? 13.042 5.595 14.003 1.00 18.94 334 PHE B C 1
ATOM 5662 O O . PHE B 1 336 ? 12.650 5.519 12.835 1.00 18.66 334 PHE B O 1
ATOM 5670 N N . SER B 1 337 ? 14.334 5.720 14.317 1.00 18.34 335 SER B N 1
ATOM 5671 C CA . SER B 1 337 ? 15.385 5.787 13.266 1.00 17.77 335 SER B CA 1
ATOM 5672 C C . SER B 1 337 ? 15.463 4.487 12.457 1.00 18.83 335 SER B C 1
ATOM 5673 O O . SER B 1 337 ? 15.681 4.485 11.238 1.00 18.23 335 SER B O 1
ATOM 5676 N N . LYS B 1 338 ? 15.292 3.381 13.174 1.00 20.02 336 LYS B N 1
ATOM 5677 C CA . LYS B 1 338 ? 15.187 2.035 12.568 1.00 21.44 336 LYS B CA 1
ATOM 5678 C C . LYS B 1 338 ? 14.050 1.861 11.557 1.00 21.25 336 LYS B C 1
ATOM 5679 O O . LYS B 1 338 ? 14.102 0.952 10.705 1.00 21.05 336 LYS B O 1
ATOM 5685 N N . LYS B 1 339 ? 13.028 2.710 11.627 1.00 21.44 337 LYS B N 1
ATOM 5686 C CA . LYS B 1 339 ? 11.902 2.595 10.690 1.00 21.43 337 LYS B CA 1
ATOM 5687 C C . LYS B 1 339 ? 12.371 2.793 9.266 1.00 21.06 337 LYS B C 1
ATOM 5688 O O . LYS B 1 339 ? 11.917 2.108 8.362 1.00 21.28 337 LYS B O 1
ATOM 5694 N N . PHE B 1 340 ? 13.296 3.737 9.077 1.00 20.55 338 PHE B N 1
ATOM 5695 C CA . PHE B 1 340 ? 13.737 4.108 7.741 1.00 20.23 338 PHE B CA 1
ATOM 5696 C C . PHE B 1 340 ? 15.207 3.815 7.496 1.00 20.41 338 PHE B C 1
ATOM 5697 O O . PHE B 1 340 ? 15.637 3.905 6.360 1.00 22.25 338 PHE B O 1
ATOM 5705 N N . CYS B 1 341 ? 15.972 3.488 8.540 1.00 20.52 339 CYS B N 1
ATOM 5706 C CA . CYS B 1 341 ? 17.412 3.240 8.390 1.00 20.81 339 CYS B CA 1
ATOM 5707 C C . CYS B 1 341 ? 17.840 1.900 8.959 1.00 21.49 339 CYS B C 1
ATOM 5708 O O . CYS B 1 341 ? 17.549 1.595 10.121 1.00 20.96 339 CYS B O 1
ATOM 5711 N N . GLU B 1 342 ? 18.558 1.103 8.157 1.00 21.62 340 GLU B N 1
ATOM 5712 C CA . GLU B 1 342 ? 19.192 -0.106 8.669 1.00 22.99 340 GLU B CA 1
ATOM 5713 C C . GLU B 1 342 ? 20.486 0.393 9.322 1.00 22.28 340 GLU B C 1
ATOM 5714 O O . GLU B 1 342 ? 21.479 0.636 8.631 1.00 22.32 340 GLU B O 1
ATOM 5720 N N . LEU B 1 343 ? 20.454 0.589 10.633 1.00 22.60 341 LEU B N 1
ATOM 5721 C CA . LEU B 1 343 ? 21.504 1.381 11.337 1.00 22.71 341 LEU B CA 1
ATOM 5722 C C . LEU B 1 343 ? 22.911 0.845 11.155 1.00 23.36 341 LEU B C 1
ATOM 5723 O O . LEU B 1 343 ? 23.118 -0.372 11.239 1.00 24.18 341 LEU B O 1
ATOM 5728 N N . PRO B 1 344 ? 23.885 1.740 10.891 1.00 22.68 342 PRO B N 1
ATOM 5729 C CA . PRO B 1 344 ? 25.261 1.300 10.610 1.00 23.35 342 PRO B CA 1
ATOM 5730 C C . PRO B 1 344 ? 26.073 1.028 11.871 1.00 23.66 342 PRO B C 1
ATOM 5731 O O . PRO B 1 344 ? 27.314 1.103 11.837 1.00 24.45 342 PRO B O 1
ATOM 5735 N N . PHE B 1 345 ? 25.384 0.699 12.966 1.00 23.56 343 PHE B N 1
ATOM 5736 C CA . PHE B 1 345 ? 26.056 0.360 14.211 1.00 24.01 343 PHE B CA 1
ATOM 5737 C C . PHE B 1 345 ? 25.164 -0.527 15.063 1.00 24.82 343 PHE B C 1
ATOM 5738 O O . PHE B 1 345 ? 23.946 -0.544 14.908 1.00 24.11 343 PHE B O 1
ATOM 5746 N N . ASP B 1 346 ? 25.759 -1.249 15.994 1.00 27.14 344 ASP B N 1
ATOM 5747 C CA . ASP B 1 346 ? 24.922 -1.906 16.991 1.00 29.48 344 ASP B CA 1
ATOM 5748 C C . ASP B 1 346 ? 25.468 -1.684 18.368 1.00 29.61 344 ASP B C 1
ATOM 5749 O O . ASP B 1 346 ? 26.671 -1.542 18.539 1.00 29.89 344 ASP B O 1
ATOM 5754 N N . ILE B 1 347 ? 24.560 -1.633 19.336 1.00 29.85 345 ILE B N 1
ATOM 5755 C CA . ILE B 1 347 ? 24.928 -1.331 20.717 1.00 30.22 345 ILE B CA 1
ATOM 5756 C C . ILE B 1 347 ? 25.007 -2.662 21.473 1.00 29.44 345 ILE B C 1
ATOM 5757 O O . ILE B 1 347 ? 24.013 -3.360 21.567 1.00 28.96 345 ILE B O 1
ATOM 5762 N N . ILE B 1 348 ? 26.190 -3.004 21.965 1.00 28.80 346 ILE B N 1
ATOM 5763 C CA . ILE B 1 348 ? 26.354 -4.112 22.898 1.00 30.00 346 ILE B CA 1
ATOM 5764 C C . ILE B 1 348 ? 26.884 -3.582 24.227 1.00 29.42 346 ILE B C 1
ATOM 5765 O O . ILE B 1 348 ? 28.068 -3.199 24.329 1.00 29.06 346 ILE B O 1
ATOM 5770 N N . ASP B 1 349 ? 26.019 -3.627 25.241 1.00 29.62 347 ASP B N 1
ATOM 5771 C CA . ASP B 1 349 ? 26.285 -3.077 26.573 1.00 30.06 347 ASP B CA 1
ATOM 5772 C C . ASP B 1 349 ? 26.728 -1.622 26.424 1.00 28.95 347 ASP B C 1
ATOM 5773 O O . ASP B 1 349 ? 25.954 -0.803 25.926 1.00 28.39 347 ASP B O 1
ATOM 5778 N N . ASN B 1 350 ? 27.974 -1.329 26.777 1.00 28.32 348 ASN B N 1
ATOM 5779 C CA . ASN B 1 350 ? 28.447 0.060 26.874 1.00 28.95 348 ASN B CA 1
ATOM 5780 C C . ASN B 1 350 ? 29.147 0.592 25.630 1.00 28.31 348 ASN B C 1
ATOM 5781 O O . ASN B 1 350 ? 29.696 1.698 25.667 1.00 27.62 348 ASN B O 1
ATOM 5786 N N . LYS B 1 351 ? 29.150 -0.183 24.542 1.00 28.09 349 LYS B N 1
ATOM 5787 C CA . LYS B 1 351 ? 29.862 0.234 23.334 1.00 28.33 349 LYS B CA 1
ATOM 5788 C C . LYS B 1 351 ? 29.041 0.062 22.056 1.00 27.89 349 LYS B C 1
ATOM 5789 O O . LYS B 1 351 ? 28.265 -0.901 21.910 1.00 28.18 349 LYS B O 1
ATOM 5795 N N . ALA B 1 352 ? 29.223 0.996 21.128 1.00 26.86 350 ALA B N 1
ATOM 5796 C CA . ALA B 1 352 ? 28.680 0.859 19.773 1.00 26.74 350 ALA B CA 1
ATOM 5797 C C . ALA B 1 352 ? 29.752 0.322 18.838 1.00 27.35 350 ALA B C 1
ATOM 5798 O O . ALA B 1 352 ? 30.862 0.836 18.819 1.00 27.33 350 ALA B O 1
ATOM 5800 N N . HIS B 1 353 ? 29.422 -0.715 18.066 1.00 27.32 351 HIS B N 1
ATOM 5801 C CA . HIS B 1 353 ? 30.328 -1.258 17.057 1.00 28.20 351 HIS B CA 1
ATOM 5802 C C . HIS B 1 353 ? 29.871 -0.677 15.737 1.00 27.28 351 HIS B C 1
ATOM 5803 O O . HIS B 1 353 ? 28.706 -0.831 15.376 1.00 26.99 351 HIS B O 1
ATOM 5810 N N . ILE B 1 354 ? 30.775 -0.038 15.010 1.00 27.35 352 ILE B N 1
ATOM 5811 C CA . ILE B 1 354 ? 30.372 0.733 13.825 1.00 28.45 352 ILE B CA 1
ATOM 5812 C C . ILE B 1 354 ? 30.764 0.071 12.490 1.00 29.07 352 ILE B C 1
ATOM 5813 O O . ILE B 1 354 ? 31.531 -0.890 12.479 1.00 28.58 352 ILE B O 1
ATOM 5818 N N . ASN B 1 355 ? 30.215 0.593 11.384 1.00 28.80 353 ASN B N 1
ATOM 5819 C CA . ASN B 1 355 ? 30.412 0.031 10.027 1.00 29.41 353 ASN B CA 1
ATOM 5820 C C . ASN B 1 355 ? 31.854 0.096 9.571 1.00 29.43 353 ASN B C 1
ATOM 5821 O O . ASN B 1 355 ? 32.519 1.099 9.791 1.00 29.35 353 ASN B O 1
ATOM 5826 N N . LYS B 1 356 ? 32.308 -0.967 8.905 1.00 29.16 354 LYS B N 1
ATOM 5827 C CA . LYS B 1 356 ? 33.574 -0.935 8.171 1.00 30.25 354 LYS B CA 1
ATOM 5828 C C . LYS B 1 356 ? 33.331 -0.696 6.665 1.00 29.56 354 LYS B C 1
ATOM 5829 O O . LYS B 1 356 ? 34.272 -0.660 5.859 1.00 30.61 354 LYS B O 1
ATOM 5835 N N . SER B 1 357 ? 32.064 -0.529 6.299 1.00 28.36 355 SER B N 1
ATOM 5836 C CA . SER B 1 357 ? 31.687 -0.203 4.919 1.00 27.65 355 SER B CA 1
ATOM 5837 C C . SER B 1 357 ? 31.899 1.281 4.666 1.00 26.76 355 SER B C 1
ATOM 5838 O O . SER B 1 357 ? 32.089 2.052 5.609 1.00 26.54 355 SER B O 1
ATOM 5841 N N . ALA B 1 358 ? 31.848 1.674 3.398 1.00 24.56 356 ALA B N 1
ATOM 5842 C CA . ALA B 1 358 ? 32.289 3.009 2.986 1.00 22.81 356 ALA B CA 1
ATOM 5843 C C . ALA B 1 358 ? 31.476 4.176 3.568 1.00 21.41 356 ALA B C 1
ATOM 5844 O O . ALA B 1 358 ? 30.239 4.124 3.695 1.00 21.76 356 ALA B O 1
ATOM 5846 N N . GLY B 1 359 ? 32.194 5.243 3.891 1.00 20.23 357 GLY B N 1
ATOM 5847 C CA . GLY B 1 359 ? 31.577 6.470 4.381 1.00 19.11 357 GLY B CA 1
ATOM 5848 C C . GLY B 1 359 ? 30.901 6.224 5.705 1.00 18.06 357 GLY B C 1
ATOM 5849 O O . GLY B 1 359 ? 31.498 5.632 6.610 1.00 18.77 357 GLY B O 1
ATOM 5850 N N . LEU B 1 360 ? 29.655 6.696 5.809 1.00 17.31 358 LEU B N 1
ATOM 5851 C CA . LEU B 1 360 ? 28.859 6.587 7.028 1.00 17.31 358 LEU B CA 1
ATOM 5852 C C . LEU B 1 360 ? 28.081 5.270 7.130 1.00 17.08 358 LEU B C 1
ATOM 5853 O O . LEU B 1 360 ? 27.421 5.006 8.157 1.00 16.63 358 LEU B O 1
ATOM 5858 N N . GLY B 1 361 ? 28.112 4.478 6.058 1.00 16.95 359 GLY B N 1
ATOM 5859 C CA . GLY B 1 361 ? 27.426 3.193 6.045 1.00 17.86 359 GLY B CA 1
ATOM 5860 C C . GLY B 1 361 ? 25.918 3.331 6.043 1.00 17.80 359 GLY B C 1
ATOM 5861 O O . GLY B 1 361 ? 25.221 2.444 6.494 1.00 17.78 359 GLY B O 1
ATOM 5862 N N . ILE B 1 362 ? 25.420 4.427 5.485 1.00 18.41 360 ILE B N 1
ATOM 5863 C CA . ILE B 1 362 ? 23.989 4.744 5.580 1.00 18.80 360 ILE B CA 1
ATOM 5864 C C . ILE B 1 362 ? 23.149 4.014 4.518 1.00 20.27 360 ILE B C 1
ATOM 5865 O O . ILE B 1 362 ? 23.438 4.089 3.314 1.00 21.14 360 ILE B O 1
ATOM 5870 N N . VAL B 1 363 ? 22.114 3.309 4.974 1.00 20.17 361 VAL B N 1
ATOM 5871 C CA . VAL B 1 363 ? 21.206 2.611 4.086 1.00 20.16 361 VAL B CA 1
ATOM 5872 C C . VAL B 1 363 ? 19.827 3.049 4.511 1.00 19.21 361 VAL B C 1
ATOM 5873 O O . VAL B 1 363 ? 19.353 2.644 5.556 1.00 19.42 361 VAL B O 1
ATOM 5877 N N . ILE B 1 364 ? 19.229 3.918 3.718 1.00 18.63 362 ILE B N 1
ATOM 5878 C CA . ILE B 1 364 ? 17.950 4.483 4.073 1.00 18.77 362 ILE B CA 1
ATOM 5879 C C . ILE B 1 364 ? 16.924 4.099 3.032 1.00 18.98 362 ILE B C 1
ATOM 5880 O O . ILE B 1 364 ? 17.208 4.126 1.834 1.00 18.97 362 ILE B O 1
ATOM 5885 N N . HIS B 1 365 ? 15.732 3.728 3.513 1.00 18.69 363 HIS B N 1
ATOM 5886 C CA . HIS B 1 365 ? 14.560 3.484 2.680 1.00 18.93 363 HIS B CA 1
ATOM 5887 C C . HIS B 1 365 ? 13.852 4.794 2.509 1.00 18.64 363 HIS B C 1
ATOM 5888 O O . HIS B 1 365 ? 13.106 5.232 3.400 1.00 18.98 363 HIS B O 1
ATOM 5895 N N . GLU B 1 366 ? 14.078 5.414 1.359 1.00 18.36 364 GLU B N 1
ATOM 5896 C CA . GLU B 1 366 ? 13.644 6.777 1.115 1.00 19.01 364 GLU B CA 1
ATOM 5897 C C . GLU B 1 366 ? 12.118 6.906 1.102 1.00 19.58 364 GLU B C 1
ATOM 5898 O O . GLU B 1 366 ? 11.575 7.879 1.596 1.00 18.49 364 GLU B O 1
ATOM 5904 N N . ASP B 1 367 ? 11.453 5.891 0.573 1.00 20.71 365 ASP B N 1
ATOM 5905 C CA . ASP B 1 367 ? 9.984 5.843 0.568 1.00 21.85 365 ASP B CA 1
ATOM 5906 C C . ASP B 1 367 ? 9.409 5.972 1.986 1.00 20.95 365 ASP B C 1
ATOM 5907 O O . ASP B 1 367 ? 8.431 6.703 2.188 1.00 21.19 365 ASP B O 1
ATOM 5912 N N . ILE B 1 368 ? 10.059 5.326 2.960 1.00 19.99 366 ILE B N 1
ATOM 5913 C CA . ILE B 1 368 ? 9.625 5.368 4.362 1.00 20.14 366 ILE B CA 1
ATOM 5914 C C . ILE B 1 368 ? 9.966 6.729 4.977 1.00 19.91 366 ILE B C 1
ATOM 5915 O O . ILE B 1 368 ? 9.144 7.350 5.660 1.00 19.67 366 ILE B O 1
ATOM 5920 N N . LEU B 1 369 ? 11.168 7.199 4.700 1.00 19.37 367 LEU B N 1
ATOM 5921 C CA . LEU B 1 369 ? 11.575 8.525 5.166 1.00 19.55 367 LEU B CA 1
ATOM 5922 C C . LEU B 1 369 ? 10.594 9.587 4.672 1.00 19.85 367 LEU B C 1
ATOM 5923 O O . LEU B 1 369 ? 10.190 10.472 5.427 1.00 20.34 367 LEU B O 1
ATOM 5928 N N . SER B 1 370 ? 10.188 9.498 3.411 1.00 20.78 368 SER B N 1
ATOM 5929 C CA . SER B 1 370 ? 9.218 10.445 2.864 1.00 21.12 368 SER B CA 1
ATOM 5930 C C . SER B 1 370 ? 7.845 10.323 3.548 1.00 21.78 368 SER B C 1
ATOM 5931 O O . SER B 1 370 ? 7.194 11.329 3.856 1.00 21.12 368 SER B O 1
ATOM 5934 N N . GLU B 1 371 ? 7.394 9.096 3.776 1.00 21.56 369 GLU B N 1
ATOM 5935 C CA . GLU B 1 371 ? 6.145 8.877 4.534 1.00 23.01 369 GLU B CA 1
ATOM 5936 C C . GLU B 1 371 ? 6.134 9.551 5.923 1.00 22.97 369 GLU B C 1
ATOM 5937 O O . GLU B 1 371 ? 5.107 10.022 6.394 1.00 22.34 369 GLU B O 1
ATOM 5943 N N . LEU B 1 372 ? 7.298 9.600 6.552 1.00 22.03 370 LEU B N 1
ATOM 5944 C CA . LEU B 1 372 ? 7.441 10.134 7.898 1.00 21.93 370 LEU B CA 1
ATOM 5945 C C . LEU B 1 372 ? 7.724 11.638 7.908 1.00 22.07 370 LEU B C 1
ATOM 5946 O O . LEU B 1 372 ? 7.868 12.228 8.981 1.00 22.09 370 LEU B O 1
ATOM 5951 N N . SER B 1 373 ? 7.815 12.254 6.729 1.00 22.25 371 SER B N 1
ATOM 5952 C CA . SER B 1 373 ? 8.213 13.656 6.640 1.00 23.34 371 SER B CA 1
ATOM 5953 C C . SER B 1 373 ? 7.077 14.669 6.429 1.00 25.09 371 SER B C 1
ATOM 5954 O O . SER B 1 373 ? 6.078 14.372 5.803 1.00 24.86 371 SER B O 1
ATOM 5957 N N . ILE B 1 374 ? 7.254 15.873 6.960 1.00 26.09 372 ILE B N 1
ATOM 5958 C CA . ILE B 1 374 ? 6.228 16.921 6.902 1.00 28.03 372 ILE B CA 1
ATOM 5959 C C . ILE B 1 374 ? 6.603 17.971 5.845 1.00 27.76 372 ILE B C 1
ATOM 5960 O O . ILE B 1 374 ? 5.770 18.754 5.384 1.00 27.37 372 ILE B O 1
ATOM 5965 N N . TYR B 1 375 ? 7.877 17.996 5.491 1.00 27.01 373 TYR B N 1
ATOM 5966 C CA . TYR B 1 375 ? 8.396 18.955 4.545 1.00 27.06 373 TYR B CA 1
ATOM 5967 C C . TYR B 1 375 ? 9.459 18.202 3.792 1.00 26.32 373 TYR B C 1
ATOM 5968 O O . TYR B 1 375 ? 10.120 17.336 4.361 1.00 25.09 373 TYR B O 1
ATOM 5977 N N . SER B 1 376 ? 9.601 18.500 2.508 1.00 26.21 374 SER B N 1
ATOM 5978 C CA . SER B 1 376 ? 10.703 17.959 1.724 1.00 26.66 374 SER B CA 1
ATOM 5979 C C . SER B 1 376 ? 11.126 18.893 0.610 1.00 27.88 374 SER B C 1
ATOM 5980 O O . SER B 1 376 ? 10.420 19.848 0.290 1.00 27.77 374 SER B O 1
ATOM 5983 N N . LEU B 1 377 ? 12.319 18.604 0.084 1.00 29.69 375 LEU B N 1
ATOM 5984 C CA . LEU B 1 377 ? 12.877 19.201 -1.119 1.00 31.74 375 LEU B CA 1
ATOM 5985 C C . LEU B 1 377 ? 13.602 18.161 -1.973 1.00 33.05 375 LEU B C 1
ATOM 5986 O O . LEU B 1 377 ? 14.253 17.271 -1.451 1.00 32.13 375 LEU B O 1
ATOM 5991 N N . ASP B 1 378 ? 13.445 18.244 -3.296 1.00 34.04 376 ASP B N 1
ATOM 5992 C CA . ASP B 1 378 ? 14.306 17.539 -4.223 1.00 34.88 376 ASP B CA 1
ATOM 5993 C C . ASP B 1 378 ? 14.586 18.554 -5.297 1.00 35.41 376 ASP B C 1
ATOM 5994 O O . ASP B 1 378 ? 13.666 19.249 -5.777 1.00 34.91 376 ASP B O 1
ATOM 5999 N N . GLU B 1 379 ? 15.868 18.680 -5.638 1.00 34.89 377 GLU B N 1
ATOM 6000 C CA . GLU B 1 379 ? 16.314 19.721 -6.555 1.00 35.02 377 GLU B CA 1
ATOM 6001 C C . GLU B 1 379 ? 17.547 19.250 -7.310 1.00 34.37 377 GLU B C 1
ATOM 6002 O O . GLU B 1 379 ? 18.549 18.918 -6.685 1.00 31.63 377 GLU B O 1
ATOM 6008 N N . LYS B 1 380 ? 17.448 19.192 -8.647 1.00 34.57 378 LYS B N 1
ATOM 6009 C CA . LYS B 1 380 ? 18.629 19.100 -9.506 1.00 35.56 378 LYS B CA 1
ATOM 6010 C C . LYS B 1 380 ? 19.365 20.437 -9.524 1.00 35.87 378 LYS B C 1
ATOM 6011 O O . LYS B 1 380 ? 18.855 21.441 -10.038 1.00 36.20 378 LYS B O 1
#

Radius of gyration: 26.28 Å; Cα contacts (8 Å, |Δi|>4): 1744; chains: 2; bounding box: 60×72×60 Å

B-factor: mean 24.71, std 8.35, range [7.37, 59.84]

Secondary structure (DSSP, 8-state):
-TT-----EEEEEEEEEPP-B-GGG-SBPPPPEEEEEEETT--EEEEEEPP-TTTHHHHHHHHHHHHHHHTT-TT--HHHHHHHHHHHHTT---HHHHHHHHHHHHHHHHHHHHHHTSBHHHHH-SS--SEEEEEEE---SS---HHHHHHHHHHHHHTT-S-EEE----SSHHHHHHHHHHHHHHH-SSS-EEEE----S-HHHHHHHHHHHGGG--SEEE-SS-TT-HHHHHHHHHH-SS-EEE-TT--SHHHHHHHHHTT--SEE--BTTTSS-HHHHHHHHHHHHHTT-EE--B--S-TTHHHHHHHHHHHH-TTB-PEEE-GGGHHHHHTTB--SEEEETTEEEE--SSBT---B-HHHHHHTEEEEEEE-/-----B-EEEEEEEEEPP-B-TTSS-BPPPPEEEEEEETT--EEEEEEPP-TTTHHHHHHHHHHHHHHHTT-TTB-HHHHHHHHHHHHTT---HHHHHHHHHHHHHHHHHHHHHHT-BHHHHH-SS--SEEEEEEE---SS---HHHHHHHHHHHHHHT-S-EEE----SSHHHHHHHHHHHHHHHTTTS-EEEE----S-HHHHHHHHHHHGGG--SEEE-SS-TT-HHHHHHHHHHSSSPEEE-TT--SHHHHHHHHHTT--SEE--BTTTSS-HHHHHHHHHHHHTTT-EE--B--S-TTHHHHHHHHHHHH-TTB-PEEE-GGGHHHHHHHB--SEEEETTEEEE--SSBT---B-HHHHHHTEEEEEEE-

Sequence (751 aa):
NQDISIGKLSRLKIWITDNHLSDDQWSNTKKFIIIKITTEDGIEGWGEAFSINFREKGIAIIIKELFREISNIPNLSIKSFYNKISLLSDGHRGLDFSSATSAIEIALWDISGKLKNLPLNSLLTKKSPKPNNVPIYATCWSDLKKDTNDYLRQIEKFYGKKYGGIKIYPMLDSLSISIQFVEKVREIVGDELPLMLDLAVPEDLDQTKSSFLKEVSSFNPYWIEEPVDGENISLLLTEIKNTFNMKVVTGEKQSGLVHFRELISSRNAADIFNPDISGMGGLIDIIEISNEASNNGIFISPHCWNSMSVSASAMLHVCSSSIPNSSEKAEIFPDYINFSKKFCELPFDIIDNKAHHINKSAGLGIVIHEDILSELSIYYSLDEKQDISIGKLSRLKKIWITDNHLSDDQWSNTKKFIIIKITTEEDGIEGWGEAFSINFREKGIAIIIKELFREISNIPNLSIKSFYNKISLLSDGHRGLDFSSATSAIEIALWDISGKLKNLPLNSLLTKSPKPNVPIYATCWSDLKKDTNDYLRQIEKFYGKKYGGIKIYPMLDSLSISIQFVEKVREIVGDELPLMLDLAVPEDLDQTKSFLKEVSSSFNPYWIEEPVDGENISLLTEIKNTFNMKVVTGEKQSGLVHFRELISRNAADIFNPDISGMGGLIDIIEISNEASNNGIFISPHCWNSMSVSASAMLHVCSSIPNSEKAEIFPDYINFSKKFCELPFDIIDNKAHINKSAGLGIVIHEDILSELSIYSLDEK

Nearest PDB structures (foldseek):
  2qgy-assembly1_B  TM=1.003E+00  e=5.226E-83  unclassified
  3cb3-assembly1_D  TM=8.918E-01  e=3.562E-29  Polaromonas sp. JS666
  3cb3-assembly2_C  TM=9.017E-01  e=2.445E-28  Polaromonas sp. JS666
  2og9-assembly1_A  TM=8.993E-01  e=2.597E-28  Polaromonas sp. JS666
  3dfh-assembly1_C  TM=8.968E-01  e=3.729E-24  Vibrionales bacterium SWAT-3

Solvent-accessible surface area: 27738 Å² total; per-residue (Å²): 79,70,102,28,79,6,15,76,9,42,107,0,42,1,0,4,0,47,63,52,100,4,24,94,114,12,1,48,0,20,45,1,0,0,0,25,0,26,2,113,118,48,45,67,0,8,0,1,1,2,3,5,79,38,1,17,44,1,0,4,18,0,0,26,34,0,1,106,56,0,20,96,36,82,107,0,9,0,90,38,2,56,79,49,20,60,136,20,11,85,27,12,48,13,5,0,8,7,0,0,5,0,0,0,3,0,0,0,12,0,0,0,0,62,75,96,121,65,20,0,10,36,11,40,48,199,90,31,77,81,48,1,44,0,3,0,1,0,73,11,74,61,213,62,82,31,86,42,40,19,146,10,0,97,89,4,112,53,117,125,19,10,0,0,1,0,57,0,57,63,139,50,65,80,84,4,26,86,6,0,80,83,0,18,146,38,9,31,120,172,35,29,0,0,0,4,3,54,36,20,175,66,51,98,98,0,61,49,2,1,157,90,0,60,100,35,104,10,61,0,1,0,3,1,6,26,1,23,35,3,26,49,0,23,70,2,56,119,84,35,159,22,101,2,0,0,0,19,33,15,10,7,28,32,4,0,98,2,0,18,78,30,93,0,2,32,2,0,4,0,2,0,0,3,1,14,1,0,29,17,0,39,67,0,0,64,36,0,42,131,79,59,8,92,0,1,0,13,0,60,1,0,0,0,0,0,0,2,0,0,2,0,0,0,3,17,4,117,7,25,23,31,0,1,3,6,15,4,3,24,84,3,0,114,117,0,2,105,29,4,12,92,52,113,66,60,78,0,84,12,51,186,54,26,0,0,8,16,76,21,86,58,126,68,0,48,148,23,25,73,96,70,44,92,29,174,102,112,38,76,6,8,71,8,37,102,0,41,0,0,5,0,62,68,47,76,18,135,79,119,12,4,37,3,20,48,1,0,0,0,28,0,22,1,103,105,46,48,66,0,8,0,0,1,2,2,6,79,40,0,19,61,0,0,0,21,0,0,41,31,0,4,109,64,0,13,109,40,92,96,0,10,0,65,38,2,52,70,43,21,64,138,32,15,90,28,15,55,8,8,0,10,10,0,0,4,0,0,0,2,0,0,0,10,0,0,0,0,62,65,107,123,72,14,0,9,36,40,42,46,187,86,34,92,71,52,2,49,0,4,0,0,0,73,8,71,69,210,58,80,50,85,36,37,23,152,17,0,105,110,5,87,48,115,118,17,8,0,1,1,0,57,0,55,75,144,45,75,83,73,3,23,94,7,0,83,70,0,16,121,39,2,31,118,158,15,26,1,0,0,5,4,48,41,25,189,64,56,102,112,0,50,44,1,0,125,91,0,63,96,37,107,10,71,0,1,0,2,1,10,20,1,21,31,4,39,38,0,32,72,2,46,108,82,22,163,21,108,2,0,0,0,18,18,17,11,11,26,32,5,0,97,4,0,26,67,97,94,0,3,13,6,0,4,1,2,0,0,3,2,15,0,0,26,17,1,49,66,0,0,82,31,0,40,110,84,59,10,88,0,1,1,10,0,60,1,0,0,0,0,0,0,1,0,0,0,0,0,2,1,14,9,114,9,30,26,37,0,1,0,5,22,20,4,30,105,5,0,124,86,0,2,106,37,13,17,77,45,120,60,60,88,0,72,8,19,144,66,27,0,0,14,14,78,20,76,59,94,55,0,48,140,37,26,107,45,64,23,75,31,194